Protein AF-A0A0C1H3L7-F1 (afdb_monomer)

Mean predicted aligned error: 12.08 Å

Structure (mmCIF, N/CA/C/O backbone):
data_AF-A0A0C1H3L7-F1
#
_entry.id   AF-A0A0C1H3L7-F1
#
loop_
_atom_site.group_PDB
_atom_site.id
_atom_site.type_symbol
_atom_site.label_atom_id
_atom_site.label_alt_id
_atom_site.label_comp_id
_atom_site.label_asym_id
_atom_site.label_entity_id
_atom_site.label_seq_id
_atom_site.pdbx_PDB_ins_code
_atom_site.Cartn_x
_atom_site.Cartn_y
_atom_site.Cartn_z
_atom_site.occupancy
_atom_site.B_iso_or_equiv
_atom_site.auth_seq_id
_atom_site.auth_comp_id
_atom_site.auth_asym_id
_atom_site.auth_atom_id
_atom_site.pdbx_PDB_model_num
ATOM 1 N N . MET A 1 1 ? 78.536 -3.876 10.928 1.00 37.94 1 MET A N 1
ATOM 2 C CA . MET A 1 1 ? 79.560 -4.325 9.956 1.00 37.94 1 MET A CA 1
ATOM 3 C C . MET A 1 1 ? 79.110 -3.821 8.592 1.00 37.94 1 MET A C 1
ATOM 5 O O . MET A 1 1 ? 78.149 -4.346 8.066 1.00 37.94 1 MET A O 1
ATOM 9 N N . LYS A 1 2 ? 79.472 -2.612 8.149 1.00 28.81 2 LYS A N 1
ATOM 10 C CA . LYS A 1 2 ? 80.746 -2.256 7.495 1.00 28.81 2 LYS A CA 1
ATOM 11 C C . LYS A 1 2 ? 81.278 -3.352 6.559 1.00 28.81 2 LYS A C 1
ATOM 13 O O . LYS A 1 2 ? 81.619 -4.426 7.033 1.00 28.81 2 LYS A O 1
ATOM 18 N N . LEU A 1 3 ? 81.458 -2.937 5.300 1.00 26.77 3 LEU A N 1
ATOM 19 C CA . LEU A 1 3 ? 82.298 -3.508 4.242 1.00 26.77 3 LEU A CA 1
ATOM 20 C C . LEU A 1 3 ? 81.685 -4.611 3.357 1.00 26.77 3 LEU A C 1
ATOM 22 O O . LEU A 1 3 ? 81.878 -5.793 3.592 1.00 26.77 3 LEU A O 1
ATOM 26 N N . LEU A 1 4 ? 81.081 -4.199 2.239 1.00 31.28 4 LEU A N 1
ATOM 27 C CA . LEU A 1 4 ? 81.692 -4.445 0.927 1.00 31.28 4 LEU A CA 1
ATOM 28 C C . LEU A 1 4 ? 81.091 -3.488 -0.108 1.00 31.28 4 LEU A C 1
ATOM 30 O O . LEU A 1 4 ? 79.894 -3.443 -0.363 1.00 31.28 4 LEU A O 1
ATOM 34 N N . HIS A 1 5 ? 81.972 -2.631 -0.601 1.00 31.89 5 HIS A N 1
ATOM 35 C CA . HIS A 1 5 ? 81.734 -1.442 -1.396 1.00 31.89 5 HIS A CA 1
ATOM 36 C C . HIS A 1 5 ? 82.653 -1.578 -2.619 1.00 31.89 5 HIS A C 1
ATOM 38 O O . HIS A 1 5 ? 83.834 -1.853 -2.439 1.00 31.89 5 HIS A O 1
ATOM 44 N N . LYS A 1 6 ? 82.115 -1.311 -3.815 1.00 28.81 6 LYS A N 1
ATOM 45 C CA . LYS A 1 6 ? 82.811 -0.782 -5.005 1.00 28.81 6 LYS A CA 1
ATOM 46 C C . LYS A 1 6 ? 83.929 -1.604 -5.668 1.00 28.81 6 LYS A C 1
ATOM 48 O O . LYS A 1 6 ? 85.078 -1.563 -5.248 1.00 28.81 6 LYS A O 1
ATOM 53 N N . THR A 1 7 ? 83.631 -2.100 -6.868 1.00 28.31 7 THR A N 1
ATOM 54 C CA . THR A 1 7 ? 84.345 -1.842 -8.148 1.00 28.31 7 THR A CA 1
ATOM 55 C C . THR A 1 7 ? 83.410 -2.380 -9.252 1.00 28.31 7 THR A C 1
ATOM 57 O O . THR A 1 7 ? 82.806 -3.418 -9.038 1.00 28.31 7 THR A O 1
ATOM 60 N N . LEU A 1 8 ? 83.105 -1.755 -10.392 1.00 23.78 8 LEU A N 1
ATOM 61 C CA . LEU A 1 8 ? 83.905 -0.971 -11.326 1.00 23.78 8 LEU A CA 1
ATOM 62 C C . LEU A 1 8 ? 82.928 -0.279 -12.313 1.00 23.78 8 LEU A C 1
ATOM 64 O O . LEU A 1 8 ? 81.962 -0.893 -12.761 1.00 23.78 8 LEU A O 1
ATOM 68 N N . ILE A 1 9 ? 83.174 0.990 -12.639 1.00 31.81 9 ILE A N 1
ATOM 69 C CA . ILE A 1 9 ? 82.528 1.730 -13.738 1.00 31.81 9 ILE A CA 1
ATOM 70 C C . ILE A 1 9 ? 83.383 1.526 -15.009 1.00 31.81 9 ILE A C 1
ATOM 72 O O . ILE A 1 9 ? 84.598 1.393 -14.886 1.00 31.81 9 ILE A O 1
ATOM 76 N N . PHE A 1 10 ? 82.744 1.616 -16.186 1.00 26.02 10 PHE A N 1
ATOM 77 C CA . PHE A 1 10 ? 83.287 1.891 -17.536 1.00 26.02 10 PHE A CA 1
ATOM 78 C C . PHE A 1 10 ? 83.655 0.695 -18.435 1.00 26.02 10 PHE A C 1
ATOM 80 O O . PHE A 1 10 ? 84.774 0.199 -18.387 1.00 26.02 10 PHE A O 1
ATOM 87 N N . LEU A 1 11 ? 82.763 0.357 -19.382 1.00 24.83 11 LEU A N 1
ATOM 88 C CA . LEU A 1 11 ? 83.039 0.492 -20.825 1.00 24.83 11 LEU A CA 1
ATOM 89 C C . LEU A 1 11 ? 81.768 0.309 -21.680 1.00 24.83 11 LEU A C 1
ATOM 91 O O . LEU A 1 11 ? 80.971 -0.598 -21.471 1.00 24.83 11 LEU A O 1
ATOM 95 N N . LEU A 1 12 ? 81.604 1.239 -22.623 1.00 30.28 12 LEU A N 1
ATOM 96 C CA . LEU A 1 12 ? 80.563 1.339 -23.645 1.00 30.28 12 LEU A CA 1
ATOM 97 C C . LEU A 1 12 ? 80.540 0.134 -24.601 1.00 30.28 12 LEU A C 1
ATOM 99 O O . LEU A 1 12 ? 81.591 -0.374 -24.980 1.00 30.28 12 LEU A O 1
ATOM 103 N N . GLY A 1 13 ? 79.347 -0.217 -25.090 1.00 24.61 13 GLY A N 1
ATOM 104 C CA . GLY A 1 13 ? 79.164 -1.160 -26.195 1.00 24.61 13 GLY A CA 1
ATOM 105 C C . GLY A 1 13 ? 77.699 -1.292 -26.606 1.00 24.61 13 GLY A C 1
ATOM 106 O O . GLY A 1 13 ? 76.961 -2.089 -26.046 1.00 24.61 13 GLY A O 1
ATOM 107 N N . ILE A 1 14 ? 77.295 -0.463 -27.563 1.00 38.94 14 ILE A N 1
ATOM 108 C CA . ILE A 1 14 ? 75.983 -0.376 -28.219 1.00 38.94 14 ILE A CA 1
ATOM 109 C C . ILE A 1 14 ? 75.491 -1.747 -28.710 1.00 38.94 14 ILE A C 1
ATOM 111 O O . ILE A 1 14 ? 76.142 -2.330 -29.570 1.00 38.94 14 ILE A O 1
ATOM 115 N N . VAL A 1 15 ? 74.302 -2.185 -28.273 1.00 27.78 15 VAL A N 1
ATOM 116 C CA . VAL A 1 15 ? 73.384 -3.008 -29.085 1.00 27.78 15 VAL A CA 1
ATOM 117 C C . VAL A 1 15 ? 71.940 -2.645 -28.722 1.00 27.78 15 VAL A C 1
ATOM 119 O O . VAL A 1 15 ? 71.480 -2.897 -27.611 1.00 27.78 15 VAL A O 1
ATOM 122 N N . SER A 1 16 ? 71.230 -2.040 -29.671 1.00 31.64 16 SER A N 1
ATOM 123 C CA . SER A 1 16 ? 69.786 -1.815 -29.608 1.00 31.64 16 SER A CA 1
ATOM 124 C C . SER A 1 16 ? 69.042 -3.143 -29.769 1.00 31.64 16 SER A C 1
ATOM 126 O O . SER A 1 16 ? 69.189 -3.803 -30.795 1.00 31.64 16 SER A O 1
ATOM 128 N N . PHE A 1 17 ? 68.202 -3.500 -28.798 1.00 28.58 17 PHE A N 1
ATOM 129 C CA . PHE A 1 17 ? 67.123 -4.478 -28.965 1.00 28.58 17 PHE A CA 1
ATOM 130 C C . PHE A 1 17 ? 65.785 -3.782 -28.677 1.00 28.58 17 PHE A C 1
ATOM 132 O O . PHE A 1 17 ? 65.736 -2.920 -27.795 1.00 28.58 17 PHE A O 1
ATOM 139 N N . PRO A 1 18 ? 64.706 -4.098 -29.415 1.00 30.05 18 PRO A N 1
ATOM 140 C CA . PRO A 1 18 ? 63.423 -3.445 -29.222 1.00 30.05 18 PRO A CA 1
ATOM 141 C C . PRO A 1 18 ? 62.846 -3.873 -27.870 1.00 30.05 18 PRO A C 1
ATOM 143 O O . PRO A 1 18 ? 62.758 -5.066 -27.574 1.00 30.05 18 PRO A O 1
ATOM 146 N N . LEU A 1 19 ? 62.434 -2.900 -27.054 1.00 26.81 19 LEU A N 1
ATOM 147 C CA . LEU A 1 19 ? 61.541 -3.167 -25.933 1.00 26.81 19 LEU A CA 1
ATOM 148 C C . LEU A 1 19 ? 60.210 -3.642 -26.525 1.00 26.81 19 LEU A C 1
ATOM 150 O O . LEU A 1 19 ? 59.405 -2.848 -27.008 1.00 26.81 19 LEU A O 1
ATOM 154 N N . VAL A 1 20 ? 59.987 -4.952 -26.502 1.00 28.12 20 VAL A N 1
ATOM 155 C CA . VAL A 1 20 ? 58.639 -5.507 -26.568 1.00 28.12 20 VAL A CA 1
ATOM 156 C C . VAL A 1 20 ? 57.950 -5.056 -25.283 1.00 28.12 20 VAL A C 1
ATOM 158 O O . VAL A 1 20 ? 58.264 -5.544 -24.198 1.00 28.12 20 VAL A O 1
ATOM 161 N N . VAL A 1 21 ? 57.043 -4.086 -25.396 1.00 29.69 21 VAL A N 1
ATOM 162 C CA . VAL A 1 21 ? 56.066 -3.797 -24.345 1.00 29.69 21 VAL A CA 1
ATOM 163 C C . VAL A 1 21 ? 55.142 -5.008 -24.294 1.00 29.69 21 VAL A C 1
ATOM 165 O O . VAL A 1 21 ? 54.188 -5.119 -25.058 1.00 29.69 21 VAL A O 1
ATOM 168 N N . ILE A 1 22 ? 55.478 -5.968 -23.435 1.00 30.94 22 ILE A N 1
ATOM 169 C CA . ILE A 1 22 ? 54.548 -7.019 -23.043 1.00 30.94 22 ILE A CA 1
ATOM 170 C C . ILE A 1 22 ? 53.466 -6.301 -22.241 1.00 30.94 22 ILE A C 1
ATOM 172 O O . ILE A 1 22 ? 53.729 -5.816 -21.140 1.00 30.94 22 ILE A O 1
ATOM 176 N N . ALA A 1 23 ? 52.271 -6.183 -22.818 1.00 31.98 23 ALA A N 1
ATOM 177 C CA . ALA A 1 23 ? 51.085 -5.808 -22.070 1.00 31.98 23 ALA A CA 1
ATOM 178 C C . ALA A 1 23 ? 50.952 -6.797 -20.905 1.00 31.98 23 ALA A C 1
ATOM 180 O O . ALA A 1 23 ? 50.707 -7.986 -21.113 1.00 31.98 23 ALA A O 1
ATOM 181 N N . LEU A 1 24 ? 51.187 -6.319 -19.682 1.00 29.30 24 LEU A N 1
ATOM 182 C CA . LEU A 1 24 ? 50.787 -7.047 -18.487 1.00 29.30 24 LEU A CA 1
ATOM 183 C C . LEU A 1 24 ? 49.273 -7.272 -18.607 1.00 29.30 24 LEU A C 1
ATOM 185 O O . LEU A 1 24 ? 48.551 -6.289 -18.796 1.00 29.30 24 LEU A O 1
ATOM 189 N N . PRO A 1 25 ? 48.776 -8.518 -18.522 1.00 35.12 25 PRO A N 1
ATOM 190 C CA . PRO A 1 25 ? 47.346 -8.728 -18.410 1.00 35.12 25 PRO A CA 1
ATOM 191 C C . PRO A 1 25 ? 46.892 -7.981 -17.156 1.00 35.12 25 PRO A C 1
ATOM 193 O O . PRO A 1 25 ? 47.490 -8.154 -16.089 1.00 35.12 25 PRO A O 1
ATOM 196 N N . GLN A 1 26 ? 45.871 -7.131 -17.275 1.00 36.31 26 GLN A N 1
ATOM 197 C CA . GLN A 1 26 ? 45.146 -6.672 -16.095 1.00 36.31 26 GLN A CA 1
ATOM 198 C C . GLN A 1 26 ? 44.729 -7.935 -15.336 1.00 36.31 26 GLN A C 1
ATOM 200 O O . GLN A 1 26 ? 44.004 -8.765 -15.879 1.00 36.31 26 GLN A O 1
ATOM 205 N N . LEU A 1 27 ? 45.252 -8.132 -14.122 1.00 40.75 27 LEU A N 1
ATOM 206 C CA . LEU A 1 27 ? 44.758 -9.187 -13.247 1.00 40.75 27 LEU A CA 1
ATOM 207 C C . LEU A 1 27 ? 43.274 -8.890 -13.015 1.00 40.75 27 LEU A C 1
ATOM 209 O O . LEU A 1 27 ? 42.952 -7.940 -12.300 1.00 40.75 27 LEU A O 1
ATOM 213 N N . GLU A 1 28 ? 42.384 -9.668 -13.634 1.00 55.62 28 GLU A N 1
ATOM 214 C CA . GLU A 1 28 ? 40.965 -9.626 -13.296 1.00 55.62 28 GLU A CA 1
ATOM 215 C C . GLU A 1 28 ? 40.848 -9.856 -11.786 1.00 55.62 28 GLU A C 1
ATOM 217 O O . GLU A 1 28 ? 41.337 -10.850 -11.234 1.00 55.62 28 GLU A O 1
ATOM 222 N N . LYS A 1 29 ? 40.274 -8.874 -11.090 1.00 67.56 29 LYS A N 1
ATOM 223 C CA . LYS A 1 29 ? 40.119 -8.913 -9.641 1.00 67.56 29 LYS A CA 1
ATOM 224 C C . LYS A 1 29 ? 39.158 -10.052 -9.304 1.00 67.56 29 LYS A C 1
ATOM 226 O O . LYS A 1 29 ? 37.977 -9.978 -9.621 1.00 67.56 29 LYS A O 1
ATOM 231 N N . LYS A 1 30 ? 39.672 -11.109 -8.673 1.00 82.94 30 LYS A N 1
ATOM 232 C CA . LYS A 1 30 ? 38.871 -12.275 -8.283 1.00 82.94 30 LYS A CA 1
ATOM 233 C C . LYS A 1 30 ? 37.773 -11.857 -7.298 1.00 82.94 30 LYS A C 1
ATOM 235 O O . LYS A 1 30 ? 38.073 -11.345 -6.220 1.00 82.94 30 LYS A O 1
ATOM 240 N N . MET A 1 31 ? 36.520 -12.117 -7.653 1.00 88.56 31 MET A N 1
ATOM 241 C CA . MET A 1 31 ? 35.345 -11.925 -6.809 1.00 88.56 31 MET A CA 1
ATOM 242 C C . MET A 1 31 ? 35.373 -12.920 -5.641 1.00 88.56 31 MET A C 1
ATOM 244 O O . MET A 1 31 ? 35.437 -14.136 -5.845 1.00 88.56 31 MET A O 1
ATOM 248 N N . THR A 1 32 ? 35.320 -12.404 -4.414 1.00 90.25 32 THR A N 1
ATOM 249 C CA . THR A 1 32 ? 35.177 -13.171 -3.164 1.00 90.25 32 THR A CA 1
ATOM 250 C C . THR A 1 32 ? 33.911 -12.735 -2.427 1.00 90.25 32 THR A C 1
ATOM 252 O O . THR A 1 32 ? 33.396 -11.649 -2.693 1.00 90.25 32 THR A O 1
ATOM 255 N N . LEU A 1 33 ? 33.417 -13.549 -1.483 1.00 88.19 33 LEU A N 1
ATOM 256 C CA . LEU A 1 33 ? 32.266 -13.160 -0.654 1.00 88.19 33 LEU A CA 1
ATOM 257 C C . LEU A 1 33 ? 32.545 -11.870 0.127 1.00 88.19 33 LEU A C 1
ATOM 259 O O . LEU A 1 33 ? 31.717 -10.971 0.092 1.00 88.19 33 LEU A O 1
ATOM 263 N N . ASP A 1 34 ? 33.729 -11.732 0.734 1.00 84.75 34 ASP A N 1
ATOM 264 C CA . ASP A 1 34 ? 34.111 -10.517 1.473 1.00 84.75 34 ASP A CA 1
ATOM 265 C C . ASP A 1 34 ? 34.141 -9.280 0.570 1.00 84.75 34 ASP A C 1
ATOM 267 O O . ASP A 1 34 ? 33.695 -8.201 0.961 1.00 84.75 34 ASP A O 1
ATOM 271 N N . TYR A 1 35 ? 34.644 -9.431 -0.661 1.00 89.19 35 TYR A N 1
ATOM 272 C CA . TYR A 1 35 ? 34.638 -8.337 -1.621 1.00 89.19 35 TYR A CA 1
ATOM 273 C C . TYR A 1 35 ? 33.205 -7.941 -1.979 1.00 89.19 35 TYR A C 1
ATOM 275 O O . TYR A 1 35 ? 32.866 -6.768 -1.853 1.00 89.19 35 TYR A O 1
ATOM 283 N N . LEU A 1 36 ? 32.352 -8.899 -2.352 1.00 89.69 36 LEU A N 1
ATOM 284 C CA . LEU A 1 36 ? 30.951 -8.637 -2.698 1.00 89.69 36 LEU A CA 1
ATOM 285 C C . LEU A 1 36 ? 30.184 -8.020 -1.522 1.00 89.69 36 LEU A C 1
ATOM 287 O O . LEU A 1 36 ? 29.511 -7.013 -1.713 1.00 89.69 36 LEU A O 1
ATOM 291 N N . ALA A 1 37 ? 30.361 -8.549 -0.308 1.00 86.06 37 ALA A N 1
ATOM 292 C CA . ALA A 1 37 ? 29.800 -7.989 0.920 1.00 86.06 37 ALA A CA 1
ATOM 293 C C . ALA A 1 37 ? 30.229 -6.527 1.117 1.00 86.06 37 ALA A C 1
ATOM 295 O O . ALA A 1 37 ? 29.385 -5.670 1.374 1.00 86.06 37 ALA A O 1
ATOM 296 N N . SER A 1 38 ? 31.517 -6.215 0.916 1.00 84.00 38 SER A N 1
ATOM 297 C CA . SER A 1 38 ? 32.009 -4.836 1.008 1.00 84.00 38 SER A CA 1
ATOM 298 C C . SER A 1 38 ? 31.335 -3.904 -0.003 1.00 84.00 38 SER A C 1
ATOM 300 O O . SER A 1 38 ? 30.995 -2.780 0.355 1.00 84.00 38 SER A O 1
ATOM 302 N N . GLN A 1 39 ? 31.092 -4.372 -1.237 1.00 85.88 39 GLN A N 1
ATOM 303 C CA . GLN A 1 39 ? 30.481 -3.554 -2.290 1.00 85.88 39 GLN A CA 1
ATOM 304 C C . GLN A 1 39 ? 29.016 -3.231 -1.993 1.00 85.88 39 GLN A C 1
ATOM 306 O O . GLN A 1 39 ? 28.571 -2.133 -2.290 1.00 85.88 39 GLN A O 1
ATOM 311 N N . ILE A 1 40 ? 28.276 -4.167 -1.396 1.00 89.06 40 ILE A N 1
ATOM 312 C CA . ILE A 1 40 ? 26.832 -4.002 -1.178 1.00 89.06 40 ILE A CA 1
ATOM 313 C C . ILE A 1 40 ? 26.476 -3.436 0.201 1.00 89.06 40 ILE A C 1
ATOM 315 O O . ILE A 1 40 ? 25.345 -3.014 0.404 1.00 89.06 40 ILE A O 1
ATOM 319 N N . SER A 1 41 ? 27.413 -3.419 1.154 1.00 82.62 41 SER A N 1
ATOM 320 C CA . SER A 1 41 ? 27.145 -3.001 2.543 1.00 82.62 41 SER A CA 1
ATOM 321 C C . SER A 1 41 ? 26.724 -1.537 2.715 1.00 82.62 41 SER A C 1
ATOM 323 O O . SER A 1 41 ? 26.098 -1.207 3.717 1.00 82.62 41 SER A O 1
ATOM 325 N N . GLN A 1 42 ? 27.074 -0.667 1.764 1.00 80.31 42 GLN A N 1
ATOM 326 C CA . GLN A 1 42 ? 26.731 0.763 1.785 1.00 80.31 42 GLN A CA 1
ATOM 327 C C . GLN A 1 42 ? 25.563 1.104 0.853 1.00 80.31 42 GLN A C 1
ATOM 329 O O . GLN A 1 42 ? 25.158 2.260 0.751 1.00 80.31 42 GLN A O 1
ATOM 334 N N . GLU A 1 43 ? 25.034 0.108 0.148 1.00 82.88 43 GLU A N 1
ATOM 335 C CA . GLU A 1 43 ? 23.982 0.303 -0.838 1.00 82.88 43 GLU A CA 1
ATOM 336 C C . GLU A 1 43 ? 22.615 0.290 -0.161 1.00 82.88 43 GLU A C 1
ATOM 338 O O . GLU A 1 43 ? 22.330 -0.560 0.684 1.00 82.88 43 GLU A O 1
ATOM 343 N N . GLN A 1 44 ? 21.730 1.197 -0.583 1.00 82.19 44 GLN A N 1
ATOM 344 C CA . GLN A 1 44 ? 20.352 1.243 -0.084 1.00 82.19 44 GLN A CA 1
ATOM 345 C C . GLN A 1 44 ? 19.612 -0.074 -0.348 1.00 82.19 44 GLN A C 1
ATOM 347 O O . GLN A 1 44 ? 18.767 -0.467 0.435 1.00 82.19 44 GLN A O 1
ATOM 352 N N . TYR A 1 45 ? 19.919 -0.775 -1.441 1.00 87.88 45 TYR A N 1
ATOM 353 C CA . TYR A 1 45 ? 19.303 -2.061 -1.763 1.00 87.88 45 TYR A CA 1
ATOM 354 C C . TYR A 1 45 ? 20.390 -3.092 -2.086 1.00 87.88 45 TYR A C 1
ATOM 356 O O . TYR A 1 45 ? 20.725 -3.277 -3.261 1.00 87.88 45 TYR A O 1
ATOM 364 N N . PRO A 1 46 ? 20.935 -3.798 -1.074 1.00 89.38 46 PRO A N 1
ATOM 365 C CA . PRO A 1 46 ? 22.063 -4.712 -1.259 1.00 89.38 46 PRO A CA 1
ATOM 366 C C . PRO A 1 46 ? 21.804 -5.798 -2.309 1.00 89.38 46 PRO A C 1
ATOM 368 O O . PRO A 1 46 ? 22.685 -6.110 -3.106 1.00 89.38 46 PRO A O 1
ATOM 371 N N . ALA A 1 47 ? 20.579 -6.334 -2.366 1.00 90.12 47 ALA A N 1
ATOM 372 C CA . ALA A 1 47 ? 20.188 -7.331 -3.364 1.00 90.12 47 ALA A CA 1
ATOM 373 C C . ALA A 1 47 ? 20.204 -6.775 -4.797 1.00 90.12 47 ALA A C 1
ATOM 375 O O . ALA A 1 47 ? 20.670 -7.454 -5.706 1.00 90.12 47 ALA A O 1
ATOM 376 N N . LEU A 1 48 ? 19.755 -5.532 -5.002 1.00 89.75 48 LEU A N 1
ATOM 377 C CA . LEU A 1 48 ? 19.778 -4.885 -6.315 1.00 89.75 48 LEU A CA 1
ATOM 378 C C . LEU A 1 48 ? 21.210 -4.538 -6.742 1.00 89.75 48 LEU A C 1
ATOM 380 O O . LEU A 1 48 ? 21.570 -4.735 -7.900 1.00 89.75 48 LEU A O 1
ATOM 384 N N . ALA A 1 49 ? 22.040 -4.051 -5.818 1.00 89.88 49 ALA A N 1
ATOM 385 C CA . ALA A 1 49 ? 23.453 -3.800 -6.090 1.00 89.88 49 ALA A CA 1
ATOM 386 C C . ALA A 1 49 ? 24.193 -5.093 -6.461 1.00 89.88 49 ALA A C 1
ATOM 388 O O . ALA A 1 49 ? 24.914 -5.136 -7.459 1.00 89.88 49 ALA A O 1
ATOM 389 N N . LEU A 1 50 ? 23.943 -6.175 -5.716 1.00 93.19 50 LEU A N 1
ATOM 390 C CA . LEU A 1 50 ? 24.469 -7.499 -6.031 1.00 93.19 50 LEU A CA 1
ATOM 391 C C . LEU A 1 50 ? 23.973 -7.992 -7.395 1.00 93.19 50 LEU A C 1
ATOM 393 O O . LEU A 1 50 ? 24.765 -8.518 -8.172 1.00 93.19 50 LEU A O 1
ATOM 397 N N . PHE A 1 51 ? 22.687 -7.793 -7.701 1.00 92.19 51 PHE A N 1
ATOM 398 C CA . PHE A 1 51 ? 22.104 -8.169 -8.986 1.00 92.19 51 PHE A CA 1
ATOM 399 C C . PHE A 1 51 ? 22.771 -7.435 -10.152 1.00 92.19 51 PHE A C 1
ATOM 401 O O . PHE A 1 51 ? 23.092 -8.068 -11.146 1.00 92.19 51 PHE A O 1
ATOM 408 N N . LYS A 1 52 ? 23.075 -6.137 -10.024 1.00 89.88 52 LYS A N 1
ATOM 409 C CA . LYS A 1 52 ? 23.811 -5.383 -11.057 1.00 89.88 52 LYS A CA 1
ATOM 410 C C . LYS A 1 52 ? 25.207 -5.957 -11.319 1.00 89.88 52 LYS A C 1
ATOM 412 O O . LYS A 1 52 ? 25.627 -6.047 -12.472 1.00 89.88 52 LYS A O 1
ATOM 417 N N . ILE A 1 53 ? 25.925 -6.366 -10.269 1.00 91.75 53 ILE A N 1
ATOM 418 C CA . ILE A 1 53 ? 27.231 -7.035 -10.411 1.00 91.75 53 ILE A CA 1
ATOM 419 C C . ILE A 1 53 ? 27.049 -8.386 -11.110 1.00 91.75 53 ILE A C 1
ATOM 421 O O . ILE A 1 53 ? 27.784 -8.703 -12.040 1.00 91.75 53 ILE A O 1
ATOM 425 N N . TRP A 1 54 ? 26.062 -9.166 -10.672 1.00 92.75 54 TRP A N 1
ATOM 426 C CA . TRP A 1 54 ? 25.756 -10.487 -11.211 1.00 92.75 54 TRP A CA 1
ATOM 427 C C . TRP A 1 54 ? 25.389 -10.431 -12.701 1.00 92.75 54 TRP A C 1
ATOM 429 O O . TRP A 1 54 ? 26.005 -11.113 -13.515 1.00 92.75 54 TRP A O 1
ATOM 439 N N . ASP A 1 55 ? 24.458 -9.548 -13.057 1.00 89.38 55 ASP A N 1
ATOM 440 C CA . ASP A 1 55 ? 23.930 -9.364 -14.408 1.00 89.38 55 ASP A CA 1
ATOM 441 C C . ASP A 1 55 ? 24.972 -8.848 -15.405 1.00 89.38 55 ASP A C 1
ATOM 443 O O . ASP A 1 55 ? 25.006 -9.275 -16.554 1.00 89.38 55 ASP A O 1
ATOM 447 N N . SER A 1 56 ? 25.860 -7.955 -14.962 1.00 89.19 56 SER A N 1
ATOM 448 C CA . SER A 1 56 ? 26.938 -7.431 -15.812 1.00 89.19 56 SER A CA 1
ATOM 449 C C . SER A 1 56 ? 28.100 -8.410 -15.999 1.00 89.19 56 SER A C 1
ATOM 451 O O . SER A 1 56 ? 28.911 -8.226 -16.906 1.00 89.19 56 SER A O 1
ATOM 453 N N . SER A 1 57 ? 28.196 -9.439 -15.151 1.00 89.62 57 SER A N 1
ATOM 454 C CA . SER A 1 57 ? 29.320 -10.383 -15.143 1.00 89.62 57 SER A CA 1
ATOM 455 C C . SER A 1 57 ? 29.028 -11.702 -15.859 1.00 89.62 57 SER A C 1
ATOM 457 O O . SER A 1 57 ? 29.971 -12.443 -16.142 1.00 89.62 57 SER A O 1
ATOM 459 N N . ILE A 1 58 ? 27.753 -12.029 -16.102 1.00 90.06 58 ILE A N 1
ATOM 460 C CA . ILE A 1 58 ? 27.327 -13.350 -16.576 1.00 90.06 58 ILE A CA 1
ATOM 461 C C . ILE A 1 58 ? 26.427 -13.214 -17.805 1.00 90.06 58 ILE A C 1
ATOM 463 O O . ILE A 1 58 ? 25.419 -12.514 -17.789 1.00 90.06 58 ILE A O 1
ATOM 467 N N . GLU A 1 59 ? 26.773 -13.942 -18.860 1.00 89.69 59 GLU A N 1
ATOM 468 C CA . GLU A 1 59 ? 25.974 -14.076 -20.073 1.00 89.69 59 GLU A CA 1
ATOM 469 C C . GLU A 1 59 ? 24.977 -15.239 -19.944 1.00 89.69 59 GLU A C 1
ATOM 471 O O . GLU A 1 59 ? 25.314 -16.324 -19.466 1.00 89.69 59 GLU A O 1
ATOM 476 N N . ILE A 1 60 ? 23.736 -15.032 -20.384 1.00 86.44 60 ILE A N 1
ATOM 477 C CA . ILE A 1 60 ? 22.720 -16.089 -20.425 1.00 86.44 60 ILE A CA 1
ATOM 478 C C . ILE A 1 60 ? 22.680 -16.681 -21.836 1.00 86.44 60 ILE A C 1
ATOM 480 O O . ILE A 1 60 ? 22.504 -15.945 -22.806 1.00 86.44 60 ILE A O 1
ATOM 484 N N . ALA A 1 61 ? 22.822 -18.004 -21.955 1.00 84.44 61 ALA A N 1
ATOM 485 C CA . ALA A 1 61 ? 22.762 -18.714 -23.232 1.00 84.44 61 ALA A CA 1
ATOM 486 C C . ALA A 1 61 ? 21.989 -20.040 -23.128 1.00 84.44 61 ALA A C 1
ATOM 488 O O . ALA A 1 61 ? 22.379 -20.951 -22.396 1.00 84.44 61 ALA A O 1
ATOM 489 N N . ASP A 1 62 ? 20.939 -20.182 -23.944 1.00 65.62 62 ASP A N 1
ATOM 490 C CA . ASP A 1 62 ? 19.955 -21.283 -23.904 1.00 65.62 62 ASP A CA 1
ATOM 491 C C . ASP A 1 62 ? 20.511 -22.691 -24.212 1.00 65.62 62 ASP A C 1
ATOM 493 O O . ASP A 1 62 ? 19.798 -23.683 -24.084 1.00 65.62 62 ASP A O 1
ATOM 497 N N . GLN A 1 63 ? 21.784 -22.819 -24.607 1.00 59.81 63 GLN A N 1
ATOM 498 C CA . GLN A 1 63 ? 22.428 -24.105 -24.928 1.00 59.81 63 GLN A CA 1
ATOM 499 C C . GLN A 1 63 ? 23.555 -24.504 -23.961 1.00 59.81 63 GLN A C 1
ATOM 501 O O . GLN A 1 63 ? 24.347 -25.404 -24.266 1.00 59.81 63 GLN A O 1
ATOM 506 N N . SER A 1 64 ? 23.678 -23.856 -22.799 1.00 55.97 64 SER A N 1
ATOM 507 C CA . SER A 1 64 ? 24.718 -24.224 -21.835 1.00 55.97 64 SER A CA 1
ATOM 508 C C . SER A 1 64 ? 24.456 -25.617 -21.245 1.00 55.97 64 SER A C 1
ATOM 510 O O . SER A 1 64 ? 23.376 -25.876 -20.715 1.00 55.97 64 SER A O 1
ATOM 512 N N . LYS A 1 65 ? 25.451 -26.513 -21.291 1.00 56.31 65 LYS A N 1
ATOM 513 C CA . LYS A 1 65 ? 25.410 -27.792 -20.560 1.00 56.31 65 LYS A CA 1
ATOM 514 C C . LYS A 1 65 ? 25.214 -27.534 -19.064 1.00 56.31 65 LYS A C 1
ATOM 516 O O . LYS A 1 65 ? 25.762 -26.573 -18.530 1.00 56.31 65 LYS A O 1
ATOM 521 N N . GLU A 1 66 ? 24.513 -28.430 -18.373 1.00 54.72 66 GLU A N 1
ATOM 522 C CA . GLU A 1 66 ? 24.491 -28.441 -16.910 1.00 54.72 66 GLU A CA 1
ATOM 523 C C . GLU A 1 66 ? 25.921 -28.578 -16.362 1.00 54.72 66 GLU A C 1
ATOM 525 O O . GLU A 1 66 ? 26.518 -29.656 -16.383 1.00 54.72 66 GLU A O 1
ATOM 530 N N . LEU A 1 67 ? 26.505 -27.474 -15.892 1.00 58.16 67 LEU A N 1
ATOM 531 C CA . LEU A 1 67 ? 27.728 -27.490 -15.104 1.00 58.16 67 LEU A CA 1
ATOM 532 C C . LEU A 1 67 ? 27.364 -27.348 -13.626 1.00 58.16 67 LEU A C 1
ATOM 534 O O . LEU A 1 67 ? 26.754 -26.364 -13.212 1.00 58.16 67 LEU A O 1
ATOM 538 N N . SER A 1 68 ? 27.811 -28.302 -12.809 1.00 67.38 68 SER A N 1
ATOM 539 C CA . SER A 1 68 ? 27.852 -28.142 -11.354 1.00 67.38 68 SER A CA 1
ATOM 540 C C . SER A 1 68 ? 28.881 -27.062 -11.001 1.00 67.38 68 SER A C 1
ATOM 542 O O . SER A 1 68 ? 30.058 -27.362 -10.808 1.00 67.38 68 SER A O 1
ATOM 544 N N . CYS A 1 69 ? 28.443 -25.809 -10.927 1.00 76.12 69 CYS A N 1
ATOM 545 C CA . CYS A 1 69 ? 29.265 -24.655 -10.568 1.00 76.12 69 CYS A CA 1
ATOM 546 C C . CYS A 1 69 ? 28.697 -23.940 -9.332 1.00 76.12 69 CYS A C 1
ATOM 548 O O . CYS A 1 69 ? 27.504 -24.030 -9.026 1.00 76.12 69 CYS A O 1
ATOM 550 N N . THR A 1 70 ? 29.564 -23.276 -8.567 1.00 86.81 70 THR A N 1
ATOM 551 C CA . THR A 1 70 ? 29.161 -22.392 -7.464 1.00 86.81 70 THR A CA 1
ATOM 552 C C . THR A 1 70 ? 28.921 -20.966 -7.975 1.00 86.81 70 THR A C 1
ATOM 554 O O . THR A 1 70 ? 29.389 -20.629 -9.066 1.00 86.81 70 THR A O 1
ATOM 557 N N . PRO A 1 71 ? 28.267 -20.078 -7.200 1.00 89.25 71 PRO A N 1
ATOM 558 C CA . PRO A 1 71 ? 28.055 -18.704 -7.650 1.00 89.25 71 PRO A CA 1
ATOM 559 C C . PRO A 1 71 ? 29.364 -17.947 -7.924 1.00 89.25 71 PRO A C 1
ATOM 561 O O . PRO A 1 71 ? 29.453 -17.165 -8.866 1.00 89.25 71 PRO A O 1
ATOM 564 N N . LEU A 1 72 ? 30.418 -18.219 -7.145 1.00 90.56 72 LEU A N 1
ATOM 565 C CA . LEU A 1 72 ? 31.734 -17.618 -7.370 1.00 90.56 72 LEU A CA 1
ATOM 566 C C . LEU A 1 72 ? 32.450 -18.188 -8.600 1.00 90.56 72 LEU A C 1
ATOM 568 O O . LEU A 1 72 ? 33.263 -17.476 -9.184 1.00 90.56 72 LEU A O 1
ATOM 572 N N . ASP A 1 73 ? 32.170 -19.431 -9.002 1.00 89.44 73 ASP A N 1
ATOM 573 C CA . ASP A 1 73 ? 32.700 -19.976 -10.259 1.00 89.44 73 ASP A CA 1
ATOM 574 C C . ASP A 1 73 ? 32.065 -19.261 -11.456 1.00 89.44 73 ASP A C 1
ATOM 576 O O . ASP A 1 73 ? 32.769 -18.895 -12.395 1.00 89.44 73 ASP A O 1
ATOM 580 N N . LEU A 1 74 ? 30.757 -18.977 -11.395 1.00 88.62 74 LEU A N 1
ATOM 581 C CA . LEU A 1 74 ? 30.073 -18.187 -12.424 1.00 88.62 74 LEU A CA 1
ATOM 582 C C . LEU A 1 74 ? 30.656 -16.779 -12.555 1.00 88.62 74 LEU A C 1
ATOM 584 O O . LEU A 1 74 ? 30.973 -16.370 -13.666 1.00 88.62 74 LEU A O 1
ATOM 588 N N . LEU A 1 75 ? 30.882 -16.080 -11.440 1.00 89.69 75 LEU A N 1
ATOM 589 C CA . LEU A 1 75 ? 31.437 -14.722 -11.460 1.00 89.69 75 LEU A CA 1
ATOM 590 C C . LEU A 1 75 ? 32.905 -14.653 -11.909 1.00 89.69 75 LEU A C 1
ATOM 592 O O . LEU A 1 75 ? 33.318 -13.664 -12.508 1.00 89.69 75 LEU A O 1
ATOM 596 N N . ASN A 1 76 ? 33.714 -15.668 -11.591 1.00 88.12 76 ASN A N 1
ATOM 597 C CA . ASN A 1 76 ? 35.162 -15.602 -11.808 1.00 88.12 76 ASN A CA 1
ATOM 598 C C . ASN A 1 76 ? 35.644 -16.300 -13.080 1.00 88.12 76 ASN A C 1
ATOM 600 O O . ASN A 1 76 ? 36.593 -15.821 -13.695 1.00 88.12 76 ASN A O 1
ATOM 604 N N . SER A 1 77 ? 35.080 -17.458 -13.432 1.00 83.06 77 SER A N 1
ATOM 605 C CA . SER A 1 77 ? 35.686 -18.352 -14.429 1.00 83.06 77 SER A CA 1
ATOM 606 C C . SER A 1 77 ? 34.731 -18.835 -15.515 1.00 83.06 77 SER A C 1
ATOM 608 O O . SER A 1 77 ? 35.167 -18.963 -16.655 1.00 83.06 77 SER A O 1
ATOM 610 N N . VAL A 1 78 ? 33.463 -19.107 -15.197 1.00 81.12 78 VAL A N 1
ATOM 611 C CA . VAL A 1 78 ? 32.506 -19.666 -16.166 1.00 81.12 78 VAL A CA 1
ATOM 612 C C . VAL A 1 78 ? 31.831 -18.563 -16.985 1.00 81.12 78 VAL A C 1
ATOM 614 O O . VAL A 1 78 ? 31.804 -18.671 -18.205 1.00 81.12 78 VAL A O 1
ATOM 617 N N . LYS A 1 79 ? 31.318 -17.506 -16.335 1.00 84.62 79 LYS A N 1
ATOM 618 C CA . LYS A 1 79 ? 30.681 -16.312 -16.936 1.00 84.62 79 LYS A CA 1
ATOM 619 C C . LYS A 1 79 ? 29.533 -16.556 -17.937 1.00 84.62 79 LYS A C 1
ATOM 621 O O . LYS A 1 79 ? 29.043 -15.594 -18.512 1.00 84.62 79 LYS A O 1
ATOM 626 N N . ILE A 1 80 ? 29.070 -17.792 -18.129 1.00 87.69 80 ILE A N 1
ATOM 627 C CA . ILE A 1 80 ? 27.940 -18.129 -19.006 1.00 87.69 80 ILE A CA 1
ATOM 628 C C . ILE A 1 80 ? 27.082 -19.246 -18.401 1.00 87.69 80 ILE A C 1
ATOM 630 O O . ILE A 1 80 ? 27.623 -20.235 -17.900 1.00 87.69 80 ILE A O 1
ATOM 634 N N . CYS A 1 81 ? 25.756 -19.115 -18.428 1.00 87.19 81 CYS A N 1
ATOM 635 C CA . CYS A 1 81 ? 24.842 -20.151 -17.933 1.00 87.19 81 CYS A CA 1
ATOM 636 C C . CYS A 1 81 ? 23.435 -20.060 -18.544 1.00 87.19 81 CYS A C 1
ATOM 638 O O . CYS A 1 81 ? 23.128 -19.148 -19.307 1.00 87.19 81 CYS A O 1
ATOM 640 N N . SER A 1 82 ? 22.575 -21.027 -18.223 1.00 85.31 82 SER A N 1
ATOM 641 C CA . SER A 1 82 ? 21.147 -20.979 -18.565 1.00 85.31 82 SER A CA 1
ATOM 642 C C . SER A 1 82 ? 20.387 -20.019 -17.645 1.00 85.31 82 SER A C 1
ATOM 644 O O . SER A 1 82 ? 20.840 -19.724 -16.537 1.00 85.31 82 SER A O 1
ATOM 646 N N . GLN A 1 83 ? 19.192 -19.581 -18.058 1.00 84.50 83 GLN A N 1
ATOM 647 C CA . GLN A 1 83 ? 18.333 -18.700 -17.253 1.00 84.50 83 GLN A CA 1
ATOM 648 C C . GLN A 1 83 ? 18.011 -19.285 -15.865 1.00 84.50 83 GLN A C 1
ATOM 650 O O . GLN A 1 83 ? 18.023 -18.576 -14.858 1.00 84.50 83 GLN A O 1
ATOM 655 N N . GLU A 1 84 ? 17.758 -20.592 -15.794 1.00 80.94 84 GLU A N 1
ATOM 656 C CA . GLU A 1 84 ? 17.485 -21.295 -14.537 1.00 80.94 84 GLU A CA 1
ATOM 657 C C . GLU A 1 84 ? 18.707 -21.294 -13.609 1.00 80.94 84 GLU A C 1
ATOM 659 O O . GLU A 1 84 ? 18.610 -20.943 -12.430 1.00 80.94 84 GLU A O 1
ATOM 664 N N . GLN A 1 85 ? 19.888 -21.615 -14.145 1.00 85.31 85 GLN A N 1
ATOM 665 C CA . GLN A 1 85 ? 21.132 -21.583 -13.375 1.00 85.31 85 GLN A CA 1
ATOM 666 C C . GLN A 1 85 ? 21.488 -20.170 -12.918 1.00 85.31 85 GLN A C 1
ATOM 668 O O . GLN A 1 85 ? 21.953 -20.001 -11.789 1.00 85.31 85 GLN A O 1
ATOM 673 N N . PHE A 1 86 ? 21.262 -19.167 -13.769 1.00 87.94 86 PHE A N 1
ATOM 674 C CA . PHE A 1 86 ? 21.462 -17.761 -13.441 1.00 87.94 86 PHE A CA 1
ATOM 675 C C . PHE A 1 86 ? 20.654 -17.377 -12.199 1.00 87.94 86 PHE A C 1
ATOM 677 O O . PHE A 1 86 ? 21.222 -16.865 -11.234 1.00 87.94 86 PHE A O 1
ATOM 684 N N . ALA A 1 87 ? 19.359 -17.702 -12.180 1.00 84.88 87 ALA A N 1
ATOM 685 C CA . ALA A 1 87 ? 18.494 -17.400 -11.048 1.00 84.88 87 ALA A CA 1
ATOM 686 C C . ALA A 1 87 ? 18.865 -18.213 -9.796 1.00 84.88 87 ALA A C 1
ATOM 688 O O . ALA A 1 87 ? 19.063 -17.641 -8.724 1.00 84.88 87 ALA A O 1
ATOM 689 N N . TYR A 1 88 ? 19.021 -19.536 -9.909 1.00 84.00 88 TYR A N 1
ATOM 690 C CA . TYR A 1 88 ? 19.294 -20.398 -8.753 1.00 84.00 88 TYR A CA 1
ATOM 691 C C . TYR A 1 88 ? 20.617 -20.051 -8.054 1.00 84.00 88 TYR A C 1
ATOM 693 O O . TYR A 1 88 ? 20.693 -19.985 -6.823 1.00 84.00 88 TYR A O 1
ATOM 701 N N . GLN A 1 89 ? 21.672 -19.795 -8.830 1.00 88.56 89 GLN A N 1
ATOM 702 C CA . GLN A 1 89 ? 22.981 -19.452 -8.274 1.00 88.56 89 GLN A CA 1
ATOM 703 C C . GLN A 1 89 ? 22.999 -18.032 -7.702 1.00 88.56 89 GLN A C 1
ATOM 705 O O . GLN A 1 89 ? 23.669 -17.807 -6.692 1.00 88.56 89 GLN A O 1
ATOM 710 N N . PHE A 1 90 ? 22.213 -17.108 -8.263 1.00 90.88 90 PHE A N 1
ATOM 711 C CA . PHE A 1 90 ? 22.011 -15.792 -7.664 1.00 90.88 90 PHE A CA 1
ATOM 712 C C . PHE A 1 90 ? 21.371 -15.895 -6.272 1.00 90.88 90 PHE A C 1
ATOM 714 O O . PHE A 1 90 ? 21.899 -15.338 -5.312 1.00 90.88 90 PHE A O 1
ATOM 721 N N . ILE A 1 91 ? 20.306 -16.691 -6.114 1.00 87.31 91 ILE A N 1
ATOM 722 C CA . ILE A 1 91 ? 19.669 -16.915 -4.802 1.00 87.31 91 ILE A CA 1
ATOM 723 C C . ILE A 1 91 ? 20.643 -17.547 -3.807 1.00 87.31 91 ILE A C 1
ATOM 725 O O . ILE A 1 91 ? 20.736 -17.117 -2.654 1.00 87.31 91 ILE A O 1
ATOM 729 N N . LYS A 1 92 ? 21.433 -18.526 -4.254 1.00 86.00 92 LYS A N 1
ATOM 730 C CA . LYS A 1 92 ? 22.471 -19.137 -3.420 1.00 86.00 92 LYS A CA 1
ATOM 731 C C . LYS A 1 92 ? 23.520 -18.116 -2.966 1.00 86.00 92 LYS A C 1
ATOM 733 O O . LYS A 1 92 ? 23.939 -18.163 -1.810 1.00 86.00 92 LYS A O 1
ATOM 738 N N . LEU A 1 93 ? 23.924 -17.190 -3.838 1.00 90.00 93 LEU A N 1
ATOM 739 C CA . LEU A 1 93 ? 24.839 -16.102 -3.487 1.00 90.00 93 LEU A CA 1
ATOM 740 C C . LEU A 1 93 ? 24.214 -15.140 -2.471 1.00 90.00 93 LEU A C 1
ATOM 742 O O . LEU A 1 93 ? 24.875 -14.777 -1.500 1.00 90.00 93 LEU A O 1
ATOM 746 N N . CYS A 1 94 ? 22.939 -14.779 -2.647 1.00 86.69 94 CYS A N 1
ATOM 747 C CA . CYS A 1 94 ? 22.194 -13.975 -1.678 1.00 86.69 94 CYS A CA 1
ATOM 748 C C . CYS A 1 94 ? 22.238 -14.607 -0.281 1.00 86.69 94 CYS A C 1
ATOM 750 O O . CYS A 1 94 ? 22.591 -13.929 0.681 1.00 86.69 94 CYS A O 1
ATOM 752 N N . HIS A 1 95 ? 21.971 -15.912 -0.167 1.00 82.19 95 HIS A N 1
ATOM 753 C CA . HIS A 1 95 ? 22.026 -16.620 1.119 1.00 82.19 95 HIS A CA 1
ATOM 754 C C . HIS A 1 95 ? 23.432 -16.648 1.717 1.00 82.19 95 HIS A C 1
ATOM 756 O O . HIS A 1 95 ? 23.586 -16.440 2.918 1.00 82.19 95 HIS A O 1
ATOM 762 N N . GLN A 1 96 ? 24.465 -16.854 0.892 1.00 84.50 96 GLN A N 1
ATOM 763 C CA . GLN A 1 96 ? 25.864 -16.805 1.337 1.00 84.50 96 GLN A CA 1
ATOM 764 C C . GLN A 1 96 ? 26.274 -15.427 1.877 1.00 84.50 96 GLN A C 1
ATOM 766 O O . GLN A 1 96 ? 27.182 -15.351 2.701 1.00 84.50 96 GLN A O 1
ATOM 771 N N . LEU A 1 97 ? 25.601 -14.361 1.436 1.00 82.75 97 LEU A N 1
ATOM 772 C CA . LEU A 1 97 ? 25.811 -12.978 1.871 1.00 82.75 97 LEU A CA 1
ATOM 773 C C . LEU A 1 97 ? 24.784 -12.507 2.920 1.00 82.75 97 LEU A C 1
ATOM 775 O O . LEU A 1 97 ? 24.754 -11.327 3.255 1.00 82.75 97 LEU A O 1
ATOM 779 N N . GLY A 1 98 ? 23.936 -13.401 3.441 1.00 78.38 98 GLY A N 1
ATOM 780 C CA . GLY A 1 98 ? 22.944 -13.075 4.474 1.00 78.38 98 GLY A CA 1
ATOM 781 C C . GLY A 1 98 ? 21.704 -12.318 3.978 1.00 78.38 98 GLY A C 1
ATOM 782 O O . GLY A 1 98 ? 20.888 -11.878 4.789 1.00 78.38 98 GLY A O 1
ATOM 783 N N . ILE A 1 99 ? 21.516 -12.186 2.663 1.00 82.81 99 ILE A N 1
ATOM 784 C CA . ILE A 1 99 ? 20.326 -11.568 2.071 1.00 82.81 99 ILE A CA 1
ATOM 785 C C . ILE A 1 99 ? 19.168 -12.566 2.144 1.00 82.81 99 ILE A C 1
ATOM 787 O O . ILE A 1 99 ? 19.227 -13.667 1.589 1.00 82.81 99 ILE A O 1
ATOM 791 N N . ARG A 1 100 ? 18.088 -12.170 2.823 1.00 81.50 100 ARG A N 1
ATOM 792 C CA . ARG A 1 100 ? 16.865 -12.977 2.921 1.00 81.50 100 ARG A CA 1
ATOM 793 C C . ARG A 1 100 ? 16.157 -13.010 1.572 1.00 81.50 100 ARG A C 1
ATOM 795 O O . ARG A 1 100 ? 16.059 -11.984 0.907 1.00 81.50 100 ARG A O 1
ATOM 802 N N . THR A 1 101 ? 15.586 -14.153 1.217 1.00 80.94 101 THR A N 1
ATOM 803 C CA . THR A 1 101 ? 14.753 -14.297 0.017 1.00 80.94 101 THR A CA 1
ATOM 804 C C . THR A 1 101 ? 13.457 -15.024 0.364 1.00 80.94 101 THR A C 1
ATOM 806 O O . THR A 1 101 ? 13.433 -15.846 1.283 1.00 80.94 101 THR A O 1
ATOM 809 N N . ARG A 1 102 ? 12.388 -14.759 -0.385 1.00 77.88 102 ARG A N 1
ATOM 810 C CA . ARG A 1 102 ? 11.171 -15.584 -0.410 1.00 77.88 102 ARG A CA 1
ATOM 811 C C . ARG A 1 102 ? 10.686 -15.731 -1.847 1.00 77.88 102 ARG A C 1
ATOM 813 O O . ARG A 1 102 ? 10.940 -14.859 -2.673 1.00 77.88 102 ARG A O 1
ATOM 820 N N . LEU A 1 103 ? 10.008 -16.834 -2.143 1.00 73.69 103 LEU A N 1
ATOM 821 C CA . LEU A 1 103 ? 9.368 -17.015 -3.441 1.00 73.69 103 LEU A CA 1
ATOM 822 C C . LEU A 1 103 ? 8.242 -15.983 -3.595 1.00 73.69 103 LEU A C 1
ATOM 824 O O . LEU A 1 103 ? 7.494 -15.749 -2.645 1.00 73.69 103 LEU A O 1
ATOM 828 N N . SER A 1 104 ? 8.138 -15.366 -4.769 1.00 74.81 104 SER A N 1
ATOM 829 C CA . SER A 1 104 ? 6.995 -14.517 -5.117 1.00 74.81 104 SER A CA 1
ATOM 830 C C . SER A 1 104 ? 5.843 -15.365 -5.663 1.00 74.81 104 SER A C 1
ATOM 832 O O . SER A 1 104 ? 6.052 -16.476 -6.143 1.00 74.81 104 SER A O 1
ATOM 834 N N . SER A 1 105 ? 4.622 -14.834 -5.661 1.00 70.88 105 SER A N 1
ATOM 835 C CA . SER A 1 105 ? 3.448 -15.548 -6.190 1.00 70.88 105 SER A CA 1
ATOM 836 C C . SER A 1 105 ? 3.358 -15.550 -7.731 1.00 70.88 105 SER A C 1
ATOM 838 O O . SER A 1 105 ? 2.276 -15.762 -8.275 1.00 70.88 105 SER A O 1
ATOM 840 N N . LYS A 1 106 ? 4.449 -15.289 -8.465 1.00 76.62 106 LYS A N 1
ATOM 841 C CA . LYS A 1 106 ? 4.461 -15.247 -9.939 1.00 76.62 106 LYS A CA 1
ATOM 842 C C . LYS A 1 106 ? 4.563 -16.664 -10.529 1.00 76.62 106 LYS A C 1
ATOM 844 O O . LYS A 1 106 ? 5.498 -17.398 -10.227 1.00 76.62 106 LYS A O 1
ATOM 849 N N . GLN A 1 107 ? 3.602 -17.044 -11.369 1.00 69.50 107 GLN A N 1
ATOM 850 C CA . GLN A 1 107 ? 3.545 -18.328 -12.070 1.00 69.50 107 GLN A CA 1
ATOM 851 C C . GLN A 1 107 ? 4.709 -18.477 -13.055 1.00 69.50 107 GLN A C 1
ATOM 853 O O . GLN A 1 107 ? 5.091 -17.510 -13.717 1.00 69.50 107 GLN A O 1
ATOM 858 N N . ASN A 1 108 ? 5.217 -19.706 -13.193 1.00 59.81 108 ASN A N 1
ATOM 859 C CA . ASN A 1 108 ? 6.201 -20.117 -14.204 1.00 59.81 108 ASN A CA 1
ATOM 860 C C . ASN A 1 108 ? 7.468 -19.244 -14.287 1.00 59.81 108 ASN A C 1
ATOM 862 O O . ASN A 1 108 ? 8.073 -19.138 -15.352 1.00 59.81 108 ASN A O 1
ATOM 866 N N . ALA A 1 109 ? 7.878 -18.616 -13.182 1.00 62.44 109 ALA A N 1
ATOM 867 C CA . ALA A 1 109 ? 9.041 -17.739 -13.148 1.00 62.44 109 ALA A CA 1
ATOM 868 C C . ALA A 1 109 ? 9.883 -17.954 -11.884 1.00 62.44 109 ALA A C 1
ATOM 870 O O . ALA A 1 109 ? 9.359 -18.121 -10.783 1.00 62.44 109 ALA A O 1
ATOM 871 N N . PHE A 1 110 ? 11.207 -17.859 -12.036 1.00 64.44 110 PHE A N 1
ATOM 872 C CA . PHE A 1 110 ? 12.159 -17.743 -10.928 1.00 64.44 110 PHE A CA 1
ATOM 873 C C . PHE A 1 110 ? 12.108 -16.332 -10.340 1.00 64.44 110 PHE A C 1
ATOM 875 O O . PHE A 1 110 ? 13.006 -15.512 -10.534 1.00 64.44 110 PHE A O 1
ATOM 882 N N . ALA A 1 111 ? 11.007 -16.031 -9.668 1.00 71.06 111 ALA A N 1
ATOM 883 C CA . ALA A 1 111 ? 10.683 -14.698 -9.208 1.00 71.06 111 ALA A CA 1
ATOM 884 C C . ALA A 1 111 ? 10.672 -14.674 -7.677 1.00 71.06 111 ALA A C 1
ATOM 886 O O . ALA A 1 111 ? 9.953 -15.440 -7.028 1.00 71.06 111 ALA A O 1
ATOM 887 N N . PHE A 1 112 ? 11.481 -13.790 -7.100 1.00 80.50 112 PHE A N 1
ATOM 888 C CA . PHE A 1 112 ? 11.748 -13.752 -5.668 1.00 80.50 112 PHE A CA 1
ATOM 889 C C . PHE A 1 112 ? 11.579 -12.337 -5.130 1.00 80.50 112 PHE A C 1
ATOM 891 O O . PHE A 1 112 ? 11.935 -11.360 -5.790 1.00 80.50 112 PHE A O 1
ATOM 898 N N . ASP A 1 113 ? 11.087 -12.248 -3.899 1.00 84.56 113 ASP A N 1
ATOM 899 C CA . ASP A 1 113 ? 11.284 -11.053 -3.092 1.00 84.56 113 ASP A CA 1
ATOM 900 C C . ASP A 1 113 ? 12.589 -11.187 -2.299 1.00 84.56 113 ASP A C 1
ATOM 902 O O . ASP A 1 113 ? 12.927 -12.259 -1.781 1.00 84.56 113 ASP A O 1
ATOM 906 N N . PHE A 1 114 ? 13.290 -10.069 -2.146 1.00 87.56 114 PHE A N 1
ATOM 907 C CA . PHE A 1 114 ? 14.545 -9.942 -1.418 1.00 87.56 114 PHE A CA 1
ATOM 908 C C . PHE A 1 114 ? 14.342 -9.036 -0.208 1.00 87.56 114 PHE A C 1
ATOM 910 O O . PHE A 1 114 ? 13.740 -7.969 -0.309 1.00 87.56 114 PHE A O 1
ATOM 917 N N . GLY A 1 115 ? 14.809 -9.475 0.955 1.00 79.81 115 GLY A N 1
ATOM 918 C CA . GLY A 1 115 ? 14.636 -8.740 2.199 1.00 79.81 115 GLY A CA 1
ATOM 919 C C . GLY A 1 115 ? 15.667 -7.625 2.330 1.00 79.81 115 GLY A C 1
ATOM 920 O O . GLY A 1 115 ? 16.866 -7.881 2.216 1.00 79.81 115 GLY A O 1
ATOM 921 N N . TYR A 1 116 ? 15.202 -6.426 2.662 1.00 78.56 116 TYR A N 1
ATOM 922 C CA . TYR A 1 116 ? 16.020 -5.265 3.008 1.00 78.56 116 TYR A CA 1
ATOM 923 C C . TYR A 1 116 ? 15.462 -4.635 4.287 1.00 78.56 116 TYR A C 1
ATOM 925 O O . TYR A 1 116 ? 14.279 -4.318 4.343 1.00 78.56 116 TYR A O 1
ATOM 933 N N . ASP A 1 117 ? 16.283 -4.514 5.333 1.00 75.38 117 ASP A N 1
ATOM 934 C CA . ASP A 1 117 ? 15.843 -4.145 6.685 1.00 75.38 117 ASP A CA 1
ATOM 935 C C . ASP A 1 117 ? 14.622 -4.954 7.152 1.00 75.38 117 ASP A C 1
ATOM 937 O O . ASP A 1 117 ? 14.705 -6.160 7.385 1.00 75.38 117 ASP A O 1
ATOM 941 N N . ASP A 1 118 ? 13.468 -4.310 7.272 1.00 70.12 118 ASP A N 1
ATOM 942 C CA . ASP A 1 118 ? 12.200 -4.926 7.642 1.00 70.12 118 ASP A CA 1
ATOM 943 C C . ASP A 1 118 ? 11.233 -5.062 6.455 1.00 70.12 118 ASP A C 1
ATOM 945 O O . ASP A 1 118 ? 10.115 -5.524 6.650 1.00 70.12 118 ASP A O 1
ATOM 949 N N . GLU A 1 119 ? 11.640 -4.674 5.252 1.00 81.06 119 GLU A N 1
ATOM 950 C CA . GLU A 1 119 ? 10.808 -4.621 4.052 1.00 81.06 119 GLU A CA 1
ATOM 951 C C . GLU A 1 119 ? 11.254 -5.673 3.019 1.00 81.06 119 GLU A C 1
ATOM 953 O O . GLU A 1 119 ? 12.297 -6.329 3.152 1.00 81.06 119 GLU A O 1
ATOM 958 N N . TRP A 1 120 ? 10.441 -5.847 1.981 1.00 85.56 120 TRP A N 1
ATOM 959 C CA . TRP A 1 120 ? 10.705 -6.743 0.858 1.00 85.56 120 TRP A CA 1
ATOM 960 C C . TRP A 1 120 ? 10.733 -5.947 -0.443 1.00 85.56 120 TRP A C 1
ATOM 962 O O . TRP A 1 120 ? 9.944 -5.025 -0.616 1.00 85.56 120 TRP A O 1
ATOM 972 N N . ILE A 1 121 ? 11.613 -6.322 -1.369 1.00 91.25 121 ILE A N 1
ATOM 973 C CA . ILE A 1 121 ? 11.658 -5.761 -2.723 1.00 91.25 121 ILE A CA 1
ATOM 974 C C . ILE A 1 121 ? 11.560 -6.880 -3.751 1.00 91.25 121 ILE A C 1
ATOM 976 O O . ILE A 1 121 ? 12.148 -7.945 -3.566 1.00 91.25 121 ILE A O 1
ATOM 980 N N . PHE A 1 122 ? 10.854 -6.632 -4.845 1.00 90.75 122 PHE A N 1
ATOM 981 C CA . PHE A 1 122 ? 10.738 -7.565 -5.955 1.00 90.75 122 PHE A CA 1
ATOM 982 C C . PHE A 1 122 ? 11.757 -7.235 -7.043 1.00 90.75 122 PHE A C 1
ATOM 984 O O . PHE A 1 122 ? 11.838 -6.093 -7.504 1.00 90.75 122 PHE A O 1
ATOM 991 N N . ILE A 1 123 ? 12.512 -8.245 -7.475 1.00 88.31 123 ILE A N 1
ATOM 992 C CA . ILE A 1 123 ? 13.391 -8.148 -8.643 1.00 88.31 123 ILE A CA 1
ATOM 993 C C . ILE A 1 123 ? 12.967 -9.235 -9.626 1.00 88.31 123 ILE A C 1
ATOM 995 O O . ILE A 1 123 ? 13.068 -10.428 -9.331 1.00 88.31 123 ILE A O 1
ATOM 999 N N . ASP A 1 124 ? 12.504 -8.824 -10.806 1.00 85.00 124 ASP A N 1
ATOM 1000 C CA . ASP A 1 124 ? 12.246 -9.743 -11.908 1.00 85.00 124 ASP A CA 1
ATOM 1001 C C . ASP A 1 124 ? 13.590 -10.124 -12.539 1.00 85.00 124 ASP A C 1
ATOM 1003 O O . ASP A 1 124 ? 14.137 -9.375 -13.346 1.00 85.00 124 ASP A O 1
ATOM 1007 N N . LEU A 1 125 ? 14.155 -11.265 -12.131 1.00 83.62 125 LEU A N 1
ATOM 1008 C CA . LEU A 1 125 ? 15.473 -11.721 -12.592 1.00 83.62 125 LEU A CA 1
ATOM 1009 C C . LEU A 1 125 ? 15.499 -12.054 -14.091 1.00 83.62 125 LEU A C 1
ATOM 1011 O O . LEU A 1 125 ? 16.568 -12.057 -14.694 1.00 83.62 125 LEU A O 1
ATOM 1015 N N . GLU A 1 126 ? 14.344 -12.344 -14.693 1.00 80.44 126 GLU A N 1
ATOM 1016 C CA . GLU A 1 126 ? 14.229 -12.639 -16.123 1.00 80.44 126 GLU A CA 1
ATOM 1017 C C . GLU A 1 126 ? 14.160 -11.350 -16.941 1.00 80.44 126 GLU A C 1
ATOM 1019 O O . GLU A 1 126 ? 14.886 -11.183 -17.919 1.00 80.44 126 GLU A O 1
ATOM 1024 N N . LYS A 1 127 ? 13.307 -10.410 -16.524 1.00 78.81 127 LYS A N 1
ATOM 1025 C CA . LYS A 1 127 ? 13.139 -9.122 -17.216 1.00 78.81 127 LYS A CA 1
ATOM 1026 C C . LYS A 1 127 ? 14.134 -8.056 -16.770 1.00 78.81 127 LYS A C 1
ATOM 1028 O O . LYS A 1 127 ? 14.146 -6.970 -17.340 1.00 78.81 127 LYS A O 1
ATOM 1033 N N . LYS A 1 128 ? 14.961 -8.357 -15.765 1.00 83.50 128 LYS A N 1
ATOM 1034 C CA . LYS A 1 128 ? 15.927 -7.439 -15.143 1.00 83.50 128 LYS A CA 1
ATOM 1035 C C . LYS A 1 128 ? 15.257 -6.147 -14.666 1.00 83.50 128 LYS A C 1
ATOM 1037 O O . LYS A 1 128 ? 15.812 -5.057 -14.789 1.00 83.50 128 LYS A O 1
ATOM 1042 N N . GLN A 1 129 ? 14.038 -6.275 -14.144 1.00 83.44 129 GLN A N 1
ATOM 1043 C CA . GLN A 1 129 ? 13.161 -5.150 -13.838 1.00 83.44 129 GLN A CA 1
ATOM 1044 C C . GLN A 1 129 ? 12.870 -5.054 -12.340 1.00 83.44 129 GLN A C 1
ATOM 1046 O O . GLN A 1 129 ? 12.694 -6.059 -11.650 1.00 83.44 129 GLN A O 1
ATOM 1051 N N . VAL A 1 130 ? 12.770 -3.818 -11.858 1.00 89.62 130 VAL A N 1
ATOM 1052 C CA . VAL A 1 130 ? 12.245 -3.474 -10.534 1.00 89.62 130 VAL A CA 1
ATOM 1053 C C . VAL A 1 130 ? 11.104 -2.478 -10.691 1.00 89.62 130 VAL A C 1
ATOM 1055 O O . VAL A 1 130 ? 10.993 -1.805 -11.716 1.00 89.62 130 VAL A O 1
ATOM 1058 N N . TYR A 1 131 ? 10.271 -2.365 -9.664 1.00 92.69 131 TYR A N 1
ATOM 1059 C CA . TYR A 1 131 ? 9.095 -1.502 -9.672 1.00 92.69 131 TYR A CA 1
ATOM 1060 C C . TYR A 1 131 ? 9.157 -0.536 -8.493 1.00 92.69 131 TYR A C 1
ATOM 1062 O O . TYR A 1 131 ? 9.650 -0.898 -7.428 1.00 92.69 131 TYR A O 1
ATOM 1070 N N . LEU A 1 132 ? 8.658 0.686 -8.677 1.00 93.88 132 LEU A N 1
ATOM 1071 C CA . LEU A 1 132 ? 8.564 1.687 -7.614 1.00 93.88 132 LEU A CA 1
ATOM 1072 C C . LEU A 1 132 ? 7.143 1.757 -7.066 1.00 93.88 132 LEU A C 1
ATOM 1074 O O . LEU A 1 132 ? 6.179 1.769 -7.840 1.00 93.88 132 LEU A O 1
ATOM 1078 N N . THR A 1 133 ? 7.018 1.909 -5.749 1.00 94.19 133 THR A N 1
ATOM 1079 C CA . THR A 1 133 ? 5.753 2.311 -5.125 1.00 94.19 133 THR A CA 1
ATOM 1080 C C . THR A 1 133 ? 5.372 3.738 -5.564 1.00 94.19 133 THR A C 1
ATOM 1082 O O . THR A 1 133 ? 6.129 4.431 -6.253 1.00 94.19 133 THR A O 1
ATOM 1085 N N . LEU A 1 134 ? 4.172 4.203 -5.201 1.00 94.44 134 LEU A N 1
ATOM 1086 C CA . LEU A 1 134 ? 3.674 5.533 -5.592 1.00 94.44 134 LEU A CA 1
ATOM 1087 C C . LEU A 1 134 ? 4.388 6.699 -4.890 1.00 94.44 134 LEU A C 1
ATOM 1089 O O . LEU A 1 134 ? 4.143 7.846 -5.244 1.00 94.44 134 LEU A O 1
ATOM 1093 N N . ASP A 1 135 ? 5.286 6.442 -3.935 1.00 92.38 135 ASP A N 1
ATOM 1094 C CA . ASP A 1 135 ? 6.185 7.488 -3.427 1.00 92.38 135 ASP A CA 1
ATOM 1095 C C . ASP A 1 135 ? 7.357 7.778 -4.389 1.00 92.38 135 ASP A C 1
ATOM 1097 O O . ASP A 1 135 ? 8.106 8.733 -4.177 1.00 92.38 135 ASP A O 1
ATOM 1101 N N . ASN A 1 136 ? 7.516 6.965 -5.445 1.00 94.06 136 ASN A N 1
ATOM 1102 C CA . ASN A 1 136 ? 8.585 7.019 -6.445 1.00 94.06 136 ASN A CA 1
ATOM 1103 C C . ASN A 1 136 ? 10.015 6.985 -5.868 1.00 94.06 136 ASN A C 1
ATOM 1105 O O . ASN A 1 136 ? 10.964 7.399 -6.533 1.00 94.06 136 ASN A O 1
ATOM 1109 N N . GLN A 1 137 ? 10.176 6.490 -4.643 1.00 88.62 137 GLN A N 1
ATOM 1110 C CA . GLN A 1 137 ? 11.444 6.399 -3.915 1.00 88.62 137 GLN A CA 1
ATOM 1111 C C . GLN A 1 137 ? 11.707 4.979 -3.410 1.00 88.62 137 GLN A C 1
ATOM 1113 O O . GLN A 1 137 ? 12.855 4.540 -3.383 1.00 88.62 137 GLN A O 1
ATOM 1118 N N . THR A 1 138 ? 10.653 4.256 -3.040 1.00 90.44 138 THR A N 1
ATOM 1119 C CA . THR A 1 138 ? 10.726 2.913 -2.474 1.00 90.44 138 THR A CA 1
ATOM 1120 C C . THR A 1 138 ? 10.469 1.866 -3.555 1.00 90.44 138 THR A C 1
ATOM 1122 O O . THR A 1 138 ? 9.533 1.989 -4.347 1.00 90.44 138 THR A O 1
ATOM 1125 N N . LEU A 1 139 ? 11.282 0.808 -3.586 1.00 92.00 139 LEU A N 1
ATOM 1126 C CA . LEU A 1 139 ? 11.033 -0.356 -4.440 1.00 92.00 139 LEU A CA 1
ATOM 1127 C C . LEU A 1 139 ? 9.854 -1.186 -3.908 1.00 92.00 139 LEU A C 1
ATOM 1129 O O . LEU A 1 139 ? 9.749 -1.416 -2.708 1.00 92.00 139 LEU A O 1
ATOM 1133 N N . ALA A 1 140 ? 8.985 -1.640 -4.807 1.00 92.50 140 ALA A N 1
ATOM 1134 C CA . ALA A 1 140 ? 7.809 -2.444 -4.493 1.00 92.50 140 ALA A CA 1
ATOM 1135 C C . ALA A 1 140 ? 8.169 -3.925 -4.289 1.00 92.50 140 ALA A C 1
ATOM 1137 O O . ALA A 1 140 ? 9.028 -4.467 -4.990 1.00 92.50 140 ALA A O 1
ATOM 1138 N N . SER A 1 141 ? 7.478 -4.591 -3.364 1.00 90.62 141 SER A N 1
ATOM 1139 C CA . SER A 1 141 ? 7.466 -6.053 -3.228 1.00 90.62 141 SER A CA 1
ATOM 1140 C C . SER A 1 141 ? 6.458 -6.696 -4.185 1.00 90.62 141 SER A C 1
ATOM 1142 O O . SER A 1 141 ? 5.577 -6.023 -4.720 1.00 90.62 141 SER A O 1
ATOM 1144 N N . SER A 1 142 ? 6.521 -8.018 -4.362 1.00 87.88 142 SER A N 1
ATOM 1145 C CA . SER A 1 142 ? 5.518 -8.738 -5.154 1.00 87.88 142 SER A CA 1
ATOM 1146 C C . SER A 1 142 ? 4.105 -8.599 -4.572 1.00 87.88 142 SER A C 1
ATOM 1148 O O . SER A 1 142 ? 3.134 -8.506 -5.320 1.00 87.88 142 SER A O 1
ATOM 1150 N N . GLU A 1 143 ? 3.988 -8.497 -3.247 1.00 86.06 143 GLU A N 1
ATOM 1151 C CA . GLU A 1 143 ? 2.723 -8.259 -2.549 1.00 86.06 143 GLU A CA 1
ATOM 1152 C C . GLU A 1 143 ? 2.167 -6.856 -2.815 1.00 86.06 143 GLU A C 1
ATOM 1154 O O . GLU A 1 143 ? 0.952 -6.704 -2.934 1.00 86.06 143 GLU A O 1
ATOM 1159 N N . ASP A 1 144 ? 3.026 -5.845 -2.967 1.00 90.56 144 ASP A N 1
ATOM 1160 C CA . ASP A 1 144 ? 2.591 -4.501 -3.361 1.00 90.56 144 ASP A CA 1
ATOM 1161 C C . ASP A 1 144 ? 2.067 -4.494 -4.799 1.00 90.56 144 ASP A C 1
ATOM 1163 O O . ASP A 1 144 ? 1.044 -3.871 -5.068 1.00 90.56 144 ASP A O 1
ATOM 1167 N N . LEU A 1 145 ? 2.716 -5.225 -5.715 1.00 92.19 145 LEU A N 1
ATOM 1168 C CA . LEU A 1 145 ? 2.261 -5.348 -7.106 1.00 92.19 145 LEU A CA 1
ATOM 1169 C C . LEU A 1 145 ? 0.914 -6.072 -7.217 1.00 92.19 145 LEU A C 1
ATOM 1171 O O . LEU A 1 145 ? 0.095 -5.729 -8.064 1.00 92.19 145 LEU A O 1
ATOM 1175 N N . MET A 1 146 ? 0.678 -7.076 -6.372 1.00 89.19 146 MET A N 1
ATOM 1176 C CA . MET A 1 146 ? -0.589 -7.811 -6.344 1.00 89.19 146 MET A CA 1
ATOM 1177 C C . MET A 1 146 ? -1.724 -7.006 -5.700 1.00 89.19 146 MET A C 1
ATOM 1179 O O . MET A 1 146 ? -2.878 -7.180 -6.084 1.00 89.19 146 MET A O 1
ATOM 1183 N N . ASP A 1 147 ? -1.416 -6.164 -4.711 1.00 88.75 147 ASP A N 1
ATOM 1184 C CA . ASP A 1 147 ? -2.393 -5.323 -4.001 1.00 88.75 147 ASP A CA 1
ATOM 1185 C C . ASP A 1 147 ? -2.736 -4.056 -4.796 1.00 88.75 147 ASP A C 1
ATOM 1187 O O . ASP A 1 147 ? -3.896 -3.657 -4.872 1.00 88.75 147 ASP A O 1
ATOM 1191 N N . ASP A 1 148 ? -1.734 -3.458 -5.444 1.00 94.31 148 ASP A N 1
ATOM 1192 C CA . ASP A 1 148 ? -1.864 -2.302 -6.322 1.00 94.31 148 ASP A CA 1
ATOM 1193 C C . ASP A 1 148 ? -1.190 -2.582 -7.686 1.00 94.31 148 ASP A C 1
ATOM 1195 O O . ASP A 1 148 ? -0.051 -2.172 -7.941 1.00 94.31 148 ASP A O 1
ATOM 1199 N N . PRO A 1 149 ? -1.906 -3.232 -8.624 1.00 95.75 149 PRO A N 1
ATOM 1200 C CA . PRO A 1 149 ? -1.358 -3.541 -9.941 1.00 95.75 149 PRO A CA 1
ATOM 1201 C C . PRO A 1 149 ? -0.893 -2.346 -10.768 1.00 95.75 149 PRO A 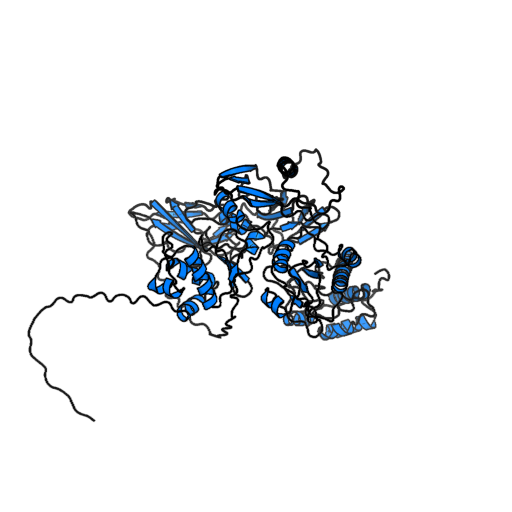C 1
ATOM 1203 O O . PRO A 1 149 ? -0.084 -2.504 -11.684 1.00 95.75 149 PRO A O 1
ATOM 1206 N N . PHE A 1 150 ? -1.370 -1.137 -10.458 1.00 96.62 150 PHE A N 1
ATOM 1207 C CA . PHE A 1 150 ? -0.978 0.058 -11.196 1.00 96.62 150 PHE A CA 1
ATOM 1208 C C . PHE A 1 150 ? 0.525 0.341 -11.072 1.00 96.62 150 PHE A C 1
ATOM 1210 O O . PHE A 1 150 ? 1.104 0.917 -11.989 1.00 96.62 150 PHE A O 1
ATOM 1217 N N . LEU A 1 151 ? 1.180 -0.133 -10.003 1.00 96.00 151 LEU A N 1
ATOM 1218 C CA . LEU A 1 151 ? 2.635 -0.073 -9.842 1.00 96.00 151 LEU A CA 1
ATOM 1219 C C . LEU A 1 151 ? 3.374 -0.751 -11.007 1.00 96.00 151 LEU A C 1
ATOM 1221 O O . LEU A 1 151 ? 4.320 -0.182 -11.555 1.00 96.00 151 LEU A O 1
ATOM 1225 N N . ALA A 1 152 ? 2.903 -1.927 -11.432 1.00 94.06 152 ALA A N 1
ATOM 1226 C CA . ALA A 1 152 ? 3.444 -2.636 -12.587 1.00 94.06 152 ALA A CA 1
ATOM 1227 C C . ALA A 1 152 ? 2.924 -2.043 -13.902 1.00 94.06 152 ALA A C 1
ATOM 1229 O O . ALA A 1 152 ? 3.699 -1.813 -14.827 1.00 94.06 152 ALA A O 1
ATOM 1230 N N . LEU A 1 153 ? 1.625 -1.735 -13.974 1.00 95.00 153 LEU A N 1
ATOM 1231 C CA . LEU A 1 153 ? 0.976 -1.273 -15.204 1.00 95.00 153 LEU A CA 1
ATOM 1232 C C . LEU A 1 153 ? 1.459 0.094 -15.684 1.00 95.00 153 LEU A C 1
ATOM 1234 O O . LEU A 1 153 ? 1.380 0.352 -16.876 1.00 95.00 153 LEU A O 1
ATOM 1238 N N . ARG A 1 154 ? 1.961 0.956 -14.794 1.00 94.94 154 ARG A N 1
ATOM 1239 C CA . ARG A 1 154 ? 2.561 2.250 -15.159 1.00 94.94 154 ARG A CA 1
ATOM 1240 C C . ARG A 1 154 ? 4.047 2.157 -15.511 1.00 94.94 154 ARG A C 1
ATOM 1242 O O . ARG A 1 154 ? 4.641 3.175 -15.858 1.00 94.94 154 ARG A O 1
ATOM 1249 N N . SER A 1 155 ? 4.660 0.983 -15.366 1.00 93.12 155 SER A N 1
ATOM 1250 C CA . SER A 1 155 ? 6.096 0.792 -15.556 1.00 93.12 155 SER A CA 1
ATOM 1251 C C . SER A 1 155 ? 6.403 0.348 -16.983 1.00 93.12 155 SER A C 1
ATOM 1253 O O . SER A 1 155 ? 5.793 -0.585 -17.503 1.00 93.12 155 SER A O 1
ATOM 1255 N N . LYS A 1 156 ? 7.360 1.021 -17.619 1.00 90.94 156 LYS A N 1
ATOM 1256 C CA . LYS A 1 156 ? 7.824 0.700 -18.975 1.00 90.94 156 LYS A CA 1
ATOM 1257 C C . LYS A 1 156 ? 8.520 -0.668 -19.009 1.00 90.94 156 LYS A C 1
ATOM 1259 O O . LYS A 1 156 ? 9.225 -1.010 -18.064 1.00 90.94 156 LYS A O 1
ATOM 1264 N N . ASP A 1 157 ? 8.340 -1.446 -20.077 1.00 84.88 157 ASP A N 1
ATOM 1265 C CA . ASP A 1 157 ? 8.975 -2.765 -20.237 1.00 84.88 157 ASP A CA 1
ATOM 1266 C C . ASP A 1 157 ? 10.423 -2.648 -20.724 1.00 84.88 157 ASP A C 1
ATOM 1268 O O . ASP A 1 157 ? 11.326 -3.253 -20.152 1.00 84.88 157 ASP A O 1
ATOM 1272 N N . SER A 1 158 ? 10.653 -1.832 -21.751 1.00 85.56 158 SER A N 1
ATOM 1273 C CA . SER A 1 158 ? 11.957 -1.687 -22.387 1.00 85.56 158 SER A CA 1
ATOM 1274 C C . SER A 1 158 ? 12.352 -0.229 -22.545 1.00 85.56 158 SER A C 1
ATOM 1276 O O . SER A 1 158 ? 11.526 0.614 -22.867 1.00 85.56 158 SER A O 1
ATOM 1278 N N . LEU A 1 159 ? 13.647 0.073 -22.460 1.00 86.38 159 LEU A N 1
ATOM 1279 C CA . LEU A 1 159 ? 14.178 1.393 -22.816 1.00 86.38 159 LEU A CA 1
ATOM 1280 C C . LEU A 1 159 ? 13.937 1.775 -24.293 1.00 86.38 159 LEU A C 1
ATOM 1282 O O . LEU A 1 159 ? 14.061 2.945 -24.639 1.00 86.38 159 LEU A O 1
ATOM 1286 N N . TYR A 1 160 ? 13.560 0.832 -25.163 1.00 87.19 160 TYR A N 1
ATOM 1287 C CA . TYR A 1 160 ? 13.197 1.112 -26.560 1.00 87.19 160 TYR A CA 1
ATOM 1288 C C . TYR A 1 160 ? 11.713 1.426 -26.777 1.00 87.19 160 TYR A C 1
ATOM 1290 O O . TYR A 1 160 ? 11.359 1.901 -27.857 1.00 87.19 160 TYR A O 1
ATOM 1298 N N . ASP A 1 161 ? 10.840 1.158 -25.801 1.00 86.31 161 ASP A N 1
ATOM 1299 C CA . ASP A 1 161 ? 9.436 1.544 -25.940 1.00 86.31 161 ASP A CA 1
ATOM 1300 C C . ASP A 1 161 ? 9.343 3.085 -25.946 1.00 86.31 161 ASP A C 1
ATOM 1302 O O . ASP A 1 161 ? 10.159 3.769 -25.327 1.00 86.31 161 ASP A O 1
ATOM 1306 N N . THR A 1 162 ? 8.389 3.677 -26.662 1.00 83.44 162 THR A N 1
ATOM 1307 C CA . THR A 1 162 ? 8.214 5.145 -26.643 1.00 83.44 162 THR A CA 1
ATOM 1308 C C . THR A 1 162 ? 7.403 5.625 -25.443 1.00 83.44 162 THR A C 1
ATOM 1310 O O . THR A 1 162 ? 7.535 6.771 -25.030 1.00 83.44 162 THR A O 1
ATOM 1313 N N . ASP A 1 163 ? 6.545 4.752 -24.918 1.00 89.25 163 ASP A N 1
ATOM 1314 C CA . ASP A 1 163 ? 5.706 4.951 -23.740 1.00 89.25 163 ASP A CA 1
ATOM 1315 C C . ASP A 1 163 ? 5.388 3.572 -23.133 1.00 89.25 163 ASP A C 1
ATOM 1317 O O . ASP A 1 163 ? 5.839 2.541 -23.637 1.00 89.25 163 ASP A O 1
ATOM 1321 N N . VAL A 1 164 ? 4.617 3.543 -22.054 1.00 91.25 164 VAL A N 1
ATOM 1322 C CA . VAL A 1 164 ? 4.096 2.323 -21.445 1.00 91.25 164 VAL A CA 1
ATOM 1323 C C . VAL A 1 164 ? 3.207 1.559 -22.428 1.00 91.25 164 VAL A C 1
ATOM 1325 O O . VAL A 1 164 ? 2.198 2.069 -22.913 1.00 91.25 164 VAL A O 1
ATOM 1328 N N . ASP A 1 165 ? 3.558 0.298 -22.662 1.00 92.00 165 ASP A N 1
ATOM 1329 C CA . ASP A 1 165 ? 2.736 -0.663 -23.389 1.00 92.00 165 ASP A CA 1
ATOM 1330 C C . ASP A 1 165 ? 1.845 -1.421 -22.395 1.00 92.00 165 ASP A C 1
ATOM 1332 O O . ASP A 1 165 ? 2.279 -2.358 -21.716 1.00 92.00 165 ASP A O 1
ATOM 1336 N N . PHE A 1 166 ? 0.586 -0.991 -22.281 1.00 90.56 166 PHE A N 1
ATOM 1337 C CA . PHE A 1 166 ? -0.356 -1.597 -21.342 1.00 90.56 166 PHE A CA 1
ATOM 1338 C C . PHE A 1 166 ? -0.659 -3.064 -21.660 1.00 90.56 166 PHE A C 1
ATOM 1340 O O . PHE A 1 166 ? -0.953 -3.812 -20.733 1.00 90.56 166 PHE A O 1
ATOM 1347 N N . GLU A 1 167 ? -0.560 -3.503 -22.917 1.00 89.88 167 GLU A N 1
ATOM 1348 C CA . GLU A 1 167 ? -0.797 -4.903 -23.281 1.00 89.88 167 GLU A CA 1
ATOM 1349 C C . GLU A 1 167 ? 0.302 -5.791 -22.692 1.00 89.88 167 GLU A C 1
ATOM 1351 O O . GLU A 1 167 ? 0.012 -6.748 -21.967 1.00 89.88 167 GLU A O 1
ATOM 1356 N N . LYS A 1 168 ? 1.571 -5.419 -22.911 1.00 89.44 168 LYS A N 1
ATOM 1357 C CA . LYS A 1 168 ? 2.722 -6.124 -22.324 1.00 89.44 168 LYS A CA 1
ATOM 1358 C C . LYS A 1 168 ? 2.681 -6.100 -20.799 1.00 89.44 168 LYS A C 1
ATOM 1360 O O . LYS A 1 168 ? 2.897 -7.133 -20.162 1.00 89.44 168 LYS A O 1
ATOM 1365 N N . SER A 1 169 ? 2.395 -4.943 -20.200 1.00 90.69 169 SER A N 1
ATOM 1366 C CA . SER A 1 169 ? 2.344 -4.812 -18.741 1.00 90.69 169 SER A CA 1
ATOM 1367 C C . SER A 1 169 ? 1.214 -5.641 -18.122 1.00 90.69 169 SER A C 1
ATOM 1369 O O . SER A 1 169 ? 1.412 -6.248 -17.069 1.00 90.69 169 SER A O 1
ATOM 1371 N N . ILE A 1 170 ? 0.061 -5.744 -18.791 1.00 90.12 170 ILE A N 1
ATOM 1372 C CA . ILE A 1 170 ? -1.050 -6.611 -18.374 1.00 90.12 170 ILE A CA 1
ATOM 1373 C C . ILE A 1 170 ? -0.666 -8.091 -18.464 1.00 90.12 170 ILE A C 1
ATOM 1375 O O . ILE A 1 170 ? -0.924 -8.829 -17.514 1.00 90.12 170 ILE A O 1
ATOM 1379 N N . ILE A 1 171 ? -0.020 -8.532 -19.551 1.00 89.06 171 ILE A N 1
ATOM 1380 C CA . ILE A 1 171 ? 0.440 -9.927 -19.692 1.00 89.06 171 ILE A CA 1
ATOM 1381 C C . ILE A 1 171 ? 1.366 -10.305 -18.531 1.00 89.06 171 ILE A C 1
ATOM 1383 O O . ILE A 1 171 ? 1.202 -11.369 -17.933 1.00 89.06 171 ILE A O 1
ATOM 1387 N N . LYS A 1 172 ? 2.312 -9.427 -18.175 1.00 87.31 172 LYS A N 1
ATOM 1388 C CA . LYS A 1 172 ? 3.224 -9.645 -17.043 1.00 87.31 172 LYS A CA 1
ATOM 1389 C C . LYS A 1 172 ? 2.485 -9.729 -15.714 1.00 87.31 172 LYS A C 1
ATOM 1391 O O . LYS A 1 172 ? 2.741 -10.633 -14.923 1.00 87.31 172 LYS A O 1
ATOM 1396 N N . LEU A 1 173 ? 1.575 -8.790 -15.462 1.00 90.06 173 LEU A N 1
ATOM 1397 C CA . LEU A 1 173 ? 0.786 -8.764 -14.235 1.00 90.06 173 LEU A CA 1
ATOM 1398 C C . LEU A 1 173 ? -0.080 -10.025 -14.096 1.00 90.06 173 LEU A C 1
ATOM 1400 O O . LEU A 1 173 ? -0.178 -10.581 -13.006 1.00 90.06 173 LEU A O 1
ATOM 1404 N N . ALA A 1 174 ? -0.674 -10.506 -15.189 1.00 89.12 174 ALA A N 1
ATOM 1405 C CA . ALA A 1 174 ? -1.534 -11.688 -15.185 1.00 89.12 174 ALA A CA 1
ATOM 1406 C C . ALA A 1 174 ? -0.803 -12.979 -14.770 1.00 89.12 174 ALA A C 1
ATOM 1408 O O . ALA A 1 174 ? -1.462 -13.959 -14.425 1.00 89.12 174 ALA A O 1
ATOM 1409 N N . GLN A 1 175 ? 0.536 -12.984 -14.790 1.00 87.06 175 GLN A N 1
ATOM 1410 C CA . GLN A 1 175 ? 1.358 -14.084 -14.281 1.00 87.06 175 GLN A CA 1
ATOM 1411 C C . GLN A 1 175 ? 1.443 -14.100 -12.749 1.00 87.06 175 GLN A C 1
ATOM 1413 O O . GLN A 1 175 ? 1.828 -15.116 -12.184 1.00 87.06 175 GLN A O 1
ATOM 1418 N N . PHE A 1 176 ? 1.111 -13.017 -12.044 1.00 86.44 176 PHE A N 1
ATOM 1419 C CA . PHE A 1 176 ? 1.014 -13.051 -10.585 1.00 86.44 176 PHE A CA 1
ATOM 1420 C C . PHE A 1 176 ? -0.254 -13.803 -10.182 1.00 86.44 176 PHE A C 1
ATOM 1422 O O . PHE A 1 176 ? -1.339 -13.459 -10.642 1.00 86.44 176 PHE A O 1
ATOM 1429 N N . SER A 1 177 ? -0.118 -14.796 -9.302 1.00 79.62 177 SER A N 1
ATOM 1430 C CA . SER A 1 177 ? -1.213 -15.620 -8.775 1.00 79.62 177 SER A CA 1
ATOM 1431 C C . SER A 1 177 ? -2.042 -14.817 -7.773 1.00 79.62 177 SER A C 1
ATOM 1433 O O . SER A 1 177 ? -1.905 -14.964 -6.559 1.00 79.62 177 SER A O 1
ATOM 1435 N N . ILE A 1 178 ? -2.872 -13.911 -8.285 1.00 79.69 178 ILE A N 1
ATOM 1436 C CA . ILE A 1 178 ? -3.711 -13.018 -7.481 1.00 79.69 178 ILE A CA 1
ATOM 1437 C C . ILE A 1 178 ? -4.971 -13.754 -7.006 1.00 79.69 178 ILE A C 1
ATOM 1439 O O . ILE A 1 178 ? -5.422 -13.527 -5.882 1.00 79.69 178 ILE A O 1
ATOM 1443 N N . THR A 1 179 ? -5.535 -14.634 -7.840 1.00 68.81 179 THR A N 1
ATOM 1444 C CA . THR A 1 179 ? -6.781 -15.366 -7.539 1.00 68.81 179 THR A CA 1
ATOM 1445 C C . THR A 1 179 ? -6.580 -16.665 -6.769 1.00 68.81 179 THR A C 1
ATOM 1447 O O . THR A 1 179 ? -7.512 -17.113 -6.105 1.00 68.81 179 THR A O 1
ATOM 1450 N N . GLU A 1 180 ? -5.396 -17.271 -6.849 1.00 61.78 180 GLU A N 1
ATOM 1451 C CA . GLU A 1 180 ? -5.121 -18.570 -6.233 1.00 61.78 180 GLU A CA 1
ATOM 1452 C C . GLU A 1 180 ? -4.538 -18.412 -4.816 1.00 61.78 180 GLU A C 1
ATOM 1454 O O . GLU A 1 180 ? -3.668 -17.560 -4.591 1.00 61.78 180 GLU A O 1
ATOM 1459 N N . PRO A 1 181 ? -4.973 -19.222 -3.830 1.00 48.25 181 PRO A N 1
ATOM 1460 C CA . PRO A 1 181 ? -4.273 -19.319 -2.557 1.00 48.25 181 PRO A CA 1
ATOM 1461 C C . PRO A 1 181 ? -2.852 -19.843 -2.796 1.00 48.25 181 PRO A C 1
ATOM 1463 O O . PRO A 1 181 ? -2.626 -20.691 -3.654 1.00 48.25 181 PRO A O 1
ATOM 1466 N N . PHE A 1 182 ? -1.887 -19.347 -2.022 1.00 41.56 182 PHE A N 1
ATOM 1467 C CA . PHE A 1 182 ? -0.485 -19.746 -2.144 1.00 41.56 182 PHE A CA 1
ATOM 1468 C C . PHE A 1 182 ? -0.339 -21.252 -1.870 1.00 41.56 182 PHE A C 1
ATOM 1470 O O . PHE A 1 182 ? -0.338 -21.689 -0.716 1.00 41.56 182 PHE A O 1
ATOM 1477 N N . LEU A 1 183 ? -0.246 -22.054 -2.931 1.00 36.91 183 LEU A N 1
ATOM 1478 C CA . LEU A 1 183 ? 0.145 -23.454 -2.849 1.00 36.91 183 LEU A CA 1
ATOM 1479 C C . LEU A 1 183 ? 1.661 -23.481 -2.663 1.00 36.91 183 LEU A C 1
ATOM 1481 O O . LEU A 1 183 ? 2.420 -23.385 -3.621 1.00 36.91 183 LEU A O 1
ATOM 1485 N N . VAL A 1 184 ? 2.114 -23.579 -1.413 1.00 38.25 184 VAL A N 1
ATOM 1486 C CA . VAL A 1 184 ? 3.502 -23.972 -1.161 1.00 38.25 184 VAL A CA 1
ATOM 1487 C C . VAL A 1 184 ? 3.614 -25.443 -1.518 1.00 38.25 184 VAL A C 1
ATOM 1489 O O . VAL A 1 184 ? 3.194 -26.301 -0.738 1.00 38.25 184 VAL A O 1
ATOM 1492 N N . GLU A 1 185 ? 4.234 -25.744 -2.654 1.00 31.23 185 GLU A N 1
ATOM 1493 C CA . GLU A 1 185 ? 5.033 -26.959 -2.706 1.00 31.23 185 GLU A CA 1
ATOM 1494 C C . GLU A 1 185 ? 6.104 -26.837 -1.621 1.00 31.23 185 GLU A C 1
ATOM 1496 O O . GLU A 1 185 ? 6.948 -25.936 -1.608 1.00 31.23 185 GLU A O 1
ATOM 1501 N N . GLN A 1 186 ? 5.988 -27.714 -0.626 1.00 34.38 186 GLN A N 1
ATOM 1502 C CA . GLN A 1 186 ? 7.048 -27.974 0.326 1.00 34.38 186 GLN A CA 1
ATOM 1503 C C . GLN A 1 186 ? 8.286 -28.382 -0.469 1.00 34.38 186 GLN A C 1
ATOM 1505 O O . GLN A 1 186 ? 8.355 -29.537 -0.843 1.00 34.38 186 GLN A O 1
ATOM 1510 N N . GLU A 1 187 ? 9.229 -27.474 -0.726 1.00 33.34 187 GLU A N 1
ATOM 1511 C CA . GLU A 1 187 ? 10.650 -27.791 -0.945 1.00 33.34 187 GLU A CA 1
ATOM 1512 C C . GLU A 1 187 ? 11.472 -26.536 -1.278 1.00 33.34 187 GLU A C 1
ATOM 1514 O O . GLU A 1 187 ? 11.751 -26.185 -2.414 1.00 33.34 187 GLU A O 1
ATOM 1519 N N . SER A 1 188 ? 11.966 -25.869 -0.242 1.00 29.19 188 SER A N 1
ATOM 1520 C CA . SER A 1 188 ? 13.362 -25.418 -0.250 1.00 29.19 188 SER A CA 1
ATOM 1521 C C . SER A 1 188 ? 13.820 -25.334 1.198 1.00 29.19 188 SER A C 1
ATOM 1523 O O . SER A 1 188 ? 13.725 -24.313 1.873 1.00 29.19 188 SER A O 1
ATOM 1525 N N . GLY A 1 189 ? 14.250 -26.478 1.731 1.00 31.59 189 GLY A N 1
ATOM 1526 C CA . GLY A 1 189 ? 14.770 -26.637 3.090 1.00 31.59 189 GLY A CA 1
ATOM 1527 C C . GLY A 1 189 ? 16.091 -25.901 3.350 1.00 31.59 189 GLY A C 1
ATOM 1528 O O . GLY A 1 189 ? 17.033 -26.505 3.847 1.00 31.59 189 GLY A O 1
ATOM 1529 N N . LEU A 1 190 ? 16.179 -24.609 3.032 1.00 30.27 190 LEU A N 1
ATOM 1530 C CA . LEU A 1 190 ? 17.374 -23.777 3.169 1.00 30.27 190 LEU A CA 1
ATOM 1531 C C . LEU A 1 190 ? 17.016 -22.414 3.783 1.00 30.27 190 LEU A C 1
ATOM 1533 O O . LEU A 1 190 ? 17.305 -21.361 3.235 1.00 30.27 190 LEU A O 1
ATOM 1537 N N . TYR A 1 191 ? 16.398 -22.430 4.967 1.00 31.03 191 TYR A N 1
ATOM 1538 C CA . TYR A 1 191 ? 16.415 -21.272 5.865 1.00 31.03 191 TYR A CA 1
ATOM 1539 C C . TYR A 1 191 ? 17.584 -21.430 6.838 1.00 31.03 191 TYR A C 1
ATOM 1541 O O . TYR A 1 191 ? 17.512 -22.228 7.775 1.00 31.03 191 TYR A O 1
ATOM 1549 N N . GLY A 1 192 ? 18.661 -20.674 6.624 1.00 28.36 192 GLY A N 1
ATOM 1550 C CA . GLY A 1 192 ? 19.878 -20.784 7.423 1.00 28.36 192 GLY A CA 1
ATOM 1551 C C . GLY A 1 192 ? 20.585 -19.451 7.643 1.00 28.36 192 GLY A C 1
ATOM 1552 O O . GLY A 1 192 ? 21.224 -18.947 6.738 1.00 28.36 192 GLY A O 1
ATOM 1553 N N . GLN A 1 193 ? 20.511 -18.986 8.893 1.00 25.52 193 GLN A N 1
ATOM 1554 C CA . GLN A 1 193 ? 21.393 -18.027 9.577 1.00 25.52 193 GLN A CA 1
ATOM 1555 C C . GLN A 1 193 ? 21.352 -16.554 9.133 1.00 25.52 193 GLN A C 1
ATOM 1557 O O . GLN A 1 193 ? 21.869 -16.146 8.103 1.00 25.52 193 GLN A O 1
ATOM 1562 N N . ILE A 1 194 ? 20.776 -15.742 10.026 1.00 27.16 194 ILE A N 1
ATOM 1563 C CA . ILE A 1 194 ? 21.005 -14.299 10.111 1.00 27.16 194 ILE A CA 1
ATOM 1564 C C . ILE A 1 194 ? 22.457 -14.119 10.567 1.00 27.16 194 ILE A C 1
ATOM 1566 O O . ILE A 1 194 ? 22.808 -14.583 11.654 1.00 27.16 194 ILE A O 1
ATOM 1570 N N . PHE A 1 195 ? 23.285 -13.468 9.755 1.00 24.77 195 PHE A N 1
ATOM 1571 C CA . PHE A 1 195 ? 24.528 -12.874 10.231 1.00 24.77 195 PHE A CA 1
ATOM 1572 C C . PHE A 1 195 ? 24.201 -11.450 10.680 1.00 24.77 195 PHE A C 1
ATOM 1574 O O . PHE A 1 195 ? 24.038 -10.558 9.853 1.00 24.77 195 PHE A O 1
ATOM 1581 N N . ASP A 1 196 ? 24.060 -11.253 11.993 1.00 25.11 196 ASP A N 1
ATOM 1582 C CA . ASP A 1 196 ? 24.103 -9.917 12.588 1.00 25.11 196 ASP A CA 1
ATOM 1583 C C . ASP A 1 196 ? 25.550 -9.423 12.474 1.00 25.11 196 ASP A C 1
ATOM 1585 O O . ASP A 1 196 ? 26.409 -9.786 13.278 1.00 25.11 196 ASP A O 1
ATOM 1589 N N . THR A 1 197 ? 25.847 -8.620 11.457 1.00 27.92 197 THR A N 1
ATOM 1590 C CA . THR A 1 197 ? 27.041 -7.773 11.470 1.00 27.92 197 THR A CA 1
ATOM 1591 C C . THR A 1 197 ? 26.645 -6.399 11.986 1.00 27.92 197 THR A C 1
ATOM 1593 O O . THR A 1 197 ? 26.415 -5.470 11.216 1.00 27.92 197 THR A O 1
ATOM 1596 N N . GLU A 1 198 ? 26.575 -6.267 13.312 1.00 25.88 198 GLU A N 1
ATOM 1597 C CA . GLU A 1 198 ? 26.814 -4.975 13.950 1.00 25.88 198 GLU A CA 1
ATOM 1598 C C . GLU A 1 198 ? 28.280 -4.608 13.679 1.00 25.88 198 GLU A C 1
ATOM 1600 O O . GLU A 1 198 ? 29.198 -5.159 14.287 1.00 25.88 198 GLU A O 1
ATOM 1605 N N . SER A 1 199 ? 28.521 -3.698 12.738 1.00 26.00 199 SER A N 1
ATOM 1606 C CA . SER A 1 199 ? 29.780 -2.959 12.702 1.00 26.00 199 SER A CA 1
ATOM 1607 C C . SER A 1 199 ? 29.462 -1.472 12.709 1.00 26.00 199 SER A C 1
ATOM 1609 O O . SER A 1 199 ? 29.044 -0.905 11.700 1.00 26.00 199 SER A O 1
ATOM 1611 N N . GLU A 1 200 ? 29.653 -0.850 13.870 1.00 27.41 200 GLU A N 1
ATOM 1612 C CA . GLU A 1 200 ? 29.821 0.592 13.981 1.00 27.41 200 GLU A CA 1
ATOM 1613 C C . GLU A 1 200 ? 31.037 0.988 13.134 1.00 27.41 200 GLU A C 1
ATOM 1615 O O . GLU A 1 200 ? 32.180 0.705 13.500 1.00 27.41 200 GLU A O 1
ATOM 1620 N N . PHE A 1 201 ? 30.803 1.637 11.995 1.00 23.06 201 PHE A N 1
ATOM 1621 C CA . PHE A 1 201 ? 31.852 2.360 11.291 1.00 23.06 201 PHE A CA 1
ATOM 1622 C C . PHE A 1 201 ? 31.383 3.778 10.976 1.00 23.06 201 PHE A C 1
ATOM 1624 O O . PHE A 1 201 ? 30.357 4.009 10.343 1.00 23.06 201 PHE A O 1
ATOM 1631 N N . ASN A 1 202 ? 32.143 4.721 11.521 1.00 24.91 202 ASN A N 1
ATOM 1632 C CA . ASN A 1 202 ? 31.969 6.165 11.432 1.00 24.91 202 ASN A CA 1
ATOM 1633 C C . ASN A 1 202 ? 32.436 6.644 10.035 1.00 24.91 202 ASN A C 1
ATOM 1635 O O . ASN A 1 202 ? 33.369 6.052 9.484 1.00 24.91 202 ASN A O 1
ATOM 1639 N N . PRO A 1 203 ? 31.823 7.689 9.453 1.00 26.56 203 PRO A N 1
ATOM 1640 C CA . PRO A 1 203 ? 31.867 7.974 8.027 1.00 26.56 203 PRO A CA 1
ATOM 1641 C C . PRO A 1 203 ? 33.154 8.713 7.651 1.00 26.56 203 PRO A C 1
ATOM 1643 O O . PRO A 1 203 ? 33.620 9.579 8.392 1.00 26.56 203 PRO A O 1
ATOM 1646 N N . PHE A 1 204 ? 33.697 8.418 6.472 1.00 22.14 204 PHE A N 1
ATOM 1647 C CA . PHE A 1 204 ? 34.708 9.262 5.843 1.00 22.14 204 PHE A CA 1
ATOM 1648 C C . PHE A 1 204 ? 34.191 9.845 4.535 1.00 22.14 204 PHE A C 1
ATOM 1650 O O . PHE A 1 204 ? 33.618 9.134 3.717 1.00 22.14 204 PHE A O 1
ATOM 1657 N N . ASN A 1 205 ? 34.447 11.150 4.417 1.00 26.09 205 ASN A N 1
ATOM 1658 C CA . ASN A 1 205 ? 34.743 11.930 3.222 1.00 26.09 205 ASN A CA 1
ATOM 1659 C C . ASN A 1 205 ? 34.060 11.505 1.924 1.00 26.09 205 ASN A C 1
ATOM 1661 O O . ASN A 1 205 ? 34.493 10.592 1.227 1.00 26.09 205 ASN A O 1
ATOM 1665 N N . ILE A 1 206 ? 33.074 12.312 1.548 1.00 26.94 206 ILE A N 1
ATOM 1666 C CA . ILE A 1 206 ? 32.807 12.594 0.145 1.00 26.94 206 ILE A CA 1
ATOM 1667 C C . ILE A 1 206 ? 33.992 13.442 -0.332 1.00 26.94 206 ILE A C 1
ATOM 1669 O O . ILE A 1 206 ? 34.123 14.594 0.079 1.00 26.94 206 ILE A O 1
ATOM 1673 N N . ASP A 1 207 ? 34.880 12.862 -1.136 1.00 28.61 207 ASP A N 1
ATOM 1674 C CA . ASP A 1 207 ? 35.784 13.659 -1.961 1.00 28.61 207 ASP A CA 1
ATOM 1675 C C . ASP A 1 207 ? 34.924 14.344 -3.036 1.00 28.61 207 ASP A C 1
ATOM 1677 O O . ASP A 1 207 ? 34.345 13.692 -3.904 1.00 28.61 207 ASP A O 1
ATOM 1681 N N . GLU A 1 208 ? 34.817 15.672 -2.964 1.00 34.88 208 GLU A N 1
ATOM 1682 C CA . GLU A 1 208 ? 34.133 16.538 -3.941 1.00 34.88 208 GLU A CA 1
ATOM 1683 C C . GLU A 1 208 ? 34.871 16.638 -5.300 1.00 34.88 208 GLU A C 1
ATOM 1685 O O . GLU A 1 208 ? 34.503 17.449 -6.147 1.00 34.88 208 GLU A O 1
ATOM 1690 N N . ASP A 1 209 ? 35.885 15.805 -5.558 1.00 31.84 209 ASP A N 1
ATOM 1691 C CA . ASP A 1 209 ? 36.831 15.990 -6.670 1.00 31.84 209 ASP A CA 1
ATOM 1692 C C . ASP A 1 209 ? 36.553 15.164 -7.949 1.00 31.84 209 ASP A C 1
ATOM 1694 O O . ASP A 1 209 ? 37.325 15.251 -8.908 1.00 31.84 209 ASP A O 1
ATOM 1698 N N . ASP A 1 210 ? 35.429 14.440 -8.038 1.00 33.59 210 ASP A N 1
ATOM 1699 C CA . ASP A 1 210 ? 35.018 13.736 -9.276 1.00 33.59 210 ASP A CA 1
ATOM 1700 C C . ASP A 1 210 ? 34.013 14.511 -10.157 1.00 33.59 210 ASP A C 1
ATOM 1702 O O . ASP A 1 210 ? 33.597 14.036 -11.216 1.00 33.59 210 ASP A O 1
ATOM 1706 N N . LEU A 1 211 ? 33.692 15.762 -9.813 1.00 39.72 211 LEU A N 1
ATOM 1707 C CA . LEU A 1 211 ? 32.994 16.701 -10.705 1.00 39.72 211 LEU A CA 1
ATOM 1708 C C . LEU A 1 211 ? 33.988 17.436 -11.621 1.00 39.72 211 LEU A C 1
ATOM 1710 O O . LEU A 1 211 ? 34.025 18.665 -11.679 1.00 39.72 211 LEU A O 1
ATOM 1714 N N . LYS A 1 212 ? 34.808 16.701 -12.380 1.00 37.91 212 LYS A N 1
ATOM 1715 C CA . LYS A 1 212 ? 35.419 17.297 -13.576 1.00 37.91 212 LYS A CA 1
ATOM 1716 C C . LYS A 1 212 ? 34.330 17.419 -14.628 1.00 37.91 212 LYS A C 1
ATOM 1718 O O . LYS A 1 212 ? 33.792 16.402 -15.056 1.00 37.91 212 LYS A O 1
ATOM 1723 N N . ASP A 1 213 ? 34.024 18.656 -15.025 1.00 41.09 213 ASP A N 1
ATOM 1724 C CA . ASP A 1 213 ? 33.112 18.961 -16.129 1.00 41.09 213 ASP A CA 1
ATOM 1725 C C . ASP A 1 213 ? 33.384 17.993 -17.296 1.00 41.09 213 ASP A C 1
ATOM 1727 O O . ASP A 1 213 ? 34.478 18.044 -17.876 1.00 41.09 213 ASP A O 1
ATOM 1731 N N . PRO A 1 214 ? 32.446 17.091 -17.647 1.00 45.91 214 PRO A N 1
ATOM 1732 C CA . PRO A 1 214 ? 32.613 16.279 -18.835 1.00 45.91 214 PRO A CA 1
ATOM 1733 C C . PRO A 1 214 ? 32.750 17.228 -20.024 1.00 45.91 214 PRO A C 1
ATOM 1735 O O . PRO A 1 214 ? 32.058 18.250 -20.104 1.00 45.91 214 PRO A O 1
ATOM 1738 N N . VAL A 1 215 ? 33.653 16.898 -20.950 1.00 48.47 215 VAL A N 1
ATOM 1739 C CA . VAL A 1 215 ? 33.653 17.523 -22.276 1.00 48.47 215 VAL A CA 1
ATOM 1740 C C . VAL A 1 215 ? 32.218 17.387 -22.793 1.00 48.47 215 VAL A C 1
ATOM 1742 O O . VAL A 1 215 ? 31.735 16.253 -22.858 1.00 48.47 215 VAL A O 1
ATOM 1745 N N . PRO A 1 216 ? 31.494 18.497 -23.033 1.00 57.06 216 PRO A N 1
ATOM 1746 C CA . PRO A 1 216 ? 30.074 18.424 -23.334 1.00 57.06 216 PRO A CA 1
ATOM 1747 C C . PRO A 1 216 ? 29.880 17.540 -24.563 1.00 57.06 216 PRO A C 1
ATOM 1749 O O . PRO A 1 216 ? 30.542 17.752 -25.577 1.00 57.06 216 PRO A O 1
ATOM 1752 N N . GLY A 1 217 ? 29.013 16.532 -24.441 1.00 64.19 217 GLY A N 1
ATOM 1753 C CA . GLY A 1 217 ? 28.605 15.724 -25.582 1.00 64.19 217 GLY A CA 1
ATOM 1754 C C . GLY A 1 217 ? 27.999 16.579 -26.694 1.00 64.19 217 GLY A C 1
ATOM 1755 O O . GLY A 1 217 ? 27.553 17.704 -26.460 1.00 64.19 217 GLY A O 1
ATOM 1756 N N . ASP A 1 218 ? 27.959 16.012 -27.898 1.00 82.56 218 ASP A N 1
ATOM 1757 C CA . ASP A 1 218 ? 27.485 16.689 -29.112 1.00 82.56 218 ASP A CA 1
ATOM 1758 C C . ASP A 1 218 ? 26.018 17.146 -29.011 1.00 82.56 218 ASP A C 1
ATOM 1760 O O . ASP A 1 218 ? 25.603 18.045 -29.732 1.00 82.56 218 ASP A O 1
ATOM 1764 N N . ILE A 1 219 ? 25.242 16.591 -28.071 1.00 90.88 219 ILE A N 1
ATOM 1765 C CA . ILE A 1 219 ? 23.873 17.023 -27.765 1.00 90.88 219 ILE A CA 1
ATOM 1766 C C . ILE A 1 219 ? 23.840 17.852 -26.476 1.00 90.88 219 ILE A C 1
ATOM 1768 O O . ILE A 1 219 ? 24.317 17.416 -25.423 1.00 90.88 219 ILE A O 1
ATOM 1772 N N . GLN A 1 220 ? 23.204 19.023 -26.534 1.00 90.44 220 GLN A N 1
ATOM 1773 C CA . GLN A 1 220 ? 22.986 19.915 -25.392 1.00 90.44 220 GLN A CA 1
ATOM 1774 C C . GLN A 1 220 ? 21.501 20.129 -25.086 1.00 90.44 220 GLN A C 1
ATOM 1776 O O . GLN A 1 220 ? 20.648 20.039 -25.966 1.00 90.44 220 GLN A O 1
ATOM 1781 N N . VAL A 1 221 ? 21.207 20.459 -23.824 1.00 92.38 221 VAL A N 1
ATOM 1782 C CA . VAL A 1 221 ? 19.867 20.842 -23.360 1.00 92.38 221 VAL A CA 1
ATOM 1783 C C . VAL A 1 221 ? 19.708 22.357 -23.499 1.00 92.38 221 VAL A C 1
ATOM 1785 O O . VAL A 1 221 ? 20.446 23.120 -22.879 1.00 92.38 221 VAL A O 1
ATOM 1788 N N . GLY A 1 222 ? 18.755 22.791 -24.321 1.00 91.19 222 GLY A N 1
ATOM 1789 C CA . GLY A 1 222 ? 18.470 24.191 -24.642 1.00 91.19 222 GLY A CA 1
ATOM 1790 C C . GLY A 1 222 ? 17.471 24.885 -23.708 1.00 91.19 222 GLY A C 1
ATOM 1791 O O . GLY A 1 222 ? 17.142 26.050 -23.930 1.00 91.19 222 GLY A O 1
ATOM 1792 N N . ASN A 1 223 ? 16.955 24.198 -22.683 1.00 93.62 223 ASN A N 1
ATOM 1793 C CA . ASN A 1 223 ? 16.025 24.778 -21.711 1.00 93.62 223 ASN A CA 1
ATOM 1794 C C . ASN A 1 223 ? 16.650 25.966 -20.963 1.00 93.62 223 ASN A C 1
ATOM 1796 O O . ASN A 1 223 ? 17.746 25.865 -20.417 1.00 93.62 223 ASN A O 1
ATOM 1800 N N . GLN A 1 224 ? 15.915 27.079 -20.883 1.00 87.12 224 GLN A N 1
ATOM 1801 C CA . GLN A 1 224 ? 16.330 28.262 -20.115 1.00 87.12 224 GLN A CA 1
ATOM 1802 C C . GLN A 1 224 ? 15.826 28.246 -18.666 1.00 87.12 224 GLN A C 1
ATOM 1804 O O . GLN A 1 224 ? 16.488 28.781 -17.781 1.00 87.12 224 GLN A O 1
ATO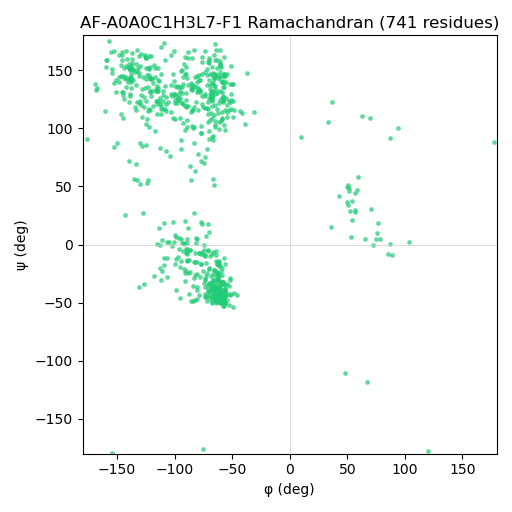M 1809 N N . SER A 1 225 ? 14.657 27.643 -18.425 1.00 88.44 225 SER A N 1
ATOM 1810 C CA . SER A 1 225 ? 14.085 27.476 -17.085 1.00 88.44 225 SER A CA 1
ATOM 1811 C C . SER A 1 225 ? 14.406 26.092 -16.541 1.00 88.44 225 SER A C 1
ATOM 1813 O O . SER A 1 225 ? 14.239 25.107 -17.254 1.00 88.44 225 SER A O 1
ATOM 1815 N N . GLN A 1 226 ? 14.802 26.032 -15.270 1.00 92.31 226 GLN A N 1
ATOM 1816 C CA . GLN A 1 226 ? 14.959 24.793 -14.498 1.00 92.31 226 GLN A CA 1
ATOM 1817 C C . GLN A 1 226 ? 13.671 24.401 -13.758 1.00 92.31 226 GLN A C 1
ATOM 1819 O O . GLN A 1 226 ? 13.624 23.360 -13.117 1.00 92.31 226 GLN A O 1
ATOM 1824 N N . VAL A 1 227 ? 12.624 25.224 -13.831 1.00 94.06 227 VAL A N 1
ATOM 1825 C CA . VAL A 1 227 ? 11.344 24.976 -13.164 1.00 94.06 227 VAL A CA 1
ATOM 1826 C C . VAL A 1 227 ? 10.263 24.802 -14.220 1.00 94.06 227 VAL A C 1
ATOM 1828 O O . VAL A 1 227 ? 10.058 25.691 -15.054 1.00 94.06 227 VAL A O 1
ATOM 1831 N N . PHE A 1 228 ? 9.572 23.666 -14.168 1.00 92.00 228 PHE A N 1
ATOM 1832 C CA . PHE A 1 228 ? 8.336 23.425 -14.905 1.00 92.00 228 PHE A CA 1
ATOM 1833 C C . PHE A 1 228 ? 7.154 23.756 -13.986 1.00 92.00 228 PHE A C 1
ATOM 1835 O O . PHE A 1 228 ? 6.698 22.919 -13.207 1.00 92.00 228 PHE A O 1
ATOM 1842 N N . ASP A 1 229 ? 6.714 25.016 -14.035 1.00 90.25 229 ASP A N 1
ATOM 1843 C CA . ASP A 1 229 ? 5.630 25.565 -13.210 1.00 90.25 229 ASP A CA 1
ATOM 1844 C C . ASP A 1 229 ? 4.267 25.111 -13.750 1.00 90.25 229 ASP A C 1
ATOM 1846 O O . ASP A 1 229 ? 3.825 25.591 -14.796 1.00 90.25 229 ASP A O 1
ATOM 1850 N N . PHE A 1 230 ? 3.653 24.115 -13.102 1.00 85.50 230 PHE A N 1
ATOM 1851 C CA . PHE A 1 230 ? 2.410 23.461 -13.528 1.00 85.50 230 PHE A CA 1
ATOM 1852 C C . PHE A 1 230 ? 2.351 23.162 -15.040 1.00 85.50 230 PHE A C 1
ATOM 1854 O O . PHE A 1 230 ? 1.313 23.315 -15.684 1.00 85.50 230 PHE A O 1
ATOM 1861 N N . THR A 1 231 ? 3.463 22.692 -15.610 1.00 88.94 231 THR A N 1
ATOM 1862 C CA . THR A 1 231 ? 3.586 22.312 -17.025 1.00 88.94 231 THR A CA 1
ATOM 1863 C C . THR A 1 231 ? 4.302 20.973 -17.169 1.00 88.94 231 THR A C 1
ATOM 1865 O O . THR A 1 231 ? 5.164 20.630 -16.361 1.00 88.94 231 THR A O 1
ATOM 1868 N N . SER A 1 232 ? 3.940 20.209 -18.201 1.00 88.06 232 SER A N 1
ATOM 1869 C CA . SER A 1 232 ? 4.601 18.940 -18.510 1.00 88.06 232 SER A CA 1
ATOM 1870 C C . SER A 1 232 ? 6.062 19.194 -18.893 1.00 88.06 232 SER A C 1
ATOM 1872 O O . SER A 1 232 ? 6.315 20.082 -19.717 1.00 88.06 232 SER A O 1
ATOM 1874 N N . PRO A 1 233 ? 7.031 18.435 -18.346 1.00 91.75 233 PRO A N 1
ATOM 1875 C CA . PRO A 1 233 ? 8.427 18.590 -18.726 1.00 91.75 233 PRO A CA 1
ATOM 1876 C C . PRO A 1 233 ? 8.638 18.351 -20.223 1.00 91.75 233 PRO A C 1
ATOM 1878 O O . PRO A 1 233 ? 8.272 17.307 -20.764 1.00 91.75 233 PRO A O 1
ATOM 1881 N N . CYS A 1 234 ? 9.264 19.326 -20.876 1.00 94.06 234 CYS A N 1
ATOM 1882 C CA . CYS A 1 234 ? 9.709 19.248 -22.262 1.00 94.06 234 CYS A CA 1
ATOM 1883 C C . CYS A 1 234 ? 11.167 19.706 -22.329 1.00 94.06 234 CYS A C 1
ATOM 1885 O O . CYS A 1 234 ? 11.483 20.827 -21.912 1.00 94.06 234 CYS A O 1
ATOM 1887 N N . PHE A 1 235 ? 12.058 18.843 -22.818 1.00 96.19 235 PHE A N 1
ATOM 1888 C CA . PHE A 1 235 ? 13.488 19.138 -22.920 1.00 96.19 235 PHE A CA 1
ATOM 1889 C C . PHE A 1 235 ? 13.853 19.478 -24.357 1.00 96.19 235 PHE A C 1
ATOM 1891 O O . PHE A 1 235 ? 13.795 18.609 -25.220 1.00 96.19 235 PHE A O 1
ATOM 1898 N N . TYR A 1 236 ? 14.255 20.721 -24.608 1.00 96.31 236 TYR A N 1
ATOM 1899 C CA . TYR A 1 236 ? 14.712 21.163 -25.921 1.00 96.31 236 TYR A CA 1
ATOM 1900 C C . TYR A 1 236 ? 16.148 20.712 -26.143 1.00 96.31 236 TYR A C 1
ATOM 1902 O O . TYR A 1 236 ? 17.001 20.896 -25.275 1.00 96.31 236 TYR A O 1
ATOM 1910 N N . LEU A 1 237 ? 16.423 20.139 -27.308 1.00 95.81 237 LEU A N 1
ATOM 1911 C CA . LEU A 1 237 ? 17.706 19.543 -27.647 1.00 95.81 237 LEU A CA 1
ATOM 1912 C C . LEU A 1 237 ? 18.374 20.314 -28.783 1.00 95.81 237 LEU A C 1
ATOM 1914 O O . LEU A 1 237 ? 17.737 20.665 -29.776 1.00 95.81 237 LEU A O 1
ATOM 1918 N N . ILE A 1 238 ? 19.675 20.551 -28.636 1.00 93.75 238 ILE A N 1
ATOM 1919 C CA . ILE A 1 238 ? 20.522 21.185 -29.645 1.00 93.75 238 ILE A CA 1
ATOM 1920 C C . ILE A 1 238 ? 21.605 20.183 -30.031 1.00 93.75 238 ILE A C 1
ATOM 1922 O O . ILE A 1 238 ? 22.395 19.780 -29.178 1.00 93.75 238 ILE A O 1
ATOM 1926 N N . ASP A 1 239 ? 21.633 19.795 -31.303 1.00 92.25 239 ASP A N 1
ATOM 1927 C CA . ASP A 1 239 ? 22.711 18.990 -31.875 1.00 92.25 239 ASP A CA 1
ATOM 1928 C C . ASP A 1 239 ? 23.819 19.915 -32.393 1.00 92.25 239 ASP A C 1
ATOM 1930 O O . ASP A 1 239 ? 23.586 20.780 -33.240 1.00 92.25 239 ASP A O 1
ATOM 1934 N N . LEU A 1 240 ? 25.008 19.766 -31.822 1.00 87.94 240 LEU A N 1
ATOM 1935 C CA . LEU A 1 240 ? 26.226 20.496 -32.159 1.00 87.94 240 LEU A CA 1
ATOM 1936 C C . LEU A 1 240 ? 27.263 19.588 -32.835 1.00 87.94 240 LEU A C 1
ATOM 1938 O O . LEU A 1 240 ? 28.383 20.038 -33.086 1.00 87.94 240 LEU A O 1
ATOM 1942 N N . GLY A 1 241 ? 26.917 18.326 -33.105 1.00 83.56 241 GLY A N 1
ATOM 1943 C CA . GLY A 1 241 ? 27.795 17.373 -33.764 1.00 83.56 241 GLY A CA 1
ATOM 1944 C C . GLY A 1 241 ? 28.068 17.751 -35.219 1.00 83.56 241 GLY A C 1
ATOM 1945 O O . GLY A 1 241 ? 27.201 18.253 -35.933 1.00 83.56 241 GLY A O 1
ATOM 1946 N N . GLU A 1 242 ? 29.283 17.463 -35.693 1.00 83.50 242 GLU A N 1
ATOM 1947 C CA . GLU A 1 242 ? 29.619 17.599 -37.121 1.00 83.50 242 GLU A CA 1
ATOM 1948 C C . GLU A 1 242 ? 28.787 16.644 -37.994 1.00 83.50 242 GLU A C 1
ATOM 1950 O O . GLU A 1 242 ? 28.476 16.951 -39.146 1.00 83.50 242 GLU A O 1
ATOM 1955 N N . VAL A 1 243 ? 28.418 15.489 -37.427 1.00 85.62 243 VAL A N 1
ATOM 1956 C CA . VAL A 1 243 ? 27.509 14.506 -38.019 1.00 85.62 243 VAL A CA 1
ATOM 1957 C C . VAL A 1 243 ? 26.226 14.475 -37.185 1.00 85.62 243 VAL A C 1
ATOM 1959 O O . VAL A 1 243 ? 26.311 14.140 -35.998 1.00 85.62 243 VAL A O 1
ATOM 1962 N N . PRO A 1 244 ? 25.055 14.764 -37.787 1.00 89.44 244 PRO A N 1
ATOM 1963 C CA . PRO A 1 244 ? 23.784 14.763 -37.074 1.00 89.44 244 PRO A CA 1
ATOM 1964 C C . PRO A 1 244 ? 23.502 13.432 -36.378 1.00 89.44 244 PRO A C 1
ATOM 1966 O O . PRO A 1 244 ? 23.744 12.364 -36.949 1.00 89.44 244 PRO A O 1
ATOM 1969 N N . ALA A 1 245 ? 22.959 13.495 -35.167 1.00 91.75 245 ALA A N 1
ATOM 1970 C CA . ALA A 1 245 ? 22.566 12.313 -34.418 1.00 91.75 245 ALA A CA 1
ATOM 1971 C C . ALA A 1 245 ? 21.377 11.596 -35.072 1.00 91.75 245 ALA A C 1
ATOM 1973 O O . ALA A 1 245 ? 20.351 12.189 -35.398 1.00 91.75 245 ALA A O 1
ATOM 1974 N N . GLU A 1 246 ? 21.496 10.279 -35.217 1.00 94.25 246 GLU A N 1
ATOM 1975 C CA . GLU A 1 246 ? 20.421 9.408 -35.701 1.00 94.25 246 GLU A CA 1
ATOM 1976 C C . GLU A 1 246 ? 19.473 9.020 -34.561 1.00 94.25 246 GLU A C 1
ATOM 1978 O O . GLU A 1 246 ? 18.260 8.883 -34.744 1.00 94.25 246 GLU A O 1
ATOM 1983 N N . LYS A 1 247 ? 20.037 8.825 -33.363 1.00 95.81 247 LYS A N 1
ATOM 1984 C CA . LYS A 1 247 ? 19.325 8.430 -32.145 1.00 95.81 247 LYS A CA 1
ATOM 1985 C C . LYS A 1 247 ? 19.818 9.225 -30.952 1.00 95.81 247 LYS A C 1
ATOM 1987 O O . LYS A 1 247 ? 20.943 9.720 -30.933 1.00 95.81 247 LYS A O 1
ATOM 1992 N N . ILE A 1 248 ? 18.985 9.265 -29.928 1.00 95.88 248 ILE A N 1
ATOM 1993 C CA . ILE A 1 248 ? 19.312 9.787 -28.611 1.00 95.88 248 ILE A CA 1
ATOM 1994 C C . ILE A 1 248 ? 19.102 8.712 -27.557 1.00 95.88 248 ILE A C 1
ATOM 1996 O O . ILE A 1 248 ? 18.258 7.831 -27.707 1.00 95.88 248 ILE A O 1
ATOM 2000 N N . TRP A 1 249 ? 19.876 8.810 -26.485 1.00 96.25 249 TRP A N 1
ATOM 2001 C CA . TRP A 1 249 ? 19.640 8.100 -25.238 1.00 96.25 249 TRP A CA 1
ATOM 2002 C C . TRP A 1 249 ? 19.546 9.138 -24.135 1.00 96.25 249 TRP A C 1
ATOM 2004 O O . TRP A 1 249 ? 20.534 9.825 -23.866 1.00 96.25 249 TRP A O 1
ATOM 2014 N N . TRP A 1 250 ? 18.374 9.272 -23.523 1.00 96.12 250 TRP A N 1
ATOM 2015 C CA . TRP A 1 250 ? 18.154 10.177 -22.401 1.00 96.12 250 TRP A CA 1
ATOM 2016 C C . TRP A 1 250 ? 17.823 9.420 -21.120 1.00 96.12 250 TRP A C 1
ATOM 2018 O O . TRP A 1 250 ? 17.297 8.304 -21.144 1.00 96.12 250 TRP A O 1
ATOM 2028 N N . GLN A 1 251 ? 18.178 10.039 -19.996 1.00 96.88 251 GLN A N 1
ATOM 2029 C CA . GLN A 1 251 ? 17.953 9.517 -18.657 1.00 96.88 251 GLN A CA 1
ATOM 2030 C C . GLN A 1 251 ? 17.498 10.637 -17.717 1.00 96.88 251 GLN A C 1
ATOM 2032 O O . GLN A 1 251 ? 18.032 11.749 -17.770 1.00 96.88 251 GLN A O 1
ATOM 2037 N N . ILE A 1 252 ? 16.560 10.320 -16.825 1.00 96.69 252 ILE A N 1
ATOM 2038 C CA . ILE A 1 252 ? 16.135 11.160 -15.701 1.00 96.69 252 ILE A CA 1
ATOM 2039 C C . ILE A 1 252 ? 16.415 10.415 -14.394 1.00 96.69 252 ILE A C 1
ATOM 2041 O O . ILE A 1 252 ? 16.199 9.213 -14.279 1.00 96.69 252 ILE A O 1
ATOM 2045 N N . SER A 1 253 ? 16.903 11.120 -13.381 1.00 94.00 253 SER A N 1
ATOM 2046 C CA . SER A 1 253 ? 17.198 10.527 -12.078 1.00 94.00 253 SER A CA 1
ATOM 2047 C C . SER A 1 253 ? 16.837 11.490 -10.948 1.00 94.00 253 SER A C 1
ATOM 2049 O O . SER A 1 253 ? 17.041 12.694 -11.102 1.00 94.00 253 SER A O 1
ATOM 2051 N N . PRO A 1 254 ? 16.341 11.002 -9.796 1.00 90.19 254 PRO A N 1
ATOM 2052 C CA . PRO A 1 254 ? 16.237 11.809 -8.578 1.00 90.19 254 PRO A CA 1
ATOM 2053 C C . PRO A 1 254 ? 17.607 12.046 -7.908 1.00 90.19 254 PRO A C 1
ATOM 2055 O O . PRO A 1 254 ? 17.711 12.821 -6.964 1.00 90.19 254 PRO A O 1
ATOM 2058 N N . ASN A 1 255 ? 18.669 11.375 -8.374 1.00 88.06 255 ASN A N 1
ATOM 2059 C CA . ASN A 1 255 ? 20.032 11.477 -7.849 1.00 88.06 255 ASN A CA 1
ATOM 2060 C C . ASN A 1 255 ? 21.013 11.943 -8.949 1.00 88.06 255 ASN A C 1
ATOM 2062 O O . ASN A 1 255 ? 21.030 11.330 -10.024 1.00 88.06 255 ASN A O 1
ATOM 2066 N N . PRO A 1 256 ? 21.870 12.955 -8.697 1.00 88.38 256 PRO A N 1
ATOM 2067 C CA . PRO A 1 256 ? 22.801 13.480 -9.699 1.00 88.38 256 PRO A CA 1
ATOM 2068 C C . PRO A 1 256 ? 23.852 12.469 -10.188 1.00 88.38 256 PRO A C 1
ATOM 2070 O O . PRO A 1 256 ? 24.446 12.685 -11.240 1.00 88.38 256 PRO A O 1
ATOM 2073 N N . THR A 1 257 ? 24.082 11.359 -9.478 1.00 86.69 257 THR A N 1
ATOM 2074 C CA . THR A 1 257 ? 25.027 10.310 -9.902 1.00 86.69 257 THR A CA 1
ATOM 2075 C C . THR A 1 257 ? 24.433 9.316 -10.902 1.00 86.69 257 THR A C 1
ATOM 2077 O O . THR A 1 257 ? 25.180 8.587 -11.551 1.00 86.69 257 THR A O 1
ATOM 2080 N N . PHE A 1 258 ? 23.101 9.288 -11.065 1.00 87.69 258 PHE A N 1
ATOM 2081 C CA . PHE A 1 258 ? 22.380 8.318 -11.906 1.00 87.69 258 PHE A CA 1
ATOM 2082 C C . PHE A 1 258 ? 22.640 6.844 -11.529 1.00 87.69 258 PHE A C 1
ATOM 2084 O O . PHE A 1 258 ? 22.568 5.955 -12.377 1.00 87.69 258 PHE A O 1
ATOM 2091 N N . ASN A 1 259 ? 22.915 6.561 -10.250 1.00 79.50 259 ASN A N 1
ATOM 2092 C CA . ASN A 1 259 ? 23.141 5.190 -9.761 1.00 79.50 259 ASN A CA 1
ATOM 2093 C C . ASN A 1 259 ? 21.890 4.296 -9.860 1.00 79.50 259 ASN A C 1
ATOM 2095 O O . ASN A 1 259 ? 21.994 3.065 -9.885 1.00 79.50 259 ASN A O 1
ATOM 2099 N N . PHE A 1 260 ? 20.703 4.899 -9.914 1.00 82.62 260 PHE A N 1
ATOM 2100 C CA . PHE A 1 260 ? 19.426 4.232 -10.131 1.00 82.62 260 PHE A CA 1
ATOM 2101 C C . PHE A 1 260 ? 18.579 5.061 -11.093 1.00 82.62 260 PHE A C 1
ATOM 2103 O O . PHE A 1 260 ? 18.496 6.280 -10.950 1.00 82.62 260 PHE A O 1
ATOM 2110 N N . ILE A 1 261 ? 17.962 4.388 -12.062 1.00 88.69 261 ILE A N 1
ATOM 2111 C CA . ILE A 1 261 ? 17.147 5.013 -13.098 1.00 88.69 261 ILE A CA 1
ATOM 2112 C C . ILE A 1 261 ? 15.857 4.195 -13.209 1.00 88.69 261 ILE A C 1
ATOM 2114 O O . ILE A 1 261 ? 15.924 3.010 -13.541 1.00 88.69 261 ILE A O 1
ATOM 2118 N N . PRO A 1 262 ? 14.690 4.778 -12.885 1.00 89.75 262 PRO A N 1
ATOM 2119 C CA . PRO A 1 262 ? 13.405 4.133 -13.135 1.00 89.75 262 PRO A CA 1
ATOM 2120 C C . PRO A 1 262 ? 13.234 3.823 -14.626 1.00 89.75 262 PRO A C 1
ATOM 2122 O O . PRO A 1 262 ? 13.615 4.637 -15.461 1.00 89.75 262 PRO A O 1
ATOM 2125 N N . SER A 1 263 ? 12.590 2.708 -14.982 1.00 88.75 263 SER A N 1
ATOM 2126 C CA . SER A 1 263 ? 12.422 2.306 -16.392 1.00 88.75 263 SER A CA 1
ATOM 2127 C C . SER A 1 263 ? 11.721 3.367 -17.254 1.00 88.75 263 SER A C 1
ATOM 2129 O O . SER A 1 263 ? 12.051 3.532 -18.423 1.00 88.75 263 SER A O 1
ATOM 2131 N N . ASN A 1 264 ? 10.781 4.128 -16.684 1.00 93.44 264 ASN A N 1
ATOM 2132 C CA . ASN A 1 264 ? 10.089 5.225 -17.376 1.00 93.44 264 ASN A CA 1
ATOM 2133 C C . ASN A 1 264 ? 10.969 6.463 -17.596 1.00 93.44 264 ASN A C 1
ATOM 2135 O O . ASN A 1 264 ? 10.631 7.334 -18.389 1.00 93.44 264 ASN A O 1
ATOM 2139 N N . PHE A 1 265 ? 12.086 6.551 -16.882 1.00 94.19 265 PHE A N 1
ATOM 2140 C CA . PHE A 1 265 ? 13.047 7.641 -16.950 1.00 94.19 265 PHE A CA 1
ATOM 2141 C C . PHE A 1 265 ? 14.280 7.275 -17.777 1.00 94.19 265 PHE A C 1
ATOM 2143 O O . PHE A 1 265 ? 15.311 7.934 -17.668 1.00 94.19 265 PHE A O 1
ATOM 2150 N N . GLU A 1 266 ? 14.176 6.256 -18.627 1.00 93.38 266 GLU A N 1
ATOM 2151 C CA . GLU A 1 266 ? 15.228 5.858 -19.549 1.00 93.38 266 GLU A CA 1
ATOM 2152 C C . GLU A 1 266 ? 14.660 5.496 -20.922 1.00 93.38 266 GLU A C 1
ATOM 2154 O O . GLU A 1 266 ? 13.726 4.695 -21.054 1.00 93.38 266 GLU A O 1
ATOM 2159 N N . GLN A 1 267 ? 15.243 6.078 -21.971 1.00 95.00 267 GLN A N 1
ATOM 2160 C CA . GLN A 1 267 ? 14.802 5.803 -23.332 1.00 95.00 267 GLN A CA 1
ATOM 2161 C C . GLN A 1 267 ? 15.914 5.945 -24.358 1.00 95.00 267 GLN A C 1
ATOM 2163 O O . GLN A 1 267 ? 16.713 6.882 -24.305 1.00 95.00 267 GLN A O 1
ATOM 2168 N N . ILE A 1 268 ? 15.898 5.036 -25.331 1.00 95.44 268 ILE A N 1
ATOM 2169 C CA . ILE A 1 268 ? 16.585 5.181 -26.608 1.00 95.44 268 ILE A CA 1
ATOM 2170 C C . ILE A 1 268 ? 15.531 5.374 -27.691 1.00 95.44 268 ILE A C 1
ATOM 2172 O O . ILE A 1 268 ? 14.664 4.525 -27.884 1.00 95.44 268 ILE A O 1
ATOM 2176 N N . GLU A 1 269 ? 15.633 6.468 -28.435 1.00 95.25 269 GLU A N 1
ATOM 2177 C CA . GLU A 1 269 ? 14.697 6.797 -29.509 1.00 95.25 269 GLU A CA 1
ATOM 2178 C C . GLU A 1 269 ? 15.403 7.522 -30.668 1.00 95.25 269 GLU A C 1
ATOM 2180 O O . GLU A 1 269 ? 16.545 7.960 -30.508 1.00 95.25 269 GLU A O 1
ATOM 2185 N N . PRO A 1 270 ? 14.777 7.637 -31.856 1.00 95.81 270 PRO A N 1
ATOM 2186 C CA . PRO A 1 270 ? 15.296 8.487 -32.925 1.00 95.81 270 PRO A CA 1
ATOM 2187 C C . PRO A 1 270 ? 15.510 9.926 -32.448 1.00 95.81 270 PRO A C 1
ATOM 2189 O O . PRO A 1 270 ? 14.748 10.415 -31.613 1.00 95.81 270 PRO A O 1
ATOM 2192 N N . PHE A 1 271 ? 16.522 10.608 -32.988 1.00 94.44 271 PHE A N 1
ATOM 2193 C CA . PHE A 1 271 ? 16.783 11.999 -32.623 1.00 94.44 271 PHE A CA 1
ATOM 2194 C C . PHE A 1 271 ? 15.564 12.890 -32.907 1.00 94.44 271 PHE A C 1
ATOM 2196 O O . PHE A 1 271 ? 14.940 12.817 -33.969 1.00 94.44 271 PHE A O 1
ATOM 2203 N N . LYS A 1 272 ? 15.250 13.753 -31.940 1.00 94.25 272 LYS A N 1
ATOM 2204 C CA . LYS A 1 272 ? 14.218 14.790 -32.000 1.00 94.25 272 LYS A CA 1
ATOM 2205 C C . LYS A 1 272 ? 14.792 16.062 -31.385 1.00 94.25 272 LYS A C 1
ATOM 2207 O O . LYS A 1 272 ? 15.681 15.999 -30.543 1.00 94.25 272 LYS A O 1
ATOM 2212 N N . THR A 1 273 ? 14.252 17.216 -31.760 1.00 94.44 273 THR A N 1
ATOM 2213 C CA . THR A 1 273 ? 14.623 18.506 -31.150 1.00 94.44 273 THR A CA 1
ATOM 2214 C C . THR A 1 273 ? 14.002 18.712 -29.772 1.00 94.44 273 THR A C 1
ATOM 2216 O O . THR A 1 273 ? 14.301 19.700 -29.106 1.00 94.44 273 THR A O 1
ATOM 2219 N N . GLU A 1 274 ? 13.122 17.808 -29.347 1.00 95.69 274 GLU A N 1
ATOM 2220 C CA . GLU A 1 274 ? 12.472 17.849 -28.048 1.00 95.69 274 GLU A CA 1
ATOM 2221 C C . GLU A 1 274 ? 12.216 16.442 -27.502 1.00 95.69 274 GLU A C 1
ATOM 2223 O O . GLU A 1 274 ? 11.911 15.514 -28.256 1.00 95.69 274 GLU A O 1
ATOM 2228 N N . VAL A 1 275 ? 12.320 16.303 -26.181 1.00 95.31 275 VAL A N 1
ATOM 2229 C CA . VAL A 1 275 ? 11.853 15.132 -25.429 1.00 95.31 275 VAL A CA 1
ATOM 2230 C C . VAL A 1 275 ? 10.606 15.542 -24.662 1.00 95.31 275 VAL A C 1
ATOM 2232 O O . VAL A 1 275 ? 10.683 16.385 -23.767 1.00 95.31 275 VAL A O 1
ATOM 2235 N N . ILE A 1 276 ? 9.472 14.936 -25.015 1.00 92.94 276 ILE A N 1
ATOM 2236 C CA . ILE A 1 276 ? 8.174 15.130 -24.362 1.00 92.94 276 ILE A CA 1
ATOM 2237 C C . ILE A 1 276 ? 7.830 13.853 -23.605 1.00 92.94 276 ILE A C 1
ATOM 2239 O O . ILE A 1 276 ? 7.927 12.755 -24.154 1.00 92.94 276 ILE A O 1
ATOM 2243 N N . LEU A 1 277 ? 7.416 14.002 -22.350 1.00 92.44 277 LEU A N 1
ATOM 2244 C CA . LEU A 1 277 ? 7.034 12.879 -21.502 1.00 92.44 277 LEU A CA 1
ATOM 2245 C C . LEU A 1 277 ? 5.536 12.583 -21.623 1.00 92.44 277 LEU A C 1
ATOM 2247 O O . LEU A 1 277 ? 4.720 13.482 -21.815 1.00 92.44 277 LEU A O 1
ATOM 2251 N N . SER A 1 278 ? 5.174 11.305 -21.516 1.00 91.88 278 SER A N 1
ATOM 2252 C CA . SER A 1 278 ? 3.774 10.885 -21.503 1.00 91.88 278 SER A CA 1
ATOM 2253 C C . SER A 1 278 ? 3.105 11.167 -20.152 1.00 91.88 278 SER A C 1
ATOM 2255 O O . SER A 1 278 ? 3.787 11.158 -19.119 1.00 91.88 278 SER A O 1
ATOM 2257 N N . PRO A 1 279 ? 1.763 11.293 -20.103 1.00 92.19 279 PRO A N 1
ATOM 2258 C CA . PRO A 1 279 ? 1.034 11.413 -18.838 1.00 92.19 279 PRO A CA 1
ATOM 2259 C C . PRO A 1 279 ? 1.326 10.267 -17.857 1.00 92.19 279 PRO A C 1
ATOM 2261 O O . PRO A 1 279 ? 1.386 10.481 -16.648 1.00 92.19 279 PRO A O 1
ATOM 2264 N N . THR A 1 280 ? 1.551 9.048 -18.362 1.00 94.25 280 THR A N 1
ATOM 2265 C CA . THR A 1 280 ? 1.906 7.888 -17.530 1.00 94.25 280 THR A CA 1
ATOM 2266 C C . THR A 1 280 ? 3.318 8.021 -16.953 1.00 94.25 280 THR A C 1
ATOM 2268 O O . THR A 1 280 ? 3.532 7.729 -15.776 1.00 94.25 280 THR A O 1
ATOM 2271 N N . THR A 1 281 ? 4.282 8.517 -17.734 1.00 94.25 281 THR A N 1
ATOM 2272 C CA . THR A 1 281 ? 5.656 8.779 -17.267 1.00 94.25 281 THR A CA 1
ATOM 2273 C C . THR A 1 281 ? 5.695 9.895 -16.225 1.00 94.25 281 THR A C 1
ATOM 2275 O O . THR A 1 281 ? 6.422 9.795 -15.237 1.00 94.25 281 THR A O 1
ATOM 2278 N N . GLU A 1 282 ? 4.847 10.916 -16.362 1.00 94.44 282 GLU A N 1
ATOM 2279 C CA . GLU A 1 282 ? 4.737 12.003 -15.384 1.00 94.44 282 GLU A CA 1
ATOM 2280 C C . GLU A 1 282 ? 4.307 11.537 -13.981 1.00 94.44 282 GLU A C 1
ATOM 2282 O O . GLU A 1 282 ? 4.566 12.231 -12.989 1.00 94.44 282 GLU A O 1
ATOM 2287 N N . THR A 1 283 ? 3.722 10.337 -13.855 1.00 95.62 283 THR A N 1
ATOM 2288 C CA . THR A 1 283 ? 3.399 9.726 -12.552 1.00 95.62 283 THR A CA 1
ATOM 2289 C C . THR A 1 283 ? 4.633 9.412 -11.700 1.00 95.62 283 THR A C 1
ATOM 2291 O O . THR A 1 283 ? 4.486 9.184 -10.501 1.00 95.62 283 THR A O 1
ATOM 2294 N N . PHE A 1 284 ? 5.840 9.431 -12.279 1.00 95.75 284 PHE A N 1
ATOM 2295 C CA . PHE A 1 284 ? 7.106 9.200 -11.573 1.00 95.75 284 PHE A CA 1
ATOM 2296 C C . PHE A 1 284 ? 7.742 10.471 -10.990 1.00 95.75 284 PHE A C 1
ATOM 2298 O O . PHE A 1 284 ? 8.723 10.384 -10.248 1.00 95.75 284 PHE A O 1
ATOM 2305 N N . PHE A 1 285 ? 7.186 11.652 -11.281 1.00 95.75 285 PHE A N 1
ATOM 2306 C CA . PHE A 1 285 ? 7.606 12.887 -10.621 1.00 95.75 285 PHE A CA 1
ATOM 2307 C C . PHE A 1 285 ? 6.862 13.087 -9.306 1.00 95.75 285 PHE A C 1
ATOM 2309 O O . PHE A 1 285 ? 5.636 13.000 -9.260 1.00 95.75 285 PHE A O 1
ATOM 2316 N N . ASN A 1 286 ? 7.592 13.441 -8.258 1.00 94.38 286 ASN A N 1
ATOM 2317 C CA . ASN A 1 286 ? 7.044 13.947 -7.009 1.00 94.38 286 ASN A CA 1
ATOM 2318 C C . ASN A 1 286 ? 7.002 15.477 -7.057 1.00 94.38 286 ASN A C 1
ATOM 2320 O O . ASN A 1 286 ? 7.887 16.113 -7.635 1.00 94.38 286 ASN A O 1
ATOM 2324 N N . ALA A 1 287 ? 5.968 16.067 -6.459 1.00 92.06 287 ALA A N 1
ATOM 2325 C CA . ALA A 1 287 ? 5.789 17.514 -6.438 1.00 92.06 287 ALA A CA 1
ATOM 2326 C C . ALA A 1 287 ? 6.990 18.213 -5.779 1.00 92.06 287 ALA A C 1
ATOM 2328 O O . ALA A 1 287 ? 7.467 17.790 -4.725 1.00 92.06 287 ALA A O 1
ATOM 2329 N N . GLY A 1 288 ? 7.514 19.252 -6.437 1.00 89.44 288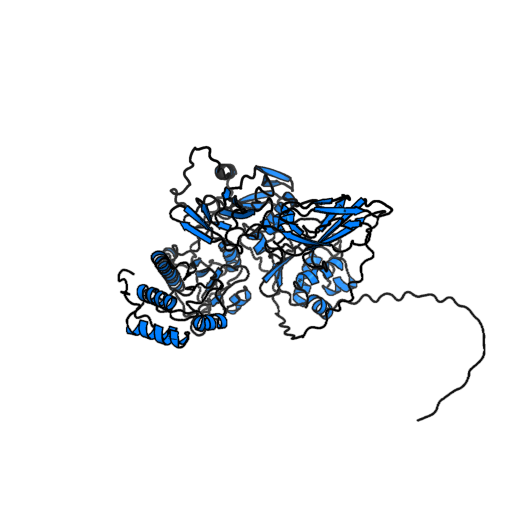 GLY A N 1
ATOM 2330 C CA . GLY A 1 288 ? 8.597 20.090 -5.909 1.00 89.44 288 GLY A CA 1
ATOM 2331 C C . GLY A 1 288 ? 9.947 19.385 -5.724 1.00 89.44 288 GLY A C 1
ATOM 2332 O O . GLY A 1 288 ? 10.883 19.994 -5.210 1.00 89.44 288 GLY A O 1
ATOM 2333 N N . SER A 1 289 ? 10.075 18.119 -6.132 1.00 93.44 289 SER A N 1
ATOM 2334 C CA . SER A 1 289 ? 11.329 17.370 -6.032 1.00 93.44 289 SER A CA 1
ATOM 2335 C C . SER A 1 289 ? 12.292 17.760 -7.156 1.00 93.44 289 SER A C 1
ATOM 2337 O O . SER A 1 289 ? 11.867 18.067 -8.272 1.00 93.44 289 SER A O 1
ATOM 2339 N N . ILE A 1 290 ? 13.593 17.749 -6.853 1.00 94.75 290 ILE A N 1
ATOM 2340 C CA . ILE A 1 290 ? 14.654 18.011 -7.831 1.00 94.75 290 ILE A CA 1
ATOM 2341 C C . ILE A 1 290 ? 14.978 16.713 -8.570 1.00 94.75 290 ILE A C 1
ATOM 2343 O O . ILE A 1 290 ? 15.189 15.670 -7.955 1.00 94.75 290 ILE A O 1
ATOM 2347 N N . TYR A 1 291 ? 15.053 16.809 -9.891 1.00 96.12 291 TYR A N 1
ATOM 2348 C CA . TYR A 1 291 ? 15.449 15.745 -10.800 1.00 96.12 291 TYR A CA 1
ATOM 2349 C C . TYR A 1 291 ? 16.600 16.208 -11.688 1.00 96.12 291 TYR A C 1
ATOM 2351 O O . TYR A 1 291 ? 16.857 17.400 -11.853 1.00 96.12 291 TYR A O 1
ATOM 2359 N N . TYR A 1 292 ? 17.295 15.244 -12.275 1.00 96.38 292 TYR A N 1
ATOM 2360 C CA . TYR A 1 292 ? 18.474 15.454 -13.099 1.00 96.38 292 TYR A CA 1
ATOM 2361 C C . TYR A 1 292 ? 18.271 14.763 -14.440 1.00 96.38 292 TYR A C 1
ATOM 2363 O O . TYR A 1 292 ? 17.971 13.573 -14.477 1.00 96.38 292 TYR A O 1
ATOM 2371 N N . PHE A 1 293 ? 18.445 15.500 -15.532 1.00 97.06 293 PHE A N 1
ATOM 2372 C CA . PHE A 1 293 ? 18.352 15.012 -16.903 1.00 97.06 293 PHE A CA 1
ATOM 2373 C C . PHE A 1 293 ? 19.743 14.967 -17.543 1.00 97.06 293 PHE A C 1
ATOM 2375 O O . PHE A 1 293 ? 20.529 15.909 -17.404 1.00 97.06 293 PHE A O 1
ATOM 2382 N N . ARG A 1 294 ? 20.048 13.888 -18.268 1.00 95.31 294 ARG A N 1
ATOM 2383 C CA . ARG A 1 294 ? 21.225 13.802 -19.146 1.00 95.31 294 ARG A CA 1
ATOM 2384 C C . ARG A 1 294 ? 20.882 13.083 -20.442 1.00 95.31 294 ARG A C 1
ATOM 2386 O O . ARG A 1 294 ? 20.005 12.222 -20.463 1.00 95.31 294 ARG A O 1
ATOM 2393 N N . ILE A 1 295 ? 21.602 13.410 -21.508 1.00 95.62 295 ILE A N 1
ATOM 2394 C CA . ILE A 1 295 ? 21.362 12.856 -22.843 1.00 95.62 295 ILE A CA 1
ATOM 2395 C C . ILE A 1 295 ? 22.666 12.640 -23.609 1.00 95.62 295 ILE A C 1
ATOM 2397 O O . ILE A 1 295 ? 23.640 13.344 -23.374 1.00 95.62 295 ILE A O 1
ATOM 2401 N N . LYS A 1 296 ? 22.705 11.676 -24.527 1.00 94.38 296 LYS A N 1
ATOM 2402 C CA . LYS A 1 296 ? 23.784 11.530 -25.515 1.00 94.38 296 LYS A CA 1
ATOM 2403 C C . LYS A 1 296 ? 23.232 11.155 -26.886 1.00 94.38 296 LYS A C 1
ATOM 2405 O O . LYS A 1 296 ? 22.192 10.503 -26.976 1.00 94.38 296 LYS A O 1
ATOM 2410 N N . GLY A 1 297 ? 23.943 11.555 -27.936 1.00 94.00 297 GLY A N 1
ATOM 2411 C CA . GLY A 1 297 ? 23.620 11.226 -29.325 1.00 94.00 297 GLY A CA 1
ATOM 2412 C C . GLY A 1 297 ? 24.322 9.959 -29.814 1.00 94.00 297 GLY A C 1
ATOM 2413 O O . GLY A 1 297 ? 25.377 9.580 -29.299 1.00 94.00 297 GLY A O 1
ATOM 2414 N N . PHE A 1 298 ? 23.733 9.309 -30.813 1.00 93.31 298 PHE A N 1
ATOM 2415 C CA . PHE A 1 298 ? 24.357 8.259 -31.612 1.00 93.31 298 PHE A CA 1
ATOM 2416 C C . PHE A 1 298 ? 24.558 8.768 -33.037 1.00 93.31 298 PHE A C 1
ATOM 2418 O O . PHE A 1 298 ? 23.575 9.061 -33.720 1.00 93.31 298 PHE A O 1
ATOM 2425 N N . SER A 1 299 ? 25.811 8.820 -33.478 1.00 92.44 299 SER A N 1
ATOM 2426 C CA . SER A 1 299 ? 26.204 9.250 -34.823 1.00 92.44 299 SER A CA 1
ATOM 2427 C C . SER A 1 299 ? 27.321 8.339 -35.324 1.00 92.44 299 SER A C 1
ATOM 2429 O O . SER A 1 299 ? 28.185 7.941 -34.541 1.00 92.44 299 SER A O 1
ATOM 2431 N N . ASP A 1 300 ? 27.325 8.009 -36.618 1.00 88.88 300 ASP A N 1
ATOM 2432 C CA . ASP A 1 300 ? 28.398 7.225 -37.259 1.00 88.88 300 ASP A CA 1
ATOM 2433 C C . ASP A 1 300 ? 28.723 5.906 -36.520 1.00 88.88 300 ASP A C 1
ATOM 2435 O O . ASP A 1 300 ? 29.869 5.574 -36.212 1.00 88.88 300 ASP A O 1
ATOM 2439 N N . GLY A 1 301 ? 27.678 5.162 -36.145 1.00 88.38 301 GLY A N 1
ATOM 2440 C CA . GLY A 1 301 ? 27.821 3.841 -35.529 1.00 88.38 301 GLY A CA 1
ATOM 2441 C C . GLY A 1 301 ? 28.267 3.829 -34.058 1.00 88.38 301 GLY A C 1
ATOM 2442 O O . GLY A 1 301 ? 28.479 2.745 -33.511 1.00 88.38 301 GLY A O 1
ATOM 2443 N N . LYS A 1 302 ? 28.399 4.986 -33.394 1.00 91.75 302 LYS A N 1
ATOM 2444 C CA . LYS A 1 302 ? 28.874 5.087 -32.003 1.00 91.75 302 LYS A CA 1
ATOM 2445 C C . LYS A 1 302 ? 28.052 6.061 -31.158 1.00 91.75 302 LYS A C 1
ATOM 2447 O O . LYS A 1 302 ? 27.528 7.058 -31.644 1.00 91.75 302 LYS A O 1
ATOM 2452 N N . TRP A 1 303 ? 27.983 5.782 -29.857 1.00 92.44 303 TRP A N 1
ATOM 2453 C CA . TRP A 1 303 ? 27.438 6.711 -28.865 1.00 92.44 303 TRP A CA 1
ATOM 2454 C C . TRP A 1 303 ? 28.475 7.779 -28.504 1.00 92.44 303 TRP A C 1
ATOM 2456 O O . TRP A 1 303 ? 29.618 7.444 -28.191 1.00 92.44 303 TRP A O 1
ATOM 2466 N N . GLY A 1 304 ? 28.061 9.045 -28.513 1.00 89.19 304 GLY A N 1
ATOM 2467 C CA . GLY A 1 304 ? 28.850 10.173 -28.024 1.00 89.19 304 GLY A CA 1
ATOM 2468 C C . GLY A 1 304 ? 28.909 10.252 -26.494 1.00 89.19 304 GLY A C 1
ATOM 2469 O O . GLY A 1 304 ? 28.391 9.391 -25.773 1.00 89.19 304 GLY A O 1
ATOM 2470 N N . ALA A 1 305 ? 29.544 11.310 -25.987 1.00 90.44 305 ALA A N 1
ATOM 2471 C CA . ALA A 1 305 ? 29.571 11.601 -24.555 1.00 90.44 305 ALA A CA 1
ATOM 2472 C C . ALA A 1 305 ? 28.192 12.056 -24.042 1.00 90.44 305 ALA A C 1
ATOM 2474 O O . ALA A 1 305 ? 27.367 12.570 -24.799 1.00 90.44 305 ALA A O 1
ATOM 2475 N N . TRP A 1 306 ? 27.954 11.880 -22.740 1.00 93.50 306 TRP A N 1
ATOM 2476 C CA . TRP A 1 306 ? 26.796 12.470 -22.071 1.00 93.50 306 TRP A CA 1
ATOM 2477 C C . TRP A 1 306 ? 26.878 14.002 -22.080 1.00 93.50 306 TRP A C 1
ATOM 2479 O O . TRP A 1 306 ? 27.956 14.590 -21.970 1.00 93.50 306 TRP A O 1
ATOM 2489 N N . SER A 1 307 ? 25.722 14.649 -22.186 1.00 93.12 307 SER A N 1
ATOM 2490 C CA . SER A 1 307 ? 25.547 16.082 -21.996 1.00 93.12 307 SER A CA 1
ATOM 2491 C C . SER A 1 307 ? 25.945 16.491 -20.578 1.00 93.12 307 SER A C 1
ATOM 2493 O O . SER A 1 307 ? 26.037 15.667 -19.662 1.00 93.12 307 SER A O 1
ATOM 2495 N N . ARG A 1 308 ? 26.075 17.803 -20.357 1.00 90.06 308 ARG A N 1
ATOM 2496 C CA . ARG A 1 308 ? 26.015 18.340 -18.992 1.00 90.06 308 ARG A CA 1
ATOM 2497 C C . ARG A 1 308 ? 24.696 17.928 -18.335 1.00 90.06 308 ARG A C 1
ATOM 2499 O O . ARG A 1 308 ? 23.667 17.842 -19.012 1.00 90.06 308 ARG A O 1
ATOM 2506 N N . ILE A 1 309 ? 24.748 17.673 -17.031 1.00 94.06 309 ILE A N 1
ATOM 2507 C CA . ILE A 1 309 ? 23.565 17.335 -16.242 1.00 94.06 309 ILE A CA 1
ATOM 2508 C C . ILE A 1 309 ? 22.699 18.588 -16.114 1.00 94.06 309 ILE A C 1
ATOM 2510 O O . ILE A 1 309 ? 23.165 19.633 -15.660 1.00 94.06 309 ILE A O 1
ATOM 2514 N N . PHE A 1 310 ? 21.435 18.471 -16.501 1.00 95.44 310 PHE A N 1
ATOM 2515 C CA . PHE A 1 310 ? 20.436 19.517 -16.354 1.00 95.44 310 PHE A CA 1
ATOM 2516 C C . PHE A 1 310 ? 19.551 19.210 -15.143 1.00 95.44 310 PHE A C 1
ATOM 2518 O O . PHE A 1 310 ? 18.771 18.260 -15.166 1.00 95.44 310 PHE A O 1
ATOM 2525 N N . ALA A 1 311 ? 19.699 19.983 -14.067 1.00 96.25 311 ALA A N 1
ATOM 2526 C CA . ALA A 1 311 ? 18.847 19.869 -12.886 1.00 96.25 311 ALA A CA 1
ATOM 2527 C C . ALA A 1 311 ? 17.542 20.651 -13.089 1.00 96.25 311 ALA A C 1
ATOM 2529 O O . ALA A 1 311 ? 17.576 21.780 -13.582 1.00 96.25 311 ALA A O 1
ATOM 2530 N N . PHE A 1 312 ? 16.411 20.067 -12.699 1.00 96.75 312 PHE A N 1
ATOM 2531 C CA . PHE A 1 312 ? 15.095 20.683 -12.839 1.00 96.75 312 PHE A CA 1
ATOM 2532 C C . PHE A 1 312 ? 14.122 20.274 -11.729 1.00 96.75 312 PHE A C 1
ATOM 2534 O O . PHE A 1 312 ? 14.327 19.274 -11.045 1.00 96.75 312 PHE A O 1
ATOM 2541 N N . THR A 1 313 ? 13.039 21.031 -11.571 1.00 96.12 313 THR A N 1
ATOM 2542 C CA . THR A 1 313 ? 11.910 20.714 -10.687 1.00 96.12 313 THR A CA 1
ATOM 2543 C C . THR A 1 313 ? 10.596 20.727 -11.458 1.00 96.12 313 THR A C 1
ATOM 2545 O O . THR A 1 313 ? 10.441 21.447 -12.448 1.00 96.12 313 THR A O 1
ATOM 2548 N N . VAL A 1 314 ? 9.634 19.930 -10.989 1.00 92.81 314 VAL A N 1
ATOM 2549 C CA . VAL A 1 314 ? 8.265 19.907 -11.519 1.00 92.81 314 VAL A CA 1
ATOM 2550 C C . VAL A 1 314 ? 7.315 20.380 -10.427 1.00 92.81 314 VAL A C 1
ATOM 2552 O O . VAL A 1 314 ? 7.134 19.702 -9.409 1.00 92.81 314 VAL A O 1
ATOM 2555 N N . GLU A 1 315 ? 6.711 21.550 -10.621 1.00 92.25 315 GLU A N 1
ATOM 2556 C CA . GLU A 1 315 ? 5.641 22.017 -9.746 1.00 92.25 315 GLU A CA 1
ATOM 2557 C C . GLU A 1 315 ? 4.325 21.407 -10.212 1.00 92.25 315 GLU A C 1
ATOM 2559 O O . GLU A 1 315 ? 3.851 21.646 -11.320 1.00 92.25 315 GLU A O 1
ATOM 2564 N N . LYS A 1 316 ? 3.735 20.581 -9.355 1.00 92.88 316 LYS A N 1
ATOM 2565 C CA . LYS A 1 316 ? 2.449 19.935 -9.597 1.00 92.88 316 LYS A CA 1
ATOM 2566 C C . LYS A 1 316 ? 1.768 19.634 -8.263 1.00 92.88 316 LYS A C 1
ATOM 2568 O O . LYS A 1 316 ? 2.409 19.741 -7.219 1.00 92.88 316 LYS A O 1
ATOM 2573 N N . PRO A 1 317 ? 0.473 19.286 -8.250 1.00 92.25 317 PRO A N 1
ATOM 2574 C CA . PRO A 1 317 ? -0.218 18.936 -7.015 1.00 92.25 317 PRO A CA 1
ATOM 2575 C C . PRO A 1 317 ? 0.444 17.767 -6.267 1.00 92.25 317 PRO A C 1
ATOM 2577 O O . PRO A 1 317 ? 0.728 16.737 -6.875 1.00 92.25 317 PRO A O 1
ATOM 2580 N N . ASP A 1 318 ? 0.595 17.875 -4.943 1.00 91.12 318 ASP A N 1
ATOM 2581 C CA . ASP A 1 318 ? 0.843 16.697 -4.096 1.00 91.12 318 ASP A CA 1
ATOM 2582 C C . ASP A 1 318 ? -0.255 15.629 -4.248 1.00 91.12 318 ASP A C 1
ATOM 2584 O O . ASP A 1 318 ? -1.427 15.990 -4.438 1.00 91.12 318 ASP A O 1
ATOM 2588 N N . PRO A 1 319 ? 0.089 14.330 -4.136 1.00 91.81 319 PRO A N 1
ATOM 2589 C CA . PRO A 1 319 ? -0.899 13.258 -4.063 1.00 91.81 319 PRO A CA 1
ATOM 2590 C C . PRO A 1 319 ? -1.813 13.431 -2.845 1.00 91.81 319 PRO A C 1
ATOM 2592 O O . PRO A 1 319 ? -1.438 14.031 -1.835 1.00 91.81 319 PRO A O 1
ATOM 2595 N N . VAL A 1 320 ? -3.025 12.875 -2.922 1.00 90.75 320 VAL A N 1
ATOM 2596 C CA . VAL A 1 320 ? -3.896 12.800 -1.741 1.00 90.75 320 VAL A CA 1
ATOM 2597 C C . VAL A 1 320 ? -3.328 11.803 -0.730 1.00 90.75 320 VAL A C 1
ATOM 2599 O O . VAL A 1 320 ? -2.742 10.787 -1.108 1.00 90.75 320 VAL A O 1
ATOM 2602 N N . ALA A 1 321 ? -3.530 12.070 0.557 1.00 83.38 321 ALA A N 1
ATOM 2603 C CA . ALA A 1 321 ? -3.056 11.219 1.639 1.00 83.38 321 ALA A CA 1
ATOM 2604 C C . ALA A 1 321 ? -4.206 10.826 2.572 1.00 83.38 321 ALA A C 1
ATOM 2606 O O . ALA A 1 321 ? -5.257 11.459 2.587 1.00 83.38 321 ALA A O 1
ATOM 2607 N N . LEU A 1 322 ? -3.982 9.783 3.380 1.00 79.06 322 LEU A N 1
ATOM 2608 C CA . LEU A 1 322 ? -4.876 9.387 4.478 1.00 79.06 322 LEU A CA 1
ATOM 2609 C C . LEU A 1 322 ? -6.343 9.252 4.044 1.00 79.06 322 LEU A C 1
ATOM 2611 O O . LEU A 1 322 ? -7.233 9.830 4.659 1.00 79.06 322 LEU A O 1
ATOM 2615 N N . VAL A 1 323 ? -6.584 8.488 2.976 1.00 86.75 323 VAL A N 1
ATOM 2616 C CA . VAL A 1 323 ? -7.953 8.206 2.547 1.00 86.75 323 VAL A CA 1
ATOM 2617 C C . VAL A 1 323 ? -8.656 7.383 3.629 1.00 86.75 323 VAL A C 1
ATOM 2619 O O . VAL A 1 323 ? -8.214 6.283 3.967 1.00 86.75 323 VAL A O 1
ATOM 2622 N N . GLU A 1 324 ? -9.743 7.915 4.174 1.00 84.56 324 GLU A N 1
ATOM 2623 C CA . GLU A 1 324 ? -10.621 7.245 5.122 1.00 84.56 324 GLU A CA 1
ATOM 2624 C C . GLU A 1 324 ? -11.885 6.748 4.410 1.00 84.56 324 GLU A C 1
ATOM 2626 O O . GLU A 1 324 ? -12.379 7.351 3.456 1.00 84.56 324 GLU A O 1
ATOM 2631 N N . PHE A 1 325 ? -12.405 5.618 4.890 1.00 86.00 325 PHE A N 1
ATOM 2632 C CA . PHE A 1 325 ? -13.633 5.001 4.402 1.00 86.00 325 PHE A CA 1
ATOM 2633 C C . PHE A 1 325 ? -14.590 4.756 5.572 1.00 86.00 325 PHE A C 1
ATOM 2635 O O . PHE A 1 325 ? -14.298 3.992 6.511 1.00 86.00 325 PHE A O 1
ATOM 2642 N N . GLU A 1 326 ? -15.753 5.403 5.512 1.00 83.12 326 GLU A N 1
ATOM 2643 C CA . GLU A 1 326 ? -16.770 5.336 6.555 1.00 83.12 326 GLU A CA 1
ATOM 2644 C C . GLU A 1 326 ? -18.166 5.103 5.973 1.00 83.12 326 GLU A C 1
ATOM 2646 O O . GLU A 1 326 ? -18.582 5.736 5.009 1.00 83.12 326 GLU A O 1
ATOM 2651 N N . LYS A 1 327 ? -18.937 4.219 6.606 1.00 83.12 327 LYS A N 1
ATOM 2652 C CA . LYS A 1 327 ? -20.347 4.020 6.278 1.00 83.12 327 LYS A CA 1
ATOM 2653 C C . LYS A 1 327 ? -21.192 5.165 6.843 1.00 83.12 327 LYS A C 1
ATOM 2655 O O . LYS A 1 327 ? -21.130 5.452 8.039 1.00 83.12 327 LYS A O 1
ATOM 2660 N N . LYS A 1 328 ? -22.016 5.792 6.002 1.00 81.25 328 LYS A N 1
ATOM 2661 C CA . LYS A 1 328 ? -22.937 6.890 6.339 1.00 81.25 328 LYS A CA 1
ATOM 2662 C C . LYS A 1 328 ? -24.363 6.515 5.928 1.00 81.25 328 LYS A C 1
ATOM 2664 O O . LYS A 1 328 ? -24.844 6.860 4.850 1.00 81.25 328 LYS A O 1
ATOM 2669 N N . GLY A 1 329 ? -25.061 5.803 6.812 1.00 79.75 329 GLY A N 1
ATOM 2670 C CA . GLY A 1 329 ? -26.397 5.286 6.513 1.00 79.75 329 GLY A CA 1
ATOM 2671 C C . GLY A 1 329 ? -26.333 4.208 5.430 1.00 79.75 329 GLY A C 1
ATOM 2672 O O . GLY A 1 329 ? -25.697 3.181 5.642 1.00 79.75 329 GLY A O 1
ATOM 2673 N N . GLN A 1 330 ? -26.991 4.447 4.293 1.00 78.56 330 GLN A N 1
ATOM 2674 C CA . GLN A 1 330 ? -26.974 3.548 3.127 1.00 78.56 330 GLN A CA 1
ATOM 2675 C C . GLN A 1 330 ? -25.835 3.843 2.138 1.00 78.56 330 GLN A C 1
ATOM 2677 O O . GLN A 1 330 ? -25.639 3.082 1.199 1.00 78.56 330 GLN A O 1
ATOM 2682 N N . LEU A 1 331 ? -25.110 4.949 2.327 1.00 83.88 331 LEU A N 1
ATOM 2683 C CA . LEU A 1 331 ? -23.989 5.355 1.482 1.00 83.88 331 LEU A CA 1
ATOM 2684 C C . LEU A 1 331 ? -22.669 5.193 2.234 1.00 83.88 331 LEU A C 1
ATOM 2686 O O . LEU A 1 331 ? -22.638 4.940 3.441 1.00 83.88 331 LEU A O 1
ATOM 2690 N N . PHE A 1 332 ? -21.572 5.400 1.519 1.00 87.12 332 PHE A N 1
ATOM 2691 C CA . PHE A 1 332 ? -20.221 5.366 2.053 1.00 87.12 332 PHE A CA 1
ATOM 2692 C C . PHE A 1 332 ? -19.502 6.668 1.716 1.00 87.12 332 PHE A C 1
ATOM 2694 O O . PHE A 1 332 ? -19.587 7.153 0.595 1.00 87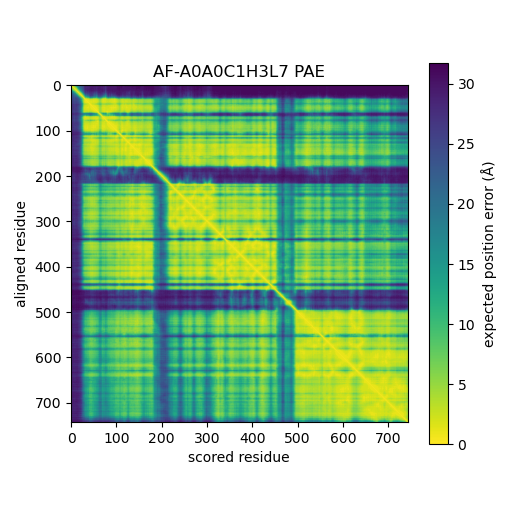.12 332 PHE A O 1
ATOM 2701 N N . GLU A 1 333 ? -18.812 7.253 2.686 1.00 90.25 333 GLU A N 1
ATOM 2702 C CA . GLU A 1 333 ? -17.989 8.443 2.501 1.00 90.25 333 GLU A CA 1
ATOM 2703 C C . GLU A 1 333 ? -16.535 8.009 2.311 1.00 90.25 333 GLU A C 1
ATOM 2705 O O . GLU A 1 333 ? -15.974 7.296 3.148 1.00 90.25 333 GLU A O 1
ATOM 2710 N N . LEU A 1 334 ? -15.946 8.442 1.199 1.00 91.50 334 LEU A N 1
ATOM 2711 C CA . LEU A 1 334 ? -14.504 8.500 1.014 1.00 91.50 334 LEU A CA 1
ATOM 2712 C C . LEU A 1 334 ? -14.069 9.918 1.354 1.00 91.50 334 LEU A C 1
ATOM 2714 O O . LEU A 1 334 ? -14.588 10.863 0.764 1.00 91.50 334 LEU A O 1
ATOM 2718 N N . SER A 1 335 ? -13.132 10.077 2.278 1.00 90.31 335 SER A N 1
ATOM 2719 C CA . SER A 1 335 ? -12.543 11.371 2.636 1.00 90.31 335 SER A CA 1
ATOM 2720 C C . SER A 1 335 ? -11.025 11.274 2.627 1.00 90.31 335 SER A C 1
ATOM 2722 O O . SER A 1 335 ? -10.479 10.188 2.774 1.00 90.31 335 SER A O 1
ATOM 2724 N N . TRP A 1 336 ? -10.325 12.380 2.402 1.00 90.31 336 TRP A N 1
ATOM 2725 C CA . TRP A 1 336 ? -8.862 12.390 2.353 1.00 90.31 336 TRP A CA 1
ATOM 2726 C C . TRP A 1 336 ? -8.279 13.679 2.915 1.00 90.31 336 TRP A C 1
ATOM 2728 O O . TRP A 1 336 ? -8.940 14.716 2.990 1.00 90.31 336 TRP A O 1
ATOM 2738 N N . GLU A 1 337 ? -7.013 13.602 3.307 1.00 83.94 337 GLU A N 1
ATOM 2739 C CA . GLU A 1 337 ? -6.228 14.744 3.750 1.00 83.94 337 GLU A CA 1
ATOM 2740 C C . GLU A 1 337 ? -5.256 15.205 2.663 1.00 83.94 337 GLU A C 1
ATOM 2742 O O . GLU A 1 337 ? -4.922 14.489 1.709 1.00 83.94 337 GLU A O 1
ATOM 2747 N N . ARG A 1 338 ? -4.765 16.429 2.856 1.00 72.44 338 ARG A N 1
ATOM 2748 C CA . ARG A 1 338 ? -3.660 16.983 2.094 1.00 72.44 338 ARG A CA 1
ATOM 2749 C C . ARG A 1 338 ? -2.791 17.874 2.966 1.00 72.44 338 ARG A C 1
ATOM 2751 O O . ARG A 1 338 ? -3.305 18.584 3.826 1.00 72.44 338 ARG A O 1
ATOM 2758 N N . GLU A 1 339 ? -1.486 17.863 2.704 1.00 62.84 339 GLU A N 1
ATOM 2759 C CA . GLU A 1 339 ? -0.525 18.704 3.423 1.00 62.84 339 GLU A CA 1
ATOM 2760 C C . GLU A 1 339 ? -0.721 20.210 3.149 1.00 62.84 339 GLU A C 1
ATOM 2762 O O . GLU A 1 339 ? -0.519 21.022 4.049 1.00 62.84 339 GLU A O 1
ATOM 2767 N N . SER A 1 340 ? -1.203 20.601 1.961 1.00 57.34 340 SER A N 1
ATOM 2768 C CA . SER A 1 340 ? -1.586 21.984 1.632 1.00 57.34 340 SER A CA 1
ATOM 2769 C C . SER A 1 340 ? -3.110 22.187 1.735 1.00 57.34 340 SER A C 1
ATOM 2771 O O . SER A 1 340 ? -3.858 21.688 0.888 1.00 57.34 340 SER A O 1
ATOM 2773 N N . ILE A 1 341 ? -3.580 22.909 2.758 1.00 57.12 341 ILE A N 1
ATOM 2774 C CA . ILE A 1 341 ? -5.009 23.190 3.000 1.00 57.12 341 ILE A CA 1
ATOM 2775 C C . ILE A 1 341 ? -5.506 24.363 2.126 1.00 57.12 341 ILE A C 1
ATOM 2777 O O . ILE A 1 341 ? -4.845 25.396 2.044 1.00 57.12 341 ILE A O 1
ATOM 2781 N N . ASP A 1 342 ? -6.690 24.180 1.525 1.00 61.78 342 ASP A N 1
ATOM 2782 C CA . ASP A 1 342 ? -7.563 25.170 0.862 1.00 61.78 342 ASP A CA 1
ATOM 2783 C C . ASP A 1 342 ? -6.991 25.966 -0.328 1.00 61.78 342 ASP A C 1
ATOM 2785 O O . ASP A 1 342 ? -7.032 27.196 -0.356 1.00 61.78 342 ASP A O 1
ATOM 2789 N N . ASP A 1 343 ? -6.544 25.269 -1.378 1.00 77.19 343 ASP A N 1
ATOM 2790 C CA . ASP A 1 343 ? -6.375 25.887 -2.701 1.00 77.19 343 ASP A CA 1
ATOM 2791 C C . ASP A 1 343 ? -7.628 25.647 -3.578 1.00 77.19 343 ASP A C 1
ATOM 2793 O O . ASP A 1 343 ? -7.851 24.522 -4.039 1.00 77.19 343 ASP A O 1
ATOM 2797 N N . PRO A 1 344 ? -8.450 26.682 -3.854 1.00 80.56 344 PRO A N 1
ATOM 2798 C CA . PRO A 1 344 ? -9.691 26.546 -4.622 1.00 80.56 344 PRO A CA 1
ATOM 2799 C C . PRO A 1 344 ? -9.479 26.239 -6.117 1.00 80.56 344 PRO A C 1
ATOM 2801 O O . PRO A 1 344 ? -10.455 25.955 -6.829 1.00 80.56 344 PRO A O 1
ATOM 2804 N N . ALA A 1 345 ? -8.236 26.321 -6.611 1.00 88.12 345 ALA A N 1
ATOM 2805 C CA . ALA A 1 345 ? -7.873 25.965 -7.982 1.00 88.12 345 ALA A CA 1
ATOM 2806 C C . ALA A 1 345 ? -7.739 24.449 -8.191 1.00 88.12 345 ALA A C 1
ATOM 2808 O O . ALA A 1 345 ? -7.541 24.005 -9.322 1.00 88.12 345 ALA A O 1
ATOM 2809 N N . ILE A 1 346 ? -7.819 23.663 -7.117 1.00 91.69 346 ILE A N 1
ATOM 2810 C CA . ILE A 1 346 ? -7.566 22.228 -7.159 1.00 91.69 346 ILE A CA 1
ATOM 2811 C C . ILE A 1 346 ? -8.870 21.465 -7.323 1.00 91.69 346 ILE A C 1
ATOM 2813 O O . ILE A 1 346 ? -9.872 21.739 -6.664 1.00 91.69 346 ILE A O 1
ATOM 2817 N N . GLU A 1 347 ? -8.823 20.484 -8.213 1.00 94.56 347 GLU A N 1
ATOM 2818 C CA . GLU A 1 347 ? -9.906 19.549 -8.474 1.00 94.56 347 GLU A CA 1
ATOM 2819 C C . GLU A 1 347 ? -9.406 18.122 -8.257 1.00 94.56 347 GLU A C 1
ATOM 2821 O O . GLU A 1 347 ? -8.251 17.804 -8.533 1.00 94.56 347 GLU A O 1
ATOM 2826 N N . TYR A 1 348 ? -10.279 17.249 -7.777 1.00 95.44 348 TYR A N 1
ATOM 2827 C CA . TYR A 1 348 ? -10.009 15.840 -7.551 1.00 95.44 348 TYR A CA 1
ATOM 2828 C C . TYR A 1 348 ? -10.752 15.027 -8.596 1.00 95.44 348 TYR A C 1
ATOM 2830 O O . TYR A 1 348 ? -11.982 15.035 -8.643 1.00 95.44 348 TYR A O 1
ATOM 2838 N N . LEU A 1 349 ? -9.994 14.326 -9.430 1.00 97.62 349 LEU A N 1
ATOM 2839 C CA . LEU A 1 349 ? -10.522 13.336 -10.351 1.00 97.62 349 LEU A CA 1
ATOM 2840 C C . LEU A 1 349 ? -10.618 12.019 -9.587 1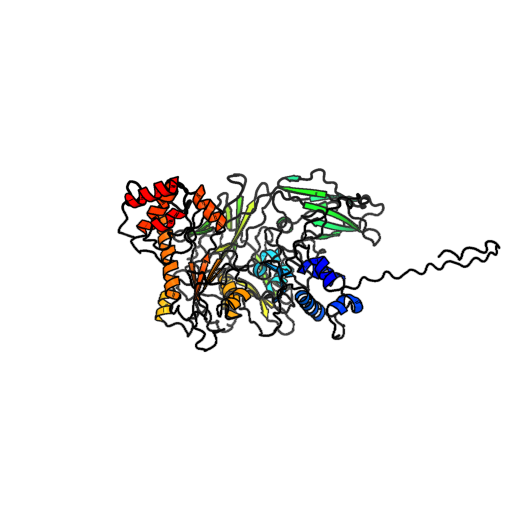.00 97.62 349 LEU A C 1
ATOM 2842 O O . LEU A 1 349 ? -9.602 11.457 -9.172 1.00 97.62 349 LEU A O 1
ATOM 2846 N N . VAL A 1 350 ? -11.845 11.554 -9.381 1.00 96.44 350 VAL A N 1
ATOM 2847 C CA . VAL A 1 350 ? -12.145 10.294 -8.705 1.00 96.44 350 VAL A CA 1
ATOM 2848 C C . VAL A 1 350 ? -12.428 9.253 -9.774 1.00 96.44 350 VAL A C 1
ATOM 2850 O O . VAL A 1 350 ? -13.339 9.427 -10.580 1.00 96.44 350 VAL A O 1
ATOM 2853 N N . PHE A 1 351 ? -11.664 8.168 -9.776 1.00 96.81 351 PHE A N 1
ATOM 2854 C CA . PHE A 1 351 ? -11.855 7.026 -10.662 1.00 96.81 351 PHE A CA 1
ATOM 2855 C C . PHE A 1 351 ? -12.311 5.819 -9.854 1.00 96.81 351 PHE A C 1
ATOM 2857 O O . PHE A 1 351 ? -11.873 5.663 -8.715 1.00 96.81 351 PHE A O 1
ATOM 2864 N N . GLY A 1 352 ? -13.149 4.960 -10.428 1.00 94.81 352 GLY A N 1
ATOM 2865 C CA . GLY A 1 352 ? -13.672 3.785 -9.740 1.00 94.81 352 GLY A CA 1
ATOM 2866 C C . GLY A 1 352 ? -13.942 2.613 -10.675 1.00 94.81 352 GLY A C 1
ATOM 2867 O O . GLY A 1 352 ? -14.368 2.800 -11.811 1.00 94.81 352 GLY A O 1
ATOM 2868 N N . SER A 1 353 ? -13.701 1.397 -10.191 1.00 93.81 353 SER A N 1
ATOM 2869 C CA . SER A 1 353 ? -13.904 0.161 -10.949 1.00 93.81 353 SER A CA 1
ATOM 2870 C C . SER A 1 353 ? -14.146 -1.038 -10.031 1.00 93.81 353 SER A C 1
ATOM 2872 O O . SER A 1 353 ? -13.893 -1.004 -8.827 1.00 93.81 353 SER A O 1
ATOM 2874 N N . ASN A 1 354 ? -14.622 -2.122 -10.634 1.00 88.75 354 ASN A N 1
ATOM 2875 C CA . ASN A 1 354 ? -14.710 -3.453 -10.038 1.00 88.75 354 ASN A CA 1
ATOM 2876 C C . ASN A 1 354 ? -13.518 -4.357 -10.413 1.00 88.75 354 ASN A C 1
ATOM 2878 O O . ASN A 1 354 ? -13.396 -5.474 -9.909 1.00 88.75 354 ASN A O 1
ATOM 2882 N N . SER A 1 355 ? -12.620 -3.869 -11.267 1.00 91.44 355 SER A N 1
ATOM 2883 C CA . SER A 1 355 ? -11.389 -4.547 -11.677 1.00 91.44 355 SER A CA 1
ATOM 2884 C C . SER A 1 355 ? -10.217 -4.066 -10.813 1.00 91.44 355 SER A C 1
ATOM 2886 O O . SER A 1 355 ? -9.989 -2.864 -10.726 1.00 91.44 355 SER A O 1
ATOM 2888 N N . LEU A 1 356 ? -9.475 -4.968 -10.166 1.00 92.44 356 LEU A N 1
ATOM 2889 C CA . LEU A 1 356 ? -8.343 -4.633 -9.279 1.00 92.44 356 LEU A CA 1
ATOM 2890 C C . LEU A 1 356 ? -7.208 -3.902 -10.024 1.00 92.44 356 LEU A C 1
ATOM 2892 O O . LEU A 1 356 ? -6.577 -2.982 -9.513 1.00 92.44 356 LEU A O 1
ATOM 2896 N N . ASP A 1 357 ? -6.990 -4.314 -11.262 1.00 94.50 357 ASP A N 1
ATOM 2897 C CA . ASP A 1 357 ? -5.998 -3.863 -12.237 1.00 94.50 357 ASP A CA 1
ATOM 2898 C C . ASP A 1 357 ? -6.514 -2.733 -13.141 1.00 94.50 357 ASP A C 1
ATOM 2900 O O . ASP A 1 357 ? -5.990 -2.519 -14.234 1.00 94.50 357 ASP A O 1
ATOM 2904 N N . PHE A 1 358 ? -7.560 -2.006 -12.728 1.00 94.31 358 PHE A N 1
ATOM 2905 C CA . PHE A 1 358 ? -8.063 -0.901 -13.536 1.00 94.31 358 PHE A CA 1
ATOM 2906 C C . PHE A 1 358 ? -7.035 0.234 -13.644 1.00 94.31 358 PHE A C 1
ATOM 2908 O O . PHE A 1 358 ? -6.359 0.605 -12.680 1.00 94.31 358 PHE A O 1
ATOM 2915 N N . ILE A 1 359 ? -6.988 0.845 -14.825 1.00 95.56 359 ILE A N 1
ATOM 2916 C CA . ILE A 1 359 ? -6.138 1.995 -15.124 1.00 95.56 359 ILE A CA 1
ATOM 2917 C C . ILE A 1 359 ? -7.049 3.215 -15.289 1.00 95.56 359 ILE A C 1
ATOM 2919 O O . ILE A 1 359 ? -8.023 3.126 -16.043 1.00 95.56 359 ILE A O 1
ATOM 2923 N N . PRO A 1 360 ? -6.803 4.348 -14.604 1.00 96.75 360 PRO A N 1
ATOM 2924 C CA . PRO A 1 360 ? -7.585 5.565 -14.801 1.00 96.75 360 PRO A CA 1
ATOM 2925 C C . PRO A 1 360 ? -7.718 5.941 -16.280 1.00 96.75 360 PRO A C 1
ATOM 2927 O O . PRO A 1 360 ? -6.738 5.901 -17.025 1.00 96.75 360 PRO A O 1
ATOM 2930 N N . THR A 1 361 ? -8.916 6.362 -16.689 1.00 95.00 361 THR A N 1
ATOM 2931 C CA . THR A 1 361 ? -9.215 6.827 -18.061 1.00 95.00 361 THR A CA 1
ATOM 2932 C C . THR A 1 361 ? -8.332 7.977 -18.538 1.00 95.00 361 THR A C 1
ATOM 2934 O O . THR A 1 361 ? -8.226 8.216 -19.736 1.00 95.00 361 THR A O 1
ATOM 2937 N N . LEU A 1 362 ? -7.652 8.648 -17.604 1.00 94.62 362 LEU A N 1
ATOM 2938 C CA . LEU A 1 362 ? -6.596 9.618 -17.875 1.00 94.62 362 LEU A CA 1
ATOM 2939 C C . LEU A 1 362 ? -5.428 9.039 -18.697 1.00 94.62 362 LEU A C 1
ATOM 2941 O O . LEU A 1 362 ? -4.817 9.776 -19.462 1.00 94.62 362 LEU A O 1
ATOM 2945 N N . TYR A 1 363 ? -5.114 7.749 -18.535 1.00 95.31 363 TYR A N 1
ATOM 2946 C CA . TYR A 1 363 ? -3.948 7.110 -19.160 1.00 95.31 363 TYR A CA 1
ATOM 2947 C C . TYR A 1 363 ? -4.314 6.172 -20.312 1.00 95.31 363 TYR A C 1
ATOM 2949 O O . TYR A 1 363 ? -3.515 5.974 -21.220 1.00 95.31 363 TYR A O 1
ATOM 2957 N N . THR A 1 364 ? -5.514 5.587 -20.294 1.00 93.31 364 THR A N 1
ATOM 2958 C CA . THR A 1 364 ? -6.003 4.729 -21.381 1.00 93.31 364 THR A CA 1
ATOM 2959 C C . THR A 1 364 ? -7.524 4.735 -21.459 1.00 93.31 364 THR A C 1
ATOM 2961 O O . THR A 1 364 ? -8.220 4.652 -20.446 1.00 93.31 364 THR A O 1
ATOM 2964 N N . ASN A 1 365 ? -8.053 4.783 -22.679 1.00 90.50 365 ASN A N 1
ATOM 2965 C CA . ASN A 1 365 ? -9.484 4.712 -22.968 1.00 90.50 365 ASN A CA 1
ATOM 2966 C C . ASN A 1 365 ? -9.994 3.273 -23.171 1.00 90.50 365 ASN A C 1
ATOM 2968 O O . ASN A 1 365 ? -11.167 3.095 -23.500 1.00 90.50 365 ASN A O 1
ATOM 2972 N N . LEU A 1 366 ? -9.149 2.255 -22.982 1.00 90.44 366 LEU A N 1
ATOM 2973 C CA . LEU A 1 366 ? -9.497 0.845 -23.173 1.00 90.44 366 LEU A CA 1
ATOM 2974 C C . LEU A 1 366 ? -9.292 0.035 -21.891 1.00 90.44 366 LEU A C 1
ATOM 2976 O O . LEU A 1 366 ? -8.322 0.234 -21.162 1.00 90.44 366 LEU A O 1
ATOM 2980 N N . GLN A 1 367 ? -10.196 -0.912 -21.645 1.00 89.75 367 GLN A N 1
ATOM 2981 C CA . GLN A 1 367 ? -10.021 -1.980 -20.666 1.00 89.75 367 GLN A CA 1
ATOM 2982 C C . GLN A 1 367 ? -9.937 -3.313 -21.406 1.00 89.75 367 GLN A C 1
ATOM 2984 O O . GLN A 1 367 ? -10.851 -3.685 -22.141 1.00 89.75 367 GLN A O 1
ATOM 2989 N N . ILE A 1 368 ? -8.844 -4.041 -21.189 1.00 90.44 368 ILE A N 1
ATOM 2990 C CA . ILE A 1 368 ? -8.669 -5.392 -21.723 1.00 90.44 368 ILE A CA 1
ATOM 2991 C C . ILE A 1 368 ? -9.447 -6.374 -20.842 1.00 90.44 368 ILE A C 1
ATOM 2993 O O . ILE A 1 368 ? -9.380 -6.310 -19.609 1.00 90.44 368 ILE A O 1
ATOM 2997 N N . ASN A 1 369 ? -10.185 -7.284 -21.476 1.00 88.94 369 ASN A N 1
ATOM 2998 C CA . ASN A 1 369 ? -11.012 -8.292 -20.812 1.00 88.94 369 ASN A CA 1
ATOM 2999 C C . ASN A 1 369 ? -10.574 -9.731 -21.122 1.00 88.94 369 ASN A C 1
ATOM 3001 O O . ASN A 1 369 ? -10.775 -10.621 -20.289 1.00 88.94 369 ASN A O 1
ATOM 3005 N N . ALA A 1 370 ? -9.950 -9.965 -22.280 1.00 88.81 370 ALA A N 1
ATOM 3006 C CA . ALA A 1 370 ? -9.357 -11.254 -22.614 1.00 88.81 370 ALA A CA 1
ATOM 3007 C C . ALA A 1 370 ? -8.219 -11.136 -23.635 1.00 88.81 370 ALA A C 1
ATOM 3009 O O . ALA A 1 370 ? -8.219 -10.249 -24.494 1.00 88.81 370 ALA A O 1
ATOM 3010 N N . MET A 1 371 ? -7.274 -12.074 -23.551 1.00 89.75 371 MET A N 1
ATOM 3011 C CA . MET A 1 371 ? -6.187 -12.259 -24.509 1.00 89.75 371 MET A CA 1
ATOM 3012 C C . MET A 1 371 ? -5.976 -13.753 -24.795 1.00 89.75 371 MET A C 1
ATOM 3014 O O . MET A 1 371 ? -6.158 -14.593 -23.912 1.00 89.75 371 MET A O 1
ATOM 3018 N N . GLU A 1 372 ? -5.576 -14.081 -26.022 1.00 89.75 372 GLU A N 1
ATOM 3019 C CA . GLU A 1 372 ? -5.136 -15.417 -26.440 1.00 89.75 372 GLU A CA 1
ATOM 3020 C C . GLU A 1 372 ? -3.804 -15.280 -27.183 1.00 89.75 372 GLU A C 1
ATOM 3022 O O . GLU A 1 372 ? -3.715 -14.530 -28.157 1.00 89.75 372 GLU A O 1
ATOM 3027 N N . ASP A 1 373 ? -2.773 -15.982 -26.708 1.00 85.75 373 ASP A N 1
ATOM 3028 C CA . ASP A 1 373 ? -1.434 -16.012 -27.317 1.00 85.75 373 ASP A CA 1
ATOM 3029 C C . ASP A 1 373 ? -0.859 -14.601 -27.566 1.00 85.75 373 ASP A C 1
ATOM 3031 O O . ASP A 1 373 ? -0.464 -14.221 -28.670 1.00 85.75 373 ASP A O 1
ATOM 3035 N N . GLY A 1 374 ? -0.928 -13.762 -26.526 1.00 84.56 374 GLY A N 1
ATOM 3036 C CA . GLY A 1 374 ? -0.460 -12.374 -26.553 1.00 84.56 374 GLY A CA 1
ATOM 3037 C C . GLY A 1 374 ? -1.328 -11.403 -27.360 1.00 84.56 374 GLY A C 1
ATOM 3038 O O . GLY A 1 374 ? -1.019 -10.217 -27.394 1.00 84.56 374 GLY A O 1
ATOM 3039 N N . LYS A 1 375 ? -2.421 -11.856 -27.988 1.00 90.12 375 LYS A N 1
ATOM 3040 C CA . LYS A 1 375 ? -3.332 -10.997 -28.757 1.00 90.12 375 LYS A CA 1
ATOM 3041 C C . LYS A 1 375 ? -4.604 -10.713 -27.988 1.00 90.12 375 LYS A C 1
ATOM 3043 O O . LYS A 1 375 ? -5.214 -11.619 -27.426 1.00 90.12 375 LYS A O 1
ATOM 3048 N N . ILE A 1 376 ? -5.051 -9.465 -28.028 1.00 91.25 376 ILE A N 1
ATOM 3049 C CA . ILE A 1 376 ? -6.318 -9.073 -27.421 1.00 91.25 376 ILE A CA 1
ATOM 3050 C C . ILE A 1 376 ? -7.493 -9.699 -28.181 1.00 91.25 376 ILE A C 1
ATOM 3052 O O . ILE A 1 376 ? -7.617 -9.540 -29.396 1.00 91.25 376 ILE A O 1
ATOM 3056 N N . THR A 1 377 ? -8.371 -10.386 -27.453 1.00 90.56 377 THR A N 1
ATOM 3057 C CA . THR A 1 377 ? -9.585 -11.015 -27.996 1.00 90.56 377 THR A CA 1
ATOM 3058 C C . THR A 1 377 ? -10.870 -10.366 -27.487 1.00 90.56 377 THR A C 1
ATOM 3060 O O . THR A 1 377 ? -11.900 -10.479 -28.150 1.00 90.56 377 THR A O 1
ATOM 3063 N N . ASP A 1 378 ? -10.819 -9.649 -26.359 1.00 88.75 378 ASP A N 1
ATOM 3064 C CA . ASP A 1 378 ? -11.948 -8.884 -25.821 1.00 88.75 378 ASP A CA 1
ATOM 3065 C C . ASP A 1 378 ? -11.478 -7.596 -25.128 1.00 88.75 378 ASP A C 1
ATOM 3067 O O . ASP A 1 378 ? -10.581 -7.628 -24.278 1.00 88.75 378 ASP A O 1
ATOM 3071 N N . ILE A 1 379 ? -12.114 -6.476 -25.478 1.00 90.81 379 ILE A N 1
ATOM 3072 C CA . ILE A 1 379 ? -11.881 -5.129 -24.937 1.00 90.81 379 ILE A CA 1
ATOM 3073 C C . ILE A 1 379 ? -13.194 -4.375 -24.786 1.00 90.81 379 ILE A C 1
ATOM 3075 O O . ILE A 1 379 ? -14.140 -4.559 -25.552 1.00 90.81 379 ILE A O 1
ATOM 3079 N N . GLU A 1 380 ? -13.212 -3.436 -23.850 1.00 88.19 380 GLU A N 1
ATOM 3080 C CA . GLU A 1 380 ? -14.272 -2.445 -23.735 1.00 88.19 380 GLU A CA 1
ATOM 3081 C C . GLU A 1 380 ? -13.720 -1.026 -23.596 1.00 88.19 380 GLU A C 1
ATOM 3083 O O . GLU A 1 380 ? -12.546 -0.816 -23.288 1.00 88.19 380 GLU A O 1
ATOM 3088 N N . ILE A 1 381 ? -14.583 -0.038 -23.845 1.00 87.94 381 ILE A N 1
ATOM 3089 C CA . ILE A 1 381 ? -14.261 1.364 -23.579 1.00 87.94 381 ILE A CA 1
ATOM 3090 C C . ILE A 1 381 ? -14.153 1.529 -22.066 1.00 87.94 381 ILE A C 1
ATOM 3092 O O . ILE A 1 381 ? -15.097 1.237 -21.332 1.00 87.94 381 ILE A O 1
ATOM 3096 N N . ASN A 1 382 ? -13.010 2.026 -21.615 1.00 87.94 382 ASN A N 1
ATOM 3097 C CA . ASN A 1 382 ? -12.793 2.389 -20.230 1.00 87.94 382 ASN A CA 1
ATOM 3098 C C . ASN A 1 382 ? -13.524 3.707 -19.945 1.00 87.94 382 ASN A C 1
ATOM 3100 O O . ASN A 1 382 ? -13.207 4.724 -20.552 1.00 87.94 382 ASN A O 1
ATOM 3104 N N . ASN A 1 383 ? -14.495 3.685 -19.031 1.00 87.81 383 ASN A N 1
ATOM 3105 C CA . ASN A 1 383 ? -15.258 4.856 -18.583 1.00 87.81 383 ASN A CA 1
ATOM 3106 C C . ASN A 1 383 ? -15.324 4.883 -17.051 1.00 87.81 383 ASN A C 1
ATOM 3108 O O . ASN A 1 383 ? -16.394 4.887 -16.451 1.00 87.81 383 ASN A O 1
ATOM 3112 N N . ASN A 1 384 ? -14.156 4.851 -16.413 1.00 93.94 384 ASN A N 1
ATOM 3113 C CA . ASN A 1 384 ? -14.042 4.740 -14.960 1.00 93.94 384 ASN A CA 1
ATOM 3114 C C . ASN A 1 384 ? -13.912 6.080 -14.218 1.00 93.94 384 ASN A C 1
ATOM 3116 O O . ASN A 1 384 ? -13.701 6.066 -13.008 1.00 93.94 384 ASN A O 1
ATOM 3120 N N . LEU A 1 385 ? -14.007 7.228 -14.901 1.00 93.94 385 LEU A N 1
ATOM 3121 C CA . LEU A 1 385 ? -14.075 8.532 -14.235 1.00 93.94 385 LEU A CA 1
ATOM 3122 C C . LEU A 1 385 ? -15.443 8.676 -13.559 1.00 93.94 385 LEU A C 1
ATOM 3124 O O . LEU A 1 385 ? -16.467 8.774 -14.227 1.00 93.94 385 LEU A O 1
ATOM 3128 N N . VAL A 1 386 ? -15.437 8.691 -12.230 1.00 93.06 386 VAL A N 1
ATOM 3129 C CA . VAL A 1 386 ? -16.633 8.743 -11.382 1.00 93.06 386 VAL A CA 1
ATOM 3130 C C . VAL A 1 386 ? -17.095 10.186 -11.209 1.00 93.06 386 VAL A C 1
ATOM 3132 O O . VAL A 1 386 ? -18.278 10.485 -11.341 1.00 93.06 386 VAL A O 1
ATOM 3135 N N . ALA A 1 387 ? -16.162 11.080 -10.874 1.00 92.56 387 ALA A N 1
ATOM 3136 C CA . ALA A 1 387 ? -16.467 12.475 -10.583 1.00 92.56 387 ALA A CA 1
ATOM 3137 C C . ALA A 1 387 ? -15.231 13.374 -10.710 1.00 92.56 387 ALA A C 1
ATOM 3139 O O . ALA A 1 387 ? -14.093 12.919 -10.579 1.00 92.56 387 ALA A O 1
ATOM 3140 N N . ILE A 1 388 ? -15.479 14.671 -10.903 1.00 95.12 388 ILE A N 1
ATOM 3141 C CA . ILE A 1 388 ? -14.501 15.747 -10.717 1.00 95.12 388 ILE A CA 1
ATOM 3142 C C . ILE A 1 388 ? -15.083 16.690 -9.666 1.00 95.12 388 ILE A C 1
ATOM 3144 O O . ILE A 1 388 ? -16.140 17.276 -9.898 1.00 95.12 388 ILE A O 1
ATOM 3148 N N . ILE A 1 389 ? -14.429 16.808 -8.512 1.00 93.81 389 ILE A N 1
ATOM 3149 C CA . ILE A 1 389 ? -14.945 17.563 -7.357 1.00 93.81 389 ILE A CA 1
ATOM 3150 C C . ILE A 1 389 ? -13.876 18.483 -6.764 1.00 93.81 389 ILE A C 1
ATOM 3152 O O . ILE A 1 389 ? -12.701 18.340 -7.085 1.00 93.81 389 ILE A O 1
ATOM 3156 N N . LYS A 1 390 ? -14.254 19.418 -5.889 1.00 91.31 390 LYS A N 1
ATOM 3157 C CA . LYS A 1 390 ? -13.294 20.304 -5.192 1.00 91.31 390 LYS A CA 1
ATOM 3158 C C . LYS A 1 390 ? -13.168 19.990 -3.707 1.00 91.31 390 LYS A C 1
ATOM 3160 O O . LYS A 1 390 ? -12.211 20.389 -3.052 1.00 91.31 390 LYS A O 1
ATOM 3165 N N . GLU A 1 391 ? -14.142 19.273 -3.178 1.00 89.44 391 GLU A N 1
ATOM 3166 C CA . GLU A 1 391 ? -14.202 18.814 -1.809 1.00 89.44 391 GLU A CA 1
ATOM 3167 C C . GLU A 1 391 ? -13.220 17.660 -1.587 1.00 89.44 391 GLU A C 1
ATOM 3169 O O . GLU A 1 391 ? -12.996 16.829 -2.464 1.00 89.44 391 GLU A O 1
ATOM 3174 N N . THR A 1 392 ? -12.677 17.554 -0.376 1.00 91.00 392 THR A N 1
ATOM 3175 C CA . THR A 1 392 ? -11.805 16.439 0.030 1.00 91.00 392 THR A CA 1
ATOM 3176 C C . THR A 1 392 ? -12.588 15.202 0.473 1.00 91.00 392 THR A C 1
ATOM 3178 O O . THR A 1 392 ? -12.143 14.431 1.327 1.00 91.00 392 THR A O 1
ATOM 3181 N N . LYS A 1 393 ? -13.807 15.048 -0.053 1.00 91.75 393 LYS A N 1
ATOM 3182 C CA . LYS A 1 393 ? -14.694 13.936 0.261 1.00 91.75 393 LYS A CA 1
ATOM 3183 C C . LYS A 1 393 ? -15.773 13.729 -0.791 1.00 91.75 393 LYS A C 1
ATOM 3185 O O . LYS A 1 393 ? -16.231 14.682 -1.415 1.00 91.75 393 LYS A O 1
ATOM 3190 N N . ILE A 1 394 ? -16.235 12.491 -0.911 1.00 92.25 394 ILE A N 1
ATOM 3191 C CA . ILE A 1 394 ? -17.325 12.087 -1.799 1.00 92.25 394 ILE A CA 1
ATOM 3192 C C . ILE A 1 394 ? -18.166 10.991 -1.148 1.00 92.25 394 ILE A C 1
ATOM 3194 O O . ILE A 1 394 ? -17.640 10.111 -0.466 1.00 92.25 394 ILE A O 1
ATOM 3198 N N . LEU A 1 395 ? -19.480 11.041 -1.374 1.00 88.56 395 LEU A N 1
ATOM 3199 C CA . LEU A 1 395 ? -20.379 9.937 -1.055 1.00 88.56 395 LEU A CA 1
ATOM 3200 C C . LEU A 1 395 ? -20.496 9.008 -2.263 1.00 88.56 395 LEU A C 1
ATOM 3202 O O . LEU A 1 395 ? -20.770 9.461 -3.372 1.00 88.56 395 LEU A O 1
ATOM 3206 N N . VAL A 1 396 ? -20.324 7.713 -2.027 1.00 85.75 396 VAL A N 1
ATOM 3207 C CA . VAL A 1 396 ? -20.482 6.642 -3.011 1.00 85.75 396 VAL A CA 1
ATOM 3208 C C . VAL A 1 396 ? -21.518 5.636 -2.518 1.00 85.75 396 VAL A C 1
ATOM 3210 O O . VAL A 1 396 ? -21.719 5.457 -1.317 1.00 85.75 396 VAL A O 1
ATOM 3213 N N . ASP A 1 397 ? -22.190 4.971 -3.448 1.00 80.38 397 ASP A N 1
ATOM 3214 C CA . ASP A 1 397 ? -23.218 3.962 -3.159 1.00 80.38 397 ASP A CA 1
ATOM 3215 C C . ASP A 1 397 ? -22.638 2.572 -2.847 1.00 80.38 397 ASP A C 1
ATOM 3217 O O . ASP A 1 397 ? -23.363 1.665 -2.447 1.00 80.38 397 ASP A O 1
ATOM 3221 N N . GLY A 1 398 ? -21.324 2.403 -3.016 1.00 80.62 398 GLY A N 1
ATOM 3222 C CA . GLY A 1 398 ? -20.644 1.126 -2.840 1.00 80.62 398 GLY A CA 1
ATOM 3223 C C . GLY A 1 398 ? -20.848 0.148 -4.000 1.00 80.62 398 GLY A C 1
ATOM 3224 O O . GLY A 1 398 ? -20.574 -1.037 -3.839 1.00 80.62 398 GLY A O 1
ATOM 3225 N N . SER A 1 399 ? -21.270 0.608 -5.180 1.00 80.69 399 SER A N 1
ATOM 3226 C CA . SER A 1 399 ? -21.349 -0.219 -6.396 1.00 80.69 399 SER A CA 1
ATOM 3227 C C . SER A 1 399 ? -19.976 -0.609 -6.970 1.00 80.69 399 SER A C 1
ATOM 3229 O O . SER A 1 399 ? -19.875 -1.598 -7.704 1.00 80.69 399 SER A O 1
ATOM 3231 N N . LEU A 1 400 ? -18.918 0.137 -6.620 1.00 87.00 400 LEU A N 1
ATOM 3232 C CA . LEU A 1 400 ? -17.548 -0.082 -7.095 1.00 87.00 400 LEU A CA 1
ATOM 3233 C C . LEU A 1 400 ? -16.606 -0.488 -5.971 1.00 87.00 400 LEU A C 1
ATOM 3235 O O . LEU A 1 400 ? -16.588 0.104 -4.893 1.00 87.00 400 LEU A O 1
ATOM 3239 N N . ALA A 1 401 ? -15.804 -1.507 -6.256 1.00 88.19 401 ALA A N 1
ATOM 3240 C CA . ALA A 1 401 ? -14.899 -2.136 -5.308 1.00 88.19 401 ALA A CA 1
ATOM 3241 C C . ALA A 1 401 ? -13.608 -1.365 -5.047 1.00 88.19 401 ALA A C 1
ATOM 3243 O O . ALA A 1 401 ? -13.018 -1.503 -3.966 1.00 88.19 401 ALA A O 1
ATOM 3244 N N . TYR A 1 402 ? -13.170 -0.590 -6.034 1.00 94.00 402 TYR A N 1
ATOM 3245 C CA . TYR A 1 402 ? -11.875 0.065 -6.043 1.00 94.00 402 TYR A CA 1
ATOM 3246 C C . TYR A 1 402 ? -11.997 1.503 -6.519 1.00 94.00 402 TYR A C 1
ATOM 3248 O O . TYR A 1 402 ? -12.731 1.773 -7.468 1.00 94.00 402 TYR A O 1
ATOM 3256 N N . TYR A 1 403 ? -11.236 2.402 -5.897 1.00 96.19 403 TYR A N 1
ATOM 3257 C CA . TYR A 1 403 ? -11.141 3.801 -6.295 1.00 96.19 403 TYR A CA 1
ATOM 3258 C C . TYR A 1 403 ? -9.691 4.281 -6.343 1.00 96.19 403 TYR A C 1
ATOM 3260 O O . TYR A 1 403 ? -8.815 3.761 -5.652 1.00 96.19 403 TYR A O 1
ATOM 3268 N N . ARG A 1 404 ? -9.447 5.314 -7.148 1.00 96.62 404 ARG A N 1
ATOM 3269 C CA . ARG A 1 404 ? -8.209 6.100 -7.146 1.00 96.62 404 ARG A CA 1
ATOM 3270 C C . ARG A 1 404 ? -8.542 7.570 -7.280 1.00 96.62 404 ARG A C 1
ATOM 3272 O O . ARG A 1 404 ? -9.471 7.929 -8.000 1.00 96.62 404 ARG A O 1
ATOM 3279 N N . ILE A 1 405 ? -7.765 8.410 -6.614 1.00 97.12 405 ILE A N 1
ATOM 3280 C CA . ILE A 1 405 ? -7.959 9.857 -6.633 1.00 97.12 405 ILE A CA 1
ATOM 3281 C C . ILE A 1 405 ? -6.686 10.510 -7.160 1.00 97.12 405 ILE A C 1
ATOM 3283 O O . ILE A 1 405 ? -5.581 10.181 -6.726 1.00 97.12 405 ILE A O 1
ATOM 3287 N N . ILE A 1 406 ? -6.853 11.433 -8.105 1.00 97.19 406 ILE A N 1
ATOM 3288 C CA . ILE A 1 406 ? -5.772 12.227 -8.691 1.00 97.19 406 ILE A CA 1
ATOM 3289 C C . ILE A 1 406 ? -6.129 13.700 -8.516 1.00 97.19 406 ILE A C 1
ATOM 3291 O O . ILE A 1 406 ? -7.193 14.137 -8.957 1.00 97.19 406 ILE A O 1
ATOM 3295 N N . ALA A 1 407 ? -5.254 14.472 -7.875 1.00 95.44 407 ALA A N 1
ATOM 3296 C CA . ALA A 1 407 ? -5.429 15.914 -7.777 1.00 95.44 407 ALA A CA 1
ATOM 3297 C C . ALA A 1 407 ? -4.963 16.583 -9.076 1.00 95.44 407 ALA A C 1
ATOM 3299 O O . ALA A 1 407 ? -3.938 16.211 -9.644 1.00 95.44 407 ALA A O 1
ATOM 3300 N N . ARG A 1 408 ? -5.697 17.596 -9.529 1.00 95.00 408 ARG A N 1
ATOM 3301 C CA . ARG A 1 408 ? -5.386 18.411 -10.702 1.00 95.00 408 ARG A CA 1
ATOM 3302 C C . ARG A 1 408 ? -5.309 19.880 -10.314 1.00 95.00 408 ARG A C 1
ATOM 3304 O O . ARG A 1 408 ? -6.187 20.377 -9.615 1.00 95.00 408 ARG A O 1
ATOM 3311 N N . LYS A 1 409 ? -4.292 20.584 -10.814 1.00 92.62 409 LYS A N 1
ATOM 3312 C CA . LYS A 1 409 ? -4.166 22.049 -10.742 1.00 92.62 409 LYS A CA 1
ATOM 3313 C C . LYS A 1 409 ? -3.508 22.553 -12.013 1.00 92.62 409 LYS A C 1
ATOM 3315 O O . LYS A 1 409 ? -2.484 22.013 -12.414 1.00 92.62 409 LYS A O 1
ATOM 3320 N N . ASN A 1 410 ? -4.092 23.577 -12.635 1.00 89.81 410 ASN A N 1
ATOM 3321 C CA . ASN A 1 410 ? -3.542 24.226 -13.833 1.00 89.81 410 ASN A CA 1
ATOM 3322 C C . ASN A 1 410 ? -3.161 23.239 -14.962 1.00 89.81 410 ASN A C 1
ATOM 3324 O O . ASN A 1 410 ? -2.202 23.455 -15.686 1.00 89.81 410 ASN A O 1
ATOM 3328 N N . GLY A 1 411 ? -3.909 22.139 -15.108 1.00 87.25 411 GLY A N 1
ATOM 3329 C CA . GLY A 1 411 ? -3.653 21.111 -16.126 1.00 87.25 411 GLY A CA 1
ATOM 3330 C C . GLY A 1 411 ? -2.628 20.037 -15.743 1.00 87.25 411 GLY A C 1
ATOM 3331 O O . GLY A 1 411 ? -2.544 19.040 -16.451 1.00 87.25 411 GLY A O 1
ATOM 3332 N N . GLN A 1 412 ? -1.919 20.181 -14.619 1.00 92.88 412 GLN A N 1
ATOM 3333 C CA . GLN A 1 412 ? -1.006 19.167 -14.086 1.00 92.88 412 GLN A CA 1
ATOM 3334 C C . GLN A 1 412 ? -1.667 18.266 -13.052 1.00 92.88 412 GLN A C 1
ATOM 3336 O O . GLN A 1 412 ? -2.550 18.696 -12.302 1.00 92.88 412 GLN A O 1
ATOM 3341 N N . TYR A 1 413 ? -1.188 17.025 -12.995 1.00 95.69 413 TYR A N 1
ATOM 3342 C CA . TYR A 1 413 ? -1.745 15.958 -12.173 1.00 95.69 413 TYR A CA 1
ATOM 3343 C C . TYR A 1 413 ? -0.770 15.528 -11.078 1.00 95.69 413 TYR A C 1
ATOM 3345 O O . TYR A 1 413 ? 0.440 15.429 -11.293 1.00 95.69 413 TYR A O 1
ATOM 3353 N N . SER A 1 414 ? -1.298 15.234 -9.894 1.00 95.50 414 SER A N 1
ATOM 3354 C CA . SER A 1 414 ? -0.523 14.573 -8.850 1.00 95.50 414 SER A CA 1
ATOM 3355 C C . SER A 1 414 ? -0.109 13.166 -9.272 1.00 95.50 414 SER A C 1
ATOM 3357 O O . SER A 1 414 ? -0.659 12.577 -10.204 1.00 95.50 414 SER A O 1
ATOM 3359 N N . VAL A 1 415 ? 0.807 12.570 -8.509 1.00 96.12 415 VAL A N 1
ATOM 3360 C CA . VAL A 1 415 ? 0.892 11.106 -8.481 1.00 96.12 415 VAL A CA 1
ATOM 3361 C C . VAL A 1 415 ? -0.473 10.552 -8.024 1.00 96.12 415 VAL A C 1
ATOM 3363 O O . VAL A 1 415 ? -1.113 11.174 -7.164 1.00 96.12 415 VAL A O 1
ATOM 3366 N N . PRO A 1 416 ? -0.981 9.447 -8.600 1.00 96.56 416 PRO A N 1
ATOM 3367 C CA . PRO A 1 416 ? -2.227 8.844 -8.134 1.00 96.56 416 PRO A CA 1
ATOM 3368 C C . PRO A 1 416 ? -2.159 8.403 -6.672 1.00 96.56 416 PRO A C 1
ATOM 3370 O O . PRO A 1 416 ? -1.094 8.042 -6.175 1.00 96.56 416 PRO A O 1
ATOM 3373 N N . SER A 1 417 ? -3.308 8.377 -5.994 1.00 95.12 417 SER A N 1
ATOM 3374 C CA . SER A 1 417 ? -3.419 7.704 -4.700 1.00 95.12 417 SER A CA 1
ATOM 3375 C C . SER A 1 417 ? -3.095 6.210 -4.822 1.00 95.12 417 SER A C 1
ATOM 3377 O O . SER A 1 417 ? -3.335 5.594 -5.871 1.00 95.12 417 SER A O 1
ATOM 3379 N N . SER A 1 418 ? -2.667 5.597 -3.713 1.00 92.19 418 SER A N 1
ATOM 3380 C CA . SER A 1 418 ? -2.769 4.141 -3.545 1.00 92.19 418 SER A CA 1
ATOM 3381 C C . SER A 1 418 ? -4.190 3.665 -3.845 1.00 92.19 418 SER A C 1
ATOM 3383 O O . SER A 1 418 ? -5.149 4.438 -3.713 1.00 92.19 418 SER A O 1
ATOM 3385 N N . LEU A 1 419 ? -4.325 2.405 -4.257 1.00 94.44 419 LEU A N 1
ATOM 3386 C CA . LEU A 1 419 ? -5.630 1.806 -4.508 1.00 94.44 419 LEU A CA 1
ATOM 3387 C C . LEU A 1 419 ? -6.506 1.861 -3.249 1.00 94.44 419 LEU A C 1
ATOM 3389 O O . LEU A 1 419 ? -6.143 1.376 -2.179 1.00 94.44 419 LEU A O 1
ATOM 3393 N N . ILE A 1 420 ? -7.676 2.477 -3.378 1.00 93.19 420 ILE A N 1
ATOM 3394 C CA . ILE A 1 420 ? -8.648 2.596 -2.297 1.00 93.19 420 ILE A CA 1
ATOM 3395 C C . ILE A 1 420 ? -9.613 1.428 -2.424 1.00 93.19 420 ILE A C 1
ATOM 3397 O O . ILE A 1 420 ? -10.283 1.280 -3.444 1.00 93.19 420 ILE A O 1
ATOM 3401 N N . HIS A 1 421 ? -9.716 0.618 -1.377 1.00 90.12 421 HIS A N 1
ATOM 3402 C CA . HIS A 1 421 ? -10.645 -0.504 -1.331 1.00 90.12 421 HIS A CA 1
ATOM 3403 C C . HIS A 1 421 ? -11.903 -0.092 -0.575 1.00 90.12 421 HIS A C 1
ATOM 3405 O O . HIS A 1 421 ? -11.838 0.262 0.602 1.00 90.12 421 HIS A O 1
ATOM 3411 N N . VAL A 1 422 ? -13.052 -0.191 -1.233 1.00 87.25 422 VAL A N 1
ATOM 3412 C CA . VAL A 1 422 ? -14.358 -0.050 -0.585 1.00 87.25 422 VAL A CA 1
ATOM 3413 C C . VAL A 1 422 ? -14.810 -1.434 -0.157 1.00 87.25 422 VAL A C 1
ATOM 3415 O O . VAL A 1 422 ? -14.912 -2.308 -1.003 1.00 87.25 422 VAL A O 1
ATOM 3418 N N . TYR A 1 423 ? -15.041 -1.665 1.132 1.00 85.88 423 TYR A N 1
ATOM 3419 C CA . TYR A 1 423 ? -15.414 -2.979 1.663 1.00 85.88 423 TYR A CA 1
ATOM 3420 C C . TYR A 1 423 ? -16.326 -2.815 2.878 1.00 85.88 423 TYR A C 1
ATOM 3422 O O . TYR A 1 423 ? -16.108 -1.951 3.718 1.00 85.88 423 TYR A O 1
ATOM 3430 N N . ASP A 1 424 ? -17.342 -3.654 2.998 1.00 81.31 424 ASP A N 1
ATOM 3431 C CA . ASP A 1 424 ? -18.244 -3.693 4.151 1.00 81.31 424 ASP A CA 1
ATOM 3432 C C . ASP A 1 424 ? -18.910 -5.067 4.189 1.00 81.31 424 ASP A C 1
ATOM 3434 O O . ASP A 1 424 ? -18.994 -5.742 3.161 1.00 81.31 424 ASP A O 1
ATOM 3438 N N . GLU A 1 425 ? -19.412 -5.472 5.353 1.00 73.44 425 GLU A N 1
ATOM 3439 C CA . GLU A 1 425 ? -20.152 -6.730 5.481 1.00 73.44 425 GLU A CA 1
ATOM 3440 C C . GLU A 1 425 ? -21.432 -6.745 4.628 1.00 73.44 425 GLU A C 1
ATOM 3442 O O . GLU A 1 425 ? -21.810 -7.804 4.131 1.00 73.44 425 GLU A O 1
ATOM 3447 N N . GLU A 1 426 ? -22.047 -5.580 4.385 1.00 73.12 426 GLU A N 1
ATOM 3448 C CA . GLU A 1 426 ? -23.257 -5.440 3.562 1.00 73.12 426 GLU A CA 1
ATOM 3449 C C . GLU A 1 426 ? -22.971 -5.200 2.069 1.00 73.12 426 GLU A C 1
ATOM 3451 O O . GLU A 1 426 ? -23.899 -5.199 1.260 1.00 73.12 426 GLU A O 1
ATOM 3456 N N . LEU A 1 427 ? -21.709 -4.995 1.678 1.00 73.81 427 LEU A N 1
ATOM 3457 C CA . LEU A 1 427 ? -21.356 -4.683 0.294 1.00 73.81 427 LEU A CA 1
ATOM 3458 C C . LEU A 1 427 ? -21.070 -5.929 -0.537 1.00 73.81 427 LEU A C 1
ATOM 3460 O O . LEU A 1 427 ? -20.156 -6.701 -0.245 1.00 73.81 427 LEU A O 1
ATOM 3464 N N . ILE A 1 428 ? -21.793 -6.054 -1.651 1.00 69.38 428 ILE A N 1
ATOM 3465 C CA . ILE A 1 428 ? -21.617 -7.125 -2.633 1.00 69.38 428 ILE A CA 1
ATOM 3466 C C . ILE A 1 428 ? -21.185 -6.499 -3.955 1.00 69.38 428 ILE A C 1
ATOM 3468 O O . ILE A 1 428 ? -22.001 -6.020 -4.739 1.00 69.38 428 ILE A O 1
ATOM 3472 N N . GLN A 1 429 ? -19.880 -6.517 -4.199 1.00 72.19 429 GLN A N 1
ATOM 3473 C CA . GLN A 1 429 ? -19.286 -6.025 -5.437 1.00 72.19 429 GLN A CA 1
ATOM 3474 C C . GLN A 1 429 ? -18.620 -7.198 -6.146 1.00 72.19 429 GLN A C 1
ATOM 3476 O O . GLN A 1 429 ? -17.864 -7.934 -5.499 1.00 72.19 429 GLN A O 1
ATOM 3481 N N . PRO A 1 430 ? -18.844 -7.400 -7.454 1.00 73.38 430 PRO A N 1
ATOM 3482 C CA . PRO A 1 430 ? -17.988 -8.303 -8.194 1.00 73.38 430 PRO A CA 1
ATOM 3483 C C . PRO A 1 430 ? -16.591 -7.699 -8.202 1.00 73.38 430 PRO A C 1
ATOM 3485 O O . PRO A 1 430 ? -16.412 -6.531 -8.528 1.00 73.38 430 PRO A O 1
ATOM 3488 N N . ARG A 1 431 ? -15.600 -8.498 -7.840 1.00 82.12 431 ARG A N 1
ATOM 3489 C CA . ARG A 1 431 ? -14.203 -8.107 -7.956 1.00 82.12 431 ARG A CA 1
ATOM 3490 C C . ARG A 1 431 ? -13.562 -9.009 -8.972 1.00 82.12 431 ARG A C 1
ATOM 3492 O O . ARG A 1 431 ? -13.766 -10.219 -8.918 1.00 82.12 431 ARG A O 1
ATOM 3499 N N . ASN A 1 432 ? -12.825 -8.432 -9.902 1.00 84.75 432 ASN A N 1
ATOM 3500 C CA . ASN A 1 432 ? -12.148 -9.208 -10.922 1.00 84.75 432 ASN A CA 1
ATOM 3501 C C . ASN A 1 432 ? -10.725 -8.708 -11.154 1.00 84.75 432 ASN A C 1
ATOM 3503 O O . ASN A 1 432 ? -10.362 -7.609 -10.740 1.00 84.75 432 ASN A O 1
ATOM 3507 N N . VAL A 1 433 ? -9.936 -9.537 -11.820 1.00 88.88 433 VAL A N 1
ATOM 3508 C CA . VAL A 1 433 ? -8.582 -9.221 -12.269 1.00 88.88 433 VAL A CA 1
ATOM 3509 C C . VAL A 1 433 ? -8.258 -10.091 -13.484 1.00 88.88 433 VAL A C 1
ATOM 3511 O O . VAL A 1 433 ? -8.763 -11.210 -13.589 1.00 88.88 433 VAL A O 1
ATOM 3514 N N . LEU A 1 434 ? -7.462 -9.599 -14.435 1.00 88.69 434 LEU A N 1
ATOM 3515 C CA . LEU A 1 434 ? -6.949 -10.451 -15.511 1.00 88.69 434 LEU A CA 1
ATOM 3516 C C . LEU A 1 434 ? -5.941 -11.459 -14.956 1.00 88.69 434 LEU A C 1
ATOM 3518 O O . LEU A 1 434 ? -4.975 -11.088 -14.289 1.00 88.69 434 LEU A O 1
ATOM 3522 N N . GLN A 1 435 ? -6.163 -12.738 -15.241 1.00 87.31 435 GLN A N 1
ATOM 3523 C CA . GLN A 1 435 ? -5.282 -13.833 -14.835 1.00 87.31 435 GLN A CA 1
ATOM 3524 C C . GLN A 1 435 ? -5.125 -14.826 -15.980 1.00 87.31 435 GLN A C 1
ATOM 3526 O O . GLN A 1 435 ? -6.008 -14.955 -16.834 1.00 87.31 435 GLN A O 1
ATOM 3531 N N . VAL A 1 436 ? -3.999 -15.535 -15.986 1.00 84.56 436 VAL A N 1
ATOM 3532 C CA . VAL A 1 436 ? -3.808 -16.703 -16.850 1.00 84.56 436 VAL A CA 1
ATOM 3533 C C . VAL A 1 436 ? -4.728 -17.827 -16.363 1.00 84.56 436 VAL A C 1
ATOM 3535 O O . VAL A 1 436 ? -4.699 -18.166 -15.183 1.00 84.56 436 VAL A O 1
ATOM 3538 N N . VAL A 1 437 ? -5.560 -18.382 -17.251 1.00 78.81 437 VAL A N 1
ATOM 3539 C CA . VAL A 1 437 ? -6.572 -19.402 -16.895 1.00 78.81 437 VAL A CA 1
ATOM 3540 C C . VAL A 1 437 ? -6.287 -20.787 -17.461 1.00 78.81 437 VAL A C 1
ATOM 3542 O O . VAL A 1 437 ? -6.656 -21.779 -16.847 1.00 78.81 437 VAL A O 1
ATOM 3545 N N . GLU A 1 438 ? -5.633 -20.868 -18.617 1.00 74.56 438 GLU A N 1
ATOM 3546 C CA . GLU A 1 438 ? -5.271 -22.126 -19.269 1.00 74.56 438 GLU A CA 1
ATOM 3547 C C . GLU A 1 438 ? -3.888 -21.982 -19.908 1.00 74.56 438 GLU A C 1
ATOM 3549 O O . GLU A 1 438 ? -3.535 -20.926 -20.450 1.00 74.56 438 GLU A O 1
ATOM 3554 N N . GLN A 1 439 ? -3.123 -23.069 -19.824 1.00 63.72 439 GLN A N 1
ATOM 3555 C CA . GLN A 1 439 ? -1.854 -23.279 -20.509 1.00 63.72 439 GLN A CA 1
ATOM 3556 C C . GLN A 1 439 ? -1.811 -24.737 -20.992 1.00 63.72 439 GLN A C 1
ATOM 3558 O O . GLN A 1 439 ? -1.106 -25.567 -20.428 1.00 63.72 439 GLN A O 1
ATOM 3563 N N . GLU A 1 440 ? -2.600 -25.077 -22.008 1.00 50.12 440 GLU A N 1
ATOM 3564 C CA . GLU A 1 440 ? -2.462 -26.357 -22.717 1.00 50.12 440 GLU A CA 1
ATOM 3565 C C . GLU A 1 440 ? -1.994 -26.090 -24.155 1.00 50.12 440 GLU A C 1
ATOM 3567 O O . GLU A 1 440 ? -2.370 -25.094 -24.777 1.00 50.12 440 GLU A O 1
ATOM 3572 N N . ASP A 1 441 ? -1.097 -26.941 -24.659 1.00 55.59 441 ASP A N 1
ATOM 3573 C CA . ASP A 1 441 ? -0.481 -26.851 -25.994 1.00 55.59 441 ASP A CA 1
ATOM 3574 C C . ASP A 1 441 ? 0.259 -25.530 -26.307 1.00 55.59 441 ASP A C 1
ATOM 3576 O O . ASP A 1 441 ? 0.381 -25.122 -27.463 1.00 55.59 441 ASP A O 1
ATOM 3580 N N . GLY A 1 442 ? 0.789 -24.855 -25.279 1.00 62.62 442 GLY A N 1
ATOM 3581 C CA . GLY A 1 442 ? 1.611 -23.646 -25.433 1.00 62.62 442 GLY A CA 1
ATOM 3582 C C . GLY A 1 442 ? 0.828 -22.359 -25.706 1.00 62.62 442 GLY A C 1
ATOM 3583 O O . GLY A 1 442 ? 1.441 -21.311 -25.894 1.00 62.62 442 GLY A O 1
ATOM 3584 N N . LYS A 1 443 ? -0.510 -22.402 -25.695 1.00 72.62 443 LYS A N 1
ATOM 3585 C CA . LYS A 1 443 ? -1.348 -21.205 -25.823 1.00 72.62 443 LYS A CA 1
ATOM 3586 C C . LYS A 1 443 ? -1.646 -20.604 -24.458 1.00 72.62 443 LYS A C 1
ATOM 3588 O O . LYS A 1 443 ? -2.290 -21.233 -23.624 1.00 72.62 443 LYS A O 1
ATOM 3593 N N . GLN A 1 444 ? -1.225 -19.360 -24.252 1.00 83.31 444 GLN A N 1
ATOM 3594 C CA . GLN A 1 444 ? -1.576 -18.609 -23.052 1.00 83.31 444 GLN A CA 1
ATOM 3595 C C . GLN A 1 444 ? -2.958 -17.969 -23.223 1.00 83.31 444 GLN A C 1
ATOM 3597 O O . GLN A 1 444 ? -3.148 -17.123 -24.099 1.00 83.31 444 GLN A O 1
ATOM 3602 N N . ILE A 1 445 ? -3.912 -18.343 -22.370 1.00 86.50 445 ILE A N 1
ATOM 3603 C CA . ILE A 1 445 ? -5.234 -17.710 -22.322 1.00 86.50 445 ILE A CA 1
ATOM 3604 C C . ILE A 1 445 ? -5.317 -16.858 -21.058 1.00 86.50 445 ILE A C 1
ATOM 3606 O O . ILE A 1 445 ? -5.196 -17.371 -19.945 1.00 86.50 445 ILE A O 1
ATOM 3610 N N . ILE A 1 446 ? -5.551 -15.557 -21.231 1.00 87.50 446 ILE A N 1
ATOM 3611 C CA . ILE A 1 446 ? -5.728 -14.593 -20.140 1.00 87.50 446 ILE A CA 1
ATOM 3612 C C . ILE A 1 446 ? -7.172 -14.111 -20.166 1.00 87.50 446 ILE A C 1
ATOM 3614 O O . ILE A 1 446 ? -7.654 -13.645 -21.199 1.00 87.50 446 ILE A O 1
ATOM 3618 N N . LYS A 1 447 ? -7.879 -14.216 -19.041 1.00 87.19 447 LYS A N 1
ATOM 3619 C CA . LYS A 1 447 ? -9.280 -13.787 -18.924 1.00 87.19 447 LYS A CA 1
ATOM 3620 C C . LYS A 1 447 ? -9.528 -13.096 -17.592 1.00 87.19 447 LYS A C 1
ATOM 3622 O O . LYS A 1 447 ? -8.821 -13.320 -16.612 1.00 87.19 447 LYS A O 1
ATOM 3627 N N . ARG A 1 448 ? -10.547 -12.234 -17.567 1.00 85.50 448 ARG A N 1
ATOM 3628 C CA . ARG A 1 448 ? -11.052 -11.593 -16.346 1.00 85.50 448 ARG A CA 1
ATOM 3629 C C . ARG A 1 448 ? -11.558 -12.674 -15.407 1.00 85.50 448 ARG A C 1
ATOM 3631 O O . ARG A 1 448 ? -12.634 -13.205 -15.655 1.00 85.50 448 ARG A O 1
ATOM 3638 N N . MET A 1 449 ? -10.822 -12.975 -14.349 1.00 79.19 449 MET A N 1
ATOM 3639 C CA . MET A 1 449 ? -11.217 -13.919 -13.311 1.00 79.19 449 MET A CA 1
ATOM 3640 C C . MET A 1 449 ? -11.887 -13.176 -12.168 1.00 79.19 449 MET A C 1
ATOM 3642 O O . MET A 1 449 ? -11.405 -12.131 -11.734 1.00 79.19 449 MET A O 1
ATOM 3646 N N . LEU A 1 450 ? -13.004 -13.709 -11.676 1.00 74.06 450 LEU A N 1
ATOM 3647 C CA . LEU A 1 450 ? -13.578 -13.222 -10.429 1.00 74.06 450 LEU A CA 1
ATOM 3648 C C . LEU A 1 450 ? -12.628 -13.587 -9.288 1.00 74.06 450 LEU A C 1
ATOM 3650 O O . LEU A 1 450 ? -12.241 -14.747 -9.149 1.00 74.06 450 LEU A O 1
ATOM 3654 N N . LEU A 1 451 ? -12.283 -12.606 -8.455 1.00 70.56 451 LEU A N 1
ATOM 3655 C CA . LEU A 1 451 ? -11.718 -12.916 -7.148 1.00 70.56 451 LEU A CA 1
ATOM 3656 C C . LEU A 1 451 ? -12.746 -13.777 -6.401 1.00 70.56 451 LEU A C 1
ATOM 3658 O O . LEU A 1 451 ? -13.943 -13.486 -6.535 1.00 70.56 451 LEU A O 1
ATOM 3662 N N . PRO A 1 452 ? -12.316 -14.821 -5.663 1.00 55.25 452 PRO A N 1
ATOM 3663 C CA . PRO A 1 452 ? -13.217 -15.755 -5.005 1.00 55.25 452 PRO A CA 1
ATOM 3664 C C . PRO A 1 452 ? -14.364 -15.007 -4.337 1.00 55.25 452 PRO A C 1
ATOM 3666 O O . PRO A 1 452 ? -14.156 -14.186 -3.441 1.00 55.25 452 PRO A O 1
ATOM 3669 N N . LEU A 1 453 ? -15.580 -15.239 -4.842 1.00 48.12 453 LEU A N 1
ATOM 3670 C CA . LEU A 1 453 ? -16.769 -14.722 -4.198 1.00 48.12 453 LEU A CA 1
ATOM 3671 C C . LEU A 1 453 ? -16.823 -15.390 -2.837 1.00 48.12 453 LEU A C 1
ATOM 3673 O O . LEU A 1 453 ? -16.657 -16.596 -2.676 1.00 48.12 453 LEU A O 1
ATOM 3677 N N . SER A 1 454 ? -17.013 -14.555 -1.852 1.00 40.25 454 SER A N 1
ATOM 3678 C CA . SER A 1 454 ? -16.768 -14.898 -0.477 1.00 40.25 454 SER A CA 1
ATOM 3679 C C . SER A 1 454 ? -18.046 -14.466 0.245 1.00 40.25 454 SER A C 1
ATOM 3681 O O . SER A 1 454 ? -18.035 -13.581 1.085 1.00 40.25 454 SER A O 1
ATOM 3683 N N . TYR A 1 455 ? -19.205 -14.930 -0.257 1.00 48.69 455 TYR A N 1
ATOM 3684 C CA . TYR A 1 455 ? -20.522 -14.475 0.200 1.00 48.69 455 TYR A CA 1
ATOM 3685 C C . TYR A 1 455 ? -21.620 -15.538 0.058 1.00 48.69 455 TYR A C 1
ATOM 3687 O O . TYR A 1 455 ? -21.834 -16.064 -1.035 1.00 48.69 455 TYR A O 1
ATOM 3695 N N . PRO A 1 456 ? -22.414 -15.774 1.119 1.00 35.53 456 PRO A N 1
ATOM 3696 C CA . PRO A 1 456 ? -23.721 -16.399 1.018 1.00 35.53 456 PRO A CA 1
ATOM 3697 C C . PRO A 1 456 ? -24.783 -15.334 0.681 1.00 35.53 456 PRO A C 1
ATOM 3699 O O . PRO A 1 456 ? -24.797 -14.232 1.226 1.00 35.53 456 PRO A O 1
ATOM 3702 N N . TYR A 1 457 ? -25.691 -15.676 -0.228 1.00 35.19 457 TYR A N 1
ATOM 3703 C CA . TYR A 1 457 ? -26.781 -14.831 -0.713 1.00 35.19 457 TYR A CA 1
ATOM 3704 C C . TYR A 1 457 ? -27.689 -14.285 0.409 1.00 35.19 457 TYR A C 1
ATOM 3706 O O . TYR A 1 457 ? -28.335 -15.059 1.112 1.00 35.19 457 TYR A O 1
ATOM 3714 N N . PHE A 1 458 ? -27.881 -12.962 0.459 1.00 35.47 458 PHE A N 1
ATOM 3715 C CA . PHE A 1 458 ? -29.185 -12.377 0.790 1.00 35.47 458 PHE A CA 1
ATOM 3716 C C . PHE A 1 458 ? -29.726 -11.690 -0.467 1.00 35.47 458 PHE A C 1
ATOM 3718 O O . PHE A 1 458 ? -29.187 -10.693 -0.938 1.00 35.47 458 PHE A O 1
ATOM 3725 N N . GLN A 1 459 ? -30.803 -12.244 -1.027 1.00 33.53 459 GLN A N 1
ATOM 3726 C CA . GLN A 1 459 ? -31.468 -11.788 -2.259 1.00 33.53 459 GLN A CA 1
ATOM 3727 C C . GLN A 1 459 ? -31.945 -10.320 -2.240 1.00 33.53 459 GLN A C 1
ATOM 3729 O O . GLN A 1 459 ? -32.341 -9.803 -3.279 1.00 33.53 459 GLN A O 1
ATOM 3734 N N . SER A 1 460 ? -31.947 -9.648 -1.087 1.00 34.28 460 SER A N 1
ATOM 3735 C CA . SER A 1 460 ? -32.621 -8.361 -0.882 1.00 34.28 460 SER A CA 1
ATOM 3736 C C . SER A 1 460 ? -31.786 -7.110 -1.181 1.00 34.28 460 SER A C 1
ATOM 3738 O O . SER A 1 460 ? -32.336 -6.018 -1.089 1.00 34.28 460 SER A O 1
ATOM 3740 N N . PHE A 1 461 ? -30.500 -7.235 -1.531 1.00 38.28 461 PHE A N 1
ATOM 3741 C CA . PHE A 1 461 ? -29.581 -6.088 -1.671 1.00 38.28 461 PHE A CA 1
ATOM 3742 C C . PHE A 1 461 ? -28.830 -6.023 -3.008 1.00 38.28 461 PHE A C 1
ATOM 3744 O O . PHE A 1 461 ? -27.750 -5.447 -3.091 1.00 38.28 461 PHE A O 1
ATOM 3751 N N . LEU A 1 462 ? -29.392 -6.576 -4.087 1.00 37.44 462 LEU A N 1
ATOM 3752 C CA . LEU A 1 462 ? -28.928 -6.157 -5.411 1.00 37.44 462 LEU A CA 1
ATOM 3753 C C . LEU A 1 462 ? -29.371 -4.699 -5.636 1.00 37.44 462 LEU A C 1
ATOM 3755 O O . LEU A 1 462 ? -30.549 -4.406 -5.403 1.00 37.44 462 LEU A O 1
ATOM 3759 N N . PRO A 1 463 ? -28.481 -3.791 -6.080 1.00 35.00 463 PRO A N 1
ATOM 3760 C CA . PRO A 1 463 ? -28.870 -2.432 -6.440 1.00 35.00 463 PRO A CA 1
ATOM 3761 C C . PRO A 1 463 ? -30.049 -2.472 -7.418 1.00 35.00 463 PRO A C 1
ATOM 3763 O O . PRO A 1 463 ? -29.977 -3.133 -8.459 1.00 35.00 463 PRO A O 1
ATOM 3766 N N . GLN A 1 464 ? -31.155 -1.800 -7.085 1.00 32.84 464 GLN A N 1
ATOM 3767 C CA . GLN A 1 464 ? -32.235 -1.612 -8.049 1.00 32.84 464 GLN A CA 1
ATOM 3768 C C . GLN A 1 464 ? -31.762 -0.627 -9.116 1.00 32.84 464 GLN A C 1
ATOM 3770 O O . GLN A 1 464 ? -31.475 0.532 -8.830 1.00 32.84 464 GLN A O 1
ATOM 3775 N N . ILE A 1 465 ? -31.678 -1.124 -10.346 1.00 31.62 465 ILE A N 1
ATOM 3776 C CA . ILE A 1 465 ? -31.304 -0.365 -11.537 1.00 31.62 465 ILE A CA 1
ATOM 3777 C C . ILE A 1 465 ? -32.370 0.717 -11.768 1.00 31.62 465 ILE A C 1
ATOM 3779 O O . ILE A 1 465 ? -33.534 0.391 -12.017 1.00 31.62 465 ILE A O 1
ATOM 3783 N N . SER A 1 466 ? -31.997 1.998 -11.692 1.00 31.78 466 SER A N 1
ATOM 3784 C CA . SER A 1 466 ? -32.855 3.080 -12.177 1.00 31.78 466 SER A CA 1
ATOM 3785 C C . SER A 1 466 ? -32.756 3.148 -13.705 1.00 31.78 466 SER A C 1
ATOM 3787 O O . SER A 1 466 ? -31.675 3.145 -14.284 1.00 31.78 466 SER A O 1
ATOM 3789 N N . ASN A 1 467 ? -33.900 3.203 -14.390 1.00 30.72 467 ASN A N 1
ATOM 3790 C CA . ASN A 1 467 ? -33.975 3.310 -15.856 1.00 30.72 467 ASN A CA 1
ATOM 3791 C C . ASN A 1 467 ? -33.653 4.728 -16.385 1.00 30.72 467 ASN A C 1
ATOM 3793 O O . ASN A 1 467 ? -34.038 5.071 -17.503 1.00 30.72 467 ASN A O 1
ATOM 3797 N N . SER A 1 468 ? -33.014 5.587 -15.590 1.00 30.88 468 SER A N 1
ATOM 3798 C CA . SER A 1 468 ? -32.657 6.944 -16.006 1.00 30.88 468 SER A CA 1
ATOM 3799 C C . SER A 1 468 ? -31.241 6.951 -16.569 1.00 30.88 468 SER A C 1
ATOM 3801 O O . SER A 1 468 ? -30.300 6.586 -15.874 1.00 30.88 468 SER A O 1
ATOM 3803 N N . TYR A 1 469 ? -31.112 7.378 -17.824 1.00 33.09 469 TYR A N 1
ATOM 3804 C CA . TYR A 1 469 ? -29.866 7.563 -18.572 1.00 33.09 469 TYR A CA 1
ATOM 3805 C C . TYR A 1 469 ? -28.984 8.702 -18.016 1.00 33.09 469 TYR A C 1
ATOM 3807 O O . TYR A 1 469 ? -28.605 9.601 -18.758 1.00 33.09 469 TYR A O 1
ATOM 3815 N N . ASP A 1 470 ? -28.629 8.638 -16.734 1.00 29.38 470 ASP A N 1
ATOM 3816 C CA . ASP A 1 470 ? -27.526 9.398 -16.153 1.00 29.38 470 ASP A CA 1
ATOM 3817 C C . ASP A 1 470 ? -26.413 8.392 -15.825 1.00 29.38 470 ASP A C 1
ATOM 3819 O O . ASP A 1 470 ? -26.599 7.415 -15.103 1.00 29.38 470 ASP A O 1
ATOM 3823 N N . THR A 1 471 ? -25.279 8.558 -16.491 1.00 36.59 471 THR A N 1
ATOM 3824 C CA . THR A 1 471 ? -24.205 7.576 -16.671 1.00 36.59 471 THR A CA 1
ATOM 3825 C C . THR A 1 471 ? -23.576 7.059 -15.373 1.00 36.59 471 THR A C 1
ATOM 3827 O O . THR A 1 471 ? -22.764 7.755 -14.776 1.00 36.59 471 THR A O 1
ATOM 3830 N N . PHE A 1 472 ? -23.862 5.794 -15.041 1.00 36.75 472 PHE A N 1
ATOM 3831 C CA . PHE A 1 472 ? -22.975 4.816 -14.385 1.00 36.75 472 PHE A CA 1
ATOM 3832 C C . PHE A 1 472 ? -23.372 3.401 -14.855 1.00 36.75 472 PHE A C 1
ATOM 3834 O O . PHE A 1 472 ? -24.194 2.738 -14.228 1.00 36.75 472 PHE A O 1
ATOM 3841 N N . ASP A 1 473 ? -22.811 2.925 -15.973 1.00 37.59 473 ASP A N 1
ATOM 3842 C CA . ASP A 1 473 ? -22.941 1.521 -16.409 1.00 37.59 473 ASP A CA 1
ATOM 3843 C C . ASP A 1 473 ? -21.574 0.831 -16.321 1.00 37.59 473 ASP A C 1
ATOM 3845 O O . ASP A 1 473 ? -20.823 0.747 -17.291 1.00 37.59 473 ASP A O 1
ATOM 3849 N N . ASN A 1 474 ? -21.232 0.365 -15.118 1.00 46.03 474 ASN A N 1
ATOM 3850 C CA . ASN A 1 474 ? -20.037 -0.438 -14.862 1.00 46.03 474 ASN A CA 1
ATOM 3851 C C . ASN A 1 474 ? -20.333 -1.919 -15.107 1.00 46.03 474 ASN A C 1
ATOM 3853 O O . ASN A 1 474 ? -20.420 -2.665 -14.136 1.00 46.03 474 ASN A O 1
ATOM 3857 N N . SER A 1 475 ? -20.571 -2.290 -16.378 1.00 44.72 475 SER A N 1
ATOM 3858 C CA . SER A 1 475 ? -20.466 -3.618 -17.041 1.00 44.72 475 SER A CA 1
ATOM 3859 C C . SER A 1 475 ? -20.833 -4.901 -16.260 1.00 44.72 475 SER A C 1
ATOM 3861 O O . SER A 1 475 ? -20.618 -6.017 -16.734 1.00 44.72 475 SER A O 1
ATOM 3863 N N . LEU A 1 476 ? -21.513 -4.780 -15.125 1.00 42.78 476 LEU A N 1
ATOM 3864 C CA . LEU A 1 476 ? -21.892 -5.822 -14.176 1.00 42.78 476 LEU A CA 1
ATOM 3865 C C . LEU A 1 476 ? -22.850 -6.805 -14.845 1.00 42.78 476 LEU A C 1
ATOM 3867 O O . LEU A 1 476 ? -22.694 -8.017 -14.742 1.00 42.78 476 LEU A O 1
ATOM 3871 N N . ILE A 1 477 ? -23.790 -6.277 -15.635 1.00 38.31 477 ILE A N 1
ATOM 3872 C CA . ILE A 1 477 ? -24.773 -7.055 -16.395 1.00 38.31 477 ILE A CA 1
ATOM 3873 C C . ILE A 1 477 ? -24.118 -7.795 -17.570 1.00 38.31 477 ILE A C 1
ATOM 3875 O O . ILE A 1 477 ? -24.546 -8.901 -17.901 1.00 38.31 477 ILE A O 1
ATOM 3879 N N . LYS A 1 478 ? -23.089 -7.222 -18.212 1.00 45.19 478 LYS A N 1
ATOM 3880 C CA . LYS A 1 478 ? -22.347 -7.896 -19.292 1.00 45.19 478 LYS A CA 1
ATOM 3881 C C . LYS A 1 478 ? -21.478 -9.020 -18.735 1.00 45.19 478 LYS A C 1
ATOM 3883 O O . LYS A 1 478 ? -21.597 -10.136 -19.228 1.00 45.19 478 LYS A O 1
ATOM 3888 N N . LEU A 1 479 ? -20.703 -8.760 -17.681 1.00 44.94 479 LEU A N 1
ATOM 3889 C CA . LEU A 1 479 ? -19.876 -9.764 -17.002 1.00 44.94 479 LEU A CA 1
ATOM 3890 C C . LEU A 1 479 ? -20.731 -10.928 -16.484 1.00 44.94 479 LEU A C 1
ATOM 3892 O O . LEU A 1 479 ? -20.436 -12.085 -16.773 1.00 44.94 479 LEU A O 1
ATOM 3896 N N . TYR A 1 480 ? -21.860 -10.632 -15.832 1.00 44.12 480 TYR A N 1
ATOM 3897 C CA . TYR A 1 480 ? -22.801 -11.653 -15.364 1.00 44.12 480 TYR A CA 1
ATOM 3898 C C . TYR A 1 480 ? -23.380 -12.482 -16.530 1.00 44.12 480 TYR A C 1
ATOM 3900 O O . TYR A 1 480 ? -23.436 -13.708 -16.465 1.00 44.12 480 TYR A O 1
ATOM 3908 N N . LYS A 1 481 ? -23.751 -11.842 -17.651 1.00 40.94 481 LYS A N 1
ATOM 3909 C CA . LYS A 1 481 ? -24.261 -12.529 -18.857 1.00 40.94 481 LYS A CA 1
ATOM 3910 C C . LYS A 1 481 ? -23.203 -13.359 -19.594 1.00 40.94 481 LYS A C 1
ATOM 3912 O O . LYS A 1 481 ? -23.569 -14.370 -20.188 1.00 40.94 481 LYS A O 1
ATOM 3917 N N . ILE A 1 482 ? -21.939 -12.937 -19.593 1.00 44.94 482 ILE A N 1
ATOM 3918 C CA . ILE A 1 482 ? -20.817 -13.666 -20.205 1.00 44.94 482 ILE A CA 1
ATOM 3919 C C . ILE A 1 482 ? -20.541 -14.944 -19.408 1.00 44.94 482 ILE A C 1
ATOM 3921 O O . ILE A 1 482 ? -20.502 -16.028 -19.985 1.00 44.94 482 ILE A O 1
ATOM 3925 N N . TYR A 1 483 ? -20.470 -14.845 -18.081 1.00 43.41 483 TYR A N 1
ATOM 3926 C CA . TYR A 1 483 ? -20.217 -15.991 -17.207 1.00 43.41 483 TYR A CA 1
ATOM 3927 C C . TYR A 1 483 ? -21.350 -17.027 -17.199 1.00 43.41 483 TYR A C 1
ATOM 3929 O O . TYR A 1 483 ? -21.086 -18.223 -17.120 1.00 43.41 483 TYR A O 1
ATOM 3937 N N . HIS A 1 484 ? -22.605 -16.602 -17.370 1.00 41.91 484 HIS A N 1
ATOM 3938 C CA . HIS A 1 484 ? -23.740 -17.523 -17.509 1.00 41.91 484 HIS A CA 1
ATOM 3939 C C . HIS A 1 484 ? -23.818 -18.258 -18.860 1.00 41.91 484 HIS A C 1
ATOM 3941 O O . HIS A 1 484 ? -24.647 -19.157 -19.005 1.00 41.91 484 HIS A O 1
ATOM 3947 N N . ARG A 1 485 ? -23.008 -17.885 -19.860 1.00 39.38 485 ARG A N 1
ATOM 3948 C CA . ARG A 1 485 ? -23.008 -18.516 -21.195 1.00 39.38 485 ARG A CA 1
ATOM 3949 C C . ARG A 1 485 ? -21.910 -19.562 -21.387 1.00 39.38 485 ARG A C 1
ATOM 3951 O O . ARG A 1 485 ? -21.985 -20.324 -22.348 1.00 39.38 485 ARG A O 1
ATOM 3958 N N . THR A 1 486 ? -20.934 -19.634 -20.487 1.00 35.09 486 THR A N 1
ATOM 3959 C CA . THR A 1 486 ? -19.899 -20.676 -20.489 1.00 35.09 486 THR A CA 1
ATOM 3960 C C . THR A 1 486 ? -20.435 -21.911 -19.752 1.00 35.09 486 THR A C 1
ATOM 3962 O O . THR A 1 486 ? -21.015 -21.747 -18.676 1.00 35.09 486 THR A O 1
ATOM 3965 N N . PRO A 1 487 ? -20.287 -23.144 -20.277 1.00 34.84 487 PRO A N 1
ATOM 3966 C CA . PRO A 1 487 ? -20.676 -24.345 -19.552 1.00 34.84 487 PRO A CA 1
ATOM 3967 C C . PRO A 1 487 ? -19.755 -24.518 -18.341 1.00 34.84 487 PRO A C 1
ATOM 3969 O O . PRO A 1 487 ? -18.650 -25.029 -18.445 1.00 34.84 487 PRO A O 1
ATOM 3972 N N . VAL A 1 488 ? -20.234 -23.989 -17.217 1.00 33.47 488 VAL A N 1
ATOM 3973 C CA . VAL A 1 488 ? -19.985 -24.349 -15.821 1.00 33.47 488 VAL A CA 1
ATOM 3974 C C . VAL A 1 488 ? -18.837 -25.356 -15.633 1.00 33.47 488 VAL A C 1
ATOM 3976 O O . VAL A 1 488 ? -19.068 -26.563 -15.564 1.00 33.47 488 VAL A O 1
ATOM 3979 N N . LEU A 1 489 ? -17.612 -24.853 -15.421 1.00 31.64 489 LEU A N 1
ATOM 3980 C CA . LEU A 1 489 ? -16.773 -25.451 -14.377 1.00 31.64 489 LEU A CA 1
ATOM 3981 C C . LEU A 1 489 ? -17.655 -25.496 -13.124 1.00 31.64 489 LEU A C 1
ATOM 3983 O O . LEU A 1 489 ? -18.307 -24.480 -12.854 1.00 31.64 489 LEU A O 1
ATOM 3987 N N . PRO A 1 490 ? -17.773 -26.650 -12.436 1.00 35.28 490 PRO A N 1
ATOM 3988 C CA . PRO A 1 490 ? -18.720 -26.833 -11.344 1.00 35.28 490 PRO A CA 1
ATOM 3989 C C . PRO A 1 490 ? -18.571 -25.639 -10.424 1.00 35.28 490 PRO A C 1
ATOM 3991 O O . PRO A 1 490 ? -17.474 -25.418 -9.919 1.00 35.28 490 PRO A O 1
ATOM 3994 N N . LEU A 1 491 ? -19.644 -24.842 -10.329 1.00 35.84 491 LEU A N 1
ATOM 3995 C CA . LEU A 1 491 ? -19.746 -23.674 -9.465 1.00 35.84 491 LEU A CA 1
ATOM 3996 C C . LEU A 1 491 ? -19.050 -24.041 -8.164 1.00 35.84 491 LEU A C 1
ATOM 3998 O O . LEU A 1 491 ? -19.584 -24.848 -7.400 1.00 35.84 491 LEU A O 1
ATOM 4002 N N . ILE A 1 492 ? -17.828 -23.532 -7.979 1.00 35.53 492 ILE A N 1
ATOM 4003 C CA . ILE A 1 492 ? -17.106 -23.682 -6.728 1.00 35.53 492 ILE A CA 1
ATOM 4004 C C . ILE A 1 492 ? -18.089 -23.135 -5.717 1.00 35.53 492 ILE A C 1
ATOM 4006 O O . ILE A 1 492 ? -18.510 -21.983 -5.824 1.00 35.53 492 ILE A O 1
ATOM 4010 N N . GLU A 1 493 ? -18.563 -24.018 -4.847 1.00 34.81 493 GLU A N 1
ATOM 4011 C CA . GLU A 1 493 ? -19.511 -23.690 -3.804 1.00 34.81 493 GLU A CA 1
ATOM 4012 C C . GLU A 1 493 ? -18.954 -22.443 -3.110 1.00 34.81 493 GLU A C 1
ATOM 4014 O O . GLU A 1 493 ? -17.867 -22.479 -2.532 1.00 34.81 493 GLU A O 1
ATOM 4019 N N . ILE A 1 494 ? -19.627 -21.307 -3.313 1.00 37.97 494 ILE A N 1
ATOM 4020 C CA . ILE A 1 494 ? -19.198 -19.995 -2.833 1.00 37.97 494 ILE A CA 1
ATOM 4021 C C . ILE A 1 494 ? -19.362 -20.051 -1.324 1.00 37.97 494 ILE A C 1
ATOM 4023 O O . ILE A 1 494 ? -20.448 -19.838 -0.782 1.00 37.97 494 ILE A O 1
ATOM 4027 N N . LYS A 1 495 ? -18.301 -20.459 -0.640 1.00 40.81 495 LYS A N 1
ATOM 4028 C CA . LYS A 1 495 ? -18.343 -20.646 0.795 1.00 40.81 495 LYS A CA 1
ATOM 4029 C C . LYS A 1 495 ? -17.968 -19.324 1.439 1.00 40.81 495 LYS A C 1
ATOM 4031 O O . LYS A 1 495 ? -16.794 -18.968 1.489 1.00 40.81 495 LYS A O 1
ATOM 4036 N N . ALA A 1 496 ? -18.985 -18.673 2.006 1.00 55.09 496 ALA A N 1
ATOM 4037 C CA . ALA A 1 496 ? -18.808 -17.905 3.236 1.00 55.09 496 ALA A CA 1
ATOM 4038 C C . ALA A 1 496 ? -17.821 -18.645 4.150 1.00 55.09 496 ALA A C 1
ATOM 4040 O O . ALA A 1 496 ? -17.839 -19.881 4.102 1.00 55.09 496 ALA A O 1
ATOM 4041 N N . TYR A 1 497 ? -17.012 -17.948 4.960 1.00 69.75 497 TYR A N 1
ATOM 4042 C CA . TYR A 1 497 ? -15.934 -18.551 5.748 1.00 69.75 497 TYR A CA 1
ATOM 4043 C C . TYR A 1 497 ? -16.284 -19.973 6.156 1.00 69.75 497 TYR A C 1
ATOM 4045 O O . TYR A 1 497 ? -17.246 -20.207 6.898 1.00 69.75 497 TYR A O 1
ATOM 4053 N N . GLN A 1 498 ? -15.526 -20.929 5.626 1.00 70.75 498 GLN A N 1
ATOM 4054 C CA . GLN A 1 498 ? -15.780 -22.320 5.939 1.00 70.75 498 GLN A CA 1
ATOM 4055 C C . GLN A 1 498 ? -15.563 -22.488 7.432 1.00 70.75 498 GLN A C 1
ATOM 4057 O O . GLN A 1 498 ? -14.443 -22.330 7.922 1.00 70.75 498 GLN A O 1
ATOM 4062 N N . LYS A 1 499 ? -16.646 -22.774 8.161 1.00 85.19 499 LYS A N 1
ATOM 4063 C CA . LYS A 1 499 ? -16.547 -23.089 9.579 1.00 85.19 499 LYS A CA 1
ATOM 4064 C C . LYS A 1 499 ? -15.578 -24.259 9.719 1.00 85.19 499 LYS A C 1
ATOM 4066 O O . LYS A 1 499 ? -15.865 -25.364 9.262 1.00 85.19 499 LYS A O 1
ATOM 4071 N N . SER A 1 500 ? -14.460 -23.997 10.383 1.00 85.94 500 SER A N 1
ATOM 4072 C CA . SER A 1 500 ? -13.461 -25.002 10.732 1.00 85.94 500 SER A CA 1
ATOM 4073 C C . SER A 1 500 ? -14.109 -26.191 11.443 1.00 85.94 500 SER A C 1
ATOM 4075 O O . SER A 1 500 ? -14.922 -26.004 12.355 1.00 85.94 500 SER A O 1
ATOM 4077 N N . SER A 1 501 ? -13.691 -27.418 11.110 1.00 89.25 501 SER A N 1
ATOM 4078 C CA . SER A 1 501 ? -14.165 -28.614 11.826 1.00 89.25 501 SER A CA 1
ATOM 4079 C C . SER A 1 501 ? -13.778 -28.619 13.312 1.00 89.25 501 SER A C 1
ATOM 4081 O O . SER A 1 501 ? -14.323 -29.388 14.101 1.00 89.25 501 SER A O 1
ATOM 4083 N N . TYR A 1 502 ? -12.840 -27.753 13.706 1.00 91.81 502 TYR A N 1
ATOM 4084 C CA . TYR A 1 502 ? -12.360 -27.589 15.078 1.00 91.81 502 TYR A CA 1
ATOM 4085 C C . TYR A 1 502 ? -13.117 -26.511 15.869 1.00 91.81 502 TYR A C 1
ATOM 4087 O O . TYR A 1 502 ? -12.783 -26.262 17.032 1.00 91.81 502 TYR A O 1
ATOM 4095 N N . VAL A 1 503 ? -14.119 -25.863 15.264 1.00 92.75 503 VAL A N 1
ATOM 4096 C CA . VAL A 1 503 ? -14.950 -24.842 15.910 1.00 92.75 503 VAL A CA 1
ATOM 4097 C C . VAL A 1 503 ? -16.381 -25.370 16.093 1.00 92.75 503 VAL A C 1
ATOM 4099 O O . VAL A 1 503 ? -17.080 -25.612 15.109 1.00 92.75 503 VAL A O 1
ATOM 4102 N N . PRO A 1 504 ? -16.857 -25.523 17.344 1.00 94.38 504 PRO A N 1
ATOM 4103 C CA . PRO A 1 504 ? -18.256 -25.839 17.632 1.00 94.38 504 PRO A CA 1
ATOM 4104 C C . PRO A 1 504 ? -19.229 -24.809 17.041 1.00 94.38 504 PRO A C 1
ATOM 4106 O O . PRO A 1 504 ? -18.952 -23.610 17.091 1.00 94.38 504 PRO A O 1
ATOM 4109 N N . ASP A 1 505 ? -20.407 -25.256 16.587 1.00 91.88 505 ASP A N 1
ATOM 4110 C CA . ASP A 1 505 ? -21.446 -24.395 15.986 1.00 91.88 505 ASP A CA 1
ATOM 4111 C C . ASP A 1 505 ? -21.808 -23.191 16.855 1.00 91.88 505 ASP A C 1
ATOM 4113 O O . ASP A 1 505 ? -21.881 -22.065 16.377 1.00 91.88 505 ASP A O 1
ATOM 4117 N N . GLN A 1 506 ? -21.960 -23.412 18.161 1.00 94.31 506 GLN A N 1
ATOM 4118 C CA . GLN A 1 506 ? -22.294 -22.346 19.101 1.00 94.31 506 GLN A CA 1
ATOM 4119 C C . GLN A 1 506 ? -21.225 -21.242 19.142 1.00 94.31 506 GLN A C 1
ATOM 4121 O O . GLN A 1 506 ? -21.559 -20.066 19.271 1.00 94.31 506 GLN A O 1
ATOM 4126 N N . ILE A 1 507 ? -19.943 -21.609 19.042 1.00 94.88 507 ILE A N 1
ATOM 4127 C CA . ILE A 1 507 ? -18.843 -20.637 19.020 1.00 94.88 507 ILE A CA 1
ATOM 4128 C C . ILE A 1 507 ? -18.822 -19.925 17.671 1.00 94.88 507 ILE A C 1
ATOM 4130 O O . ILE A 1 507 ? -18.666 -18.707 17.631 1.00 94.88 507 ILE A O 1
ATOM 4134 N N . TRP A 1 508 ? -19.010 -20.673 16.581 1.00 92.88 508 TRP A N 1
ATOM 4135 C CA . TRP A 1 508 ? -19.057 -20.114 15.237 1.00 92.88 508 TRP A CA 1
ATOM 4136 C C . TRP A 1 508 ? -20.137 -19.043 15.102 1.00 92.88 508 TRP A C 1
ATOM 4138 O O . TRP A 1 508 ? -19.819 -17.911 14.756 1.00 92.88 508 TRP A O 1
ATOM 4148 N N . GLU A 1 509 ? -21.382 -19.355 15.468 1.00 90.62 509 GLU A N 1
ATOM 4149 C CA . GLU A 1 509 ? -22.495 -18.406 15.367 1.00 90.62 509 GLU A CA 1
ATOM 4150 C C . GLU A 1 509 ? -22.308 -17.168 16.246 1.00 90.62 509 GLU A C 1
ATOM 4152 O O . GLU A 1 509 ? -22.740 -16.079 15.877 1.00 90.62 509 GLU A O 1
ATOM 4157 N N . HIS A 1 510 ? -21.625 -17.304 17.384 1.00 92.88 510 HIS A N 1
ATOM 4158 C CA . HIS A 1 510 ? -21.322 -16.167 18.247 1.00 92.88 510 HIS A CA 1
ATOM 4159 C C . HIS A 1 510 ? -20.228 -15.260 17.666 1.00 92.88 510 HIS A C 1
ATOM 4161 O O . HIS A 1 510 ? -20.277 -14.043 17.821 1.00 92.88 510 HIS A O 1
ATOM 4167 N N . VAL A 1 511 ? -19.230 -15.841 16.999 1.00 93.56 511 VAL A N 1
ATOM 4168 C CA . VAL A 1 511 ? -18.098 -15.111 16.410 1.00 93.56 511 VAL A CA 1
ATOM 4169 C C . VAL A 1 511 ? -18.437 -14.537 15.033 1.00 93.56 511 VAL A C 1
ATOM 4171 O O . VAL A 1 511 ? -17.892 -13.498 14.664 1.00 93.56 511 VAL A O 1
ATOM 4174 N N . ARG A 1 512 ? -19.349 -15.172 14.290 1.00 90.31 512 ARG A N 1
ATOM 4175 C CA . ARG A 1 512 ? -19.735 -14.821 12.914 1.00 90.31 512 ARG A CA 1
ATOM 4176 C C . ARG A 1 512 ? -19.988 -13.317 12.683 1.00 90.31 512 ARG A C 1
ATOM 4178 O O . ARG A 1 512 ? -19.444 -12.807 11.709 1.00 90.31 512 ARG A O 1
ATOM 4185 N N . PRO A 1 513 ? -20.694 -12.571 13.562 1.00 89.62 513 PRO A N 1
ATOM 4186 C CA . PRO A 1 513 ? -20.940 -11.126 13.389 1.00 89.62 513 PRO A CA 1
ATOM 4187 C C . PRO A 1 513 ? -19.707 -10.225 13.576 1.00 89.62 513 PRO A C 1
ATOM 4189 O O . PRO A 1 513 ? -19.792 -9.003 13.472 1.00 89.62 513 PRO A O 1
ATOM 4192 N N . TYR A 1 514 ? -18.575 -10.807 13.962 1.00 93.50 514 TYR A N 1
ATOM 4193 C CA . TYR A 1 514 ? -17.326 -10.105 14.244 1.00 93.50 514 TYR A CA 1
ATOM 4194 C C . TYR A 1 514 ? -16.217 -10.494 13.267 1.00 93.50 514 TYR A C 1
ATOM 4196 O O . TYR A 1 514 ? -15.085 -10.024 13.418 1.00 93.50 514 TYR A O 1
ATOM 4204 N N . LEU A 1 515 ? -16.511 -11.374 12.306 1.00 91.94 515 LEU A N 1
ATOM 4205 C CA . LEU A 1 515 ? -15.534 -11.816 11.328 1.00 91.94 515 LEU A CA 1
ATOM 4206 C C . LEU A 1 515 ? -15.091 -10.651 10.438 1.00 91.94 515 LEU A C 1
ATOM 4208 O O . LEU A 1 515 ? -15.845 -9.723 10.153 1.00 91.94 515 LEU A O 1
ATOM 4212 N N . LEU A 1 516 ? -13.829 -10.698 10.026 1.00 90.62 516 LEU A N 1
ATOM 4213 C CA . LEU A 1 516 ? -13.270 -9.799 9.027 1.00 90.62 516 LEU A CA 1
ATOM 4214 C C . LEU A 1 516 ? -14.086 -9.948 7.740 1.00 90.62 516 LEU A C 1
ATOM 4216 O O . LEU A 1 516 ? -14.165 -11.083 7.265 1.00 90.62 516 LEU A O 1
ATOM 4220 N N . PRO A 1 517 ? -14.655 -8.864 7.172 1.00 84.88 517 PRO A N 1
ATOM 4221 C CA . PRO A 1 517 ? -15.426 -8.948 5.943 1.00 84.88 517 PRO A CA 1
ATOM 4222 C C . PRO A 1 517 ? -14.660 -9.718 4.883 1.00 84.88 517 PRO A C 1
ATOM 4224 O O . PRO A 1 517 ? -13.446 -9.578 4.734 1.00 84.88 517 PRO A O 1
ATOM 4227 N N . GLU A 1 518 ? -15.357 -10.572 4.159 1.00 76.19 518 GLU A N 1
ATOM 4228 C CA . GLU A 1 518 ? -14.677 -11.456 3.231 1.00 76.19 518 GLU A CA 1
ATOM 4229 C C . GLU A 1 518 ? -14.123 -10.721 1.997 1.00 76.19 518 GLU A C 1
ATOM 4231 O O . GLU A 1 518 ? -13.119 -11.126 1.419 1.00 76.19 518 GLU A O 1
ATOM 4236 N N . ASN A 1 519 ? -14.714 -9.575 1.656 1.00 73.75 519 ASN A N 1
ATOM 4237 C CA . ASN A 1 519 ? -14.219 -8.623 0.658 1.00 73.75 519 ASN A CA 1
ATOM 4238 C C . ASN A 1 519 ? -13.125 -7.673 1.191 1.00 73.75 519 ASN A C 1
ATOM 4240 O O . ASN A 1 519 ? -12.729 -6.741 0.489 1.00 73.75 519 ASN A O 1
ATOM 4244 N N . HIS A 1 520 ? -12.657 -7.858 2.428 1.00 85.69 520 HIS A N 1
ATOM 4245 C CA . HIS A 1 520 ? -11.682 -6.962 3.032 1.00 85.69 520 HIS A CA 1
ATOM 4246 C C . HIS A 1 520 ? -10.308 -7.095 2.337 1.00 85.69 520 HIS A C 1
ATOM 4248 O O . HIS A 1 520 ? -9.808 -8.214 2.203 1.00 85.69 520 HIS A O 1
ATOM 4254 N N . PRO A 1 521 ? -9.623 -5.986 1.980 1.00 83.88 521 PRO A N 1
ATOM 4255 C CA . PRO A 1 521 ? -8.352 -6.004 1.233 1.00 83.88 521 PRO A CA 1
ATOM 4256 C C . PRO A 1 521 ? -7.244 -6.833 1.886 1.00 83.88 521 PRO A C 1
ATOM 4258 O O . PRO A 1 521 ? -6.452 -7.485 1.222 1.00 83.88 521 PRO A O 1
ATOM 4261 N N . VAL A 1 522 ? -7.199 -6.840 3.218 1.00 86.69 522 VAL A N 1
ATOM 4262 C CA . VAL A 1 522 ? -6.207 -7.617 3.972 1.00 86.69 522 VAL A CA 1
ATOM 4263 C C . VAL A 1 522 ? -6.427 -9.136 3.915 1.00 86.69 522 VAL A C 1
ATOM 4265 O O . VAL A 1 522 ? -5.499 -9.887 4.208 1.00 86.69 522 VAL A O 1
ATOM 4268 N N . LYS A 1 523 ? -7.634 -9.617 3.577 1.00 85.69 523 LYS A N 1
ATOM 4269 C CA . LYS A 1 523 ? -7.978 -11.039 3.703 1.00 85.69 523 LYS A CA 1
ATOM 4270 C C . LYS A 1 523 ? -7.114 -11.940 2.810 1.00 85.69 523 LYS A C 1
ATOM 4272 O O . LYS A 1 523 ? -6.547 -12.870 3.373 1.00 85.69 523 LYS A O 1
ATOM 4277 N N . PRO A 1 524 ? -6.907 -11.674 1.504 1.00 78.50 524 PRO A N 1
ATOM 4278 C CA . PRO A 1 524 ? -6.034 -12.513 0.679 1.00 78.50 524 PRO A CA 1
ATOM 4279 C C . PRO A 1 524 ? -4.610 -12.637 1.241 1.00 78.50 524 PRO A C 1
ATOM 4281 O O . PRO A 1 524 ? -4.035 -13.723 1.235 1.00 78.50 524 PRO A O 1
ATOM 4284 N N . LYS A 1 525 ? -4.061 -11.549 1.804 1.00 82.00 525 LYS A N 1
ATOM 4285 C CA . LYS A 1 525 ? -2.741 -11.549 2.459 1.00 82.00 525 LYS A CA 1
ATOM 4286 C C . LYS A 1 525 ? -2.730 -12.448 3.702 1.00 82.00 525 LYS A C 1
ATOM 4288 O O . LYS A 1 525 ? -1.785 -13.206 3.916 1.00 82.00 525 LYS A O 1
ATOM 4293 N N . LEU A 1 526 ? -3.795 -12.407 4.509 1.00 87.31 526 LEU A N 1
ATOM 4294 C CA . LEU A 1 526 ? -3.961 -13.307 5.655 1.00 87.31 526 LEU A CA 1
ATOM 4295 C C . LEU A 1 526 ? -4.137 -14.765 5.214 1.00 87.31 526 LEU A C 1
ATOM 4297 O O . LEU A 1 526 ? -3.494 -15.643 5.788 1.00 87.31 526 LEU A O 1
ATOM 4301 N N . ASP A 1 527 ? -4.948 -15.024 4.190 1.00 82.69 527 ASP A N 1
ATOM 4302 C CA . ASP A 1 527 ? -5.159 -16.365 3.646 1.00 82.69 527 ASP A CA 1
ATOM 4303 C C . ASP A 1 527 ? -3.819 -16.969 3.204 1.00 82.69 527 ASP A C 1
ATOM 4305 O O . ASP A 1 527 ? -3.481 -18.069 3.645 1.00 82.69 527 ASP A O 1
ATOM 4309 N N . ARG A 1 528 ? -3.004 -16.232 2.432 1.00 75.50 528 ARG A N 1
ATOM 4310 C CA . ARG A 1 528 ? -1.656 -16.670 2.022 1.00 75.50 528 ARG A CA 1
ATOM 4311 C C . ARG A 1 528 ? -0.754 -16.953 3.226 1.00 75.50 528 ARG A C 1
ATOM 4313 O O . ARG A 1 528 ? -0.172 -18.031 3.327 1.00 75.50 528 ARG A O 1
ATOM 4320 N N . MET A 1 529 ? -0.681 -16.022 4.175 1.00 82.12 529 MET A N 1
ATOM 4321 C CA . MET A 1 529 ? 0.209 -16.126 5.334 1.00 82.12 529 MET A CA 1
ATOM 4322 C C . MET A 1 529 ? -0.147 -17.300 6.261 1.00 82.12 529 MET A C 1
ATOM 4324 O O . MET A 1 529 ? 0.731 -18.061 6.673 1.00 82.12 529 MET A O 1
ATOM 4328 N N . PHE A 1 530 ? -1.429 -17.457 6.597 1.00 85.69 530 PHE A N 1
ATOM 4329 C CA . PHE A 1 530 ? -1.895 -18.438 7.583 1.00 85.69 530 PHE A CA 1
ATOM 4330 C C . PHE A 1 530 ? -2.230 -19.811 6.987 1.00 85.69 530 PHE A C 1
ATOM 4332 O O . PHE A 1 530 ? -2.344 -20.768 7.754 1.00 85.69 530 PHE A O 1
ATOM 4339 N N . SER A 1 531 ? -2.347 -19.926 5.660 1.00 80.25 531 SER A N 1
ATOM 4340 C CA . SER A 1 531 ? -2.492 -21.219 4.971 1.00 80.25 531 SER A CA 1
ATOM 4341 C C . SER A 1 531 ? -1.146 -21.830 4.573 1.00 80.25 531 SER A C 1
ATOM 4343 O O . SER A 1 531 ? -1.053 -23.045 4.447 1.00 80.25 531 SER A O 1
ATOM 4345 N N . ALA A 1 532 ? -0.083 -21.028 4.434 1.00 70.56 532 ALA A N 1
ATOM 4346 C CA . ALA A 1 532 ? 1.248 -21.534 4.090 1.00 70.56 532 ALA A CA 1
ATOM 4347 C C . ALA A 1 532 ? 1.901 -22.329 5.234 1.00 70.56 532 ALA A C 1
ATOM 4349 O O . ALA A 1 532 ? 2.478 -23.395 5.032 1.00 70.56 532 ALA A O 1
ATOM 4350 N N . THR A 1 533 ? 1.832 -21.811 6.465 1.00 80.50 533 THR A N 1
ATOM 4351 C CA . THR A 1 533 ? 2.424 -22.448 7.652 1.00 80.50 533 THR A CA 1
ATOM 4352 C C . THR A 1 533 ? 1.570 -22.200 8.890 1.00 80.50 533 THR A C 1
ATOM 4354 O O . THR A 1 533 ? 0.745 -21.287 8.928 1.00 80.50 533 THR A O 1
ATOM 4357 N N . ARG A 1 534 ? 1.775 -22.991 9.954 1.00 91.75 534 ARG A N 1
ATOM 4358 C CA . ARG A 1 534 ? 1.128 -22.732 11.248 1.00 91.75 534 ARG A CA 1
ATOM 4359 C C . ARG A 1 534 ? 1.842 -21.581 11.962 1.00 91.75 534 ARG A C 1
ATOM 4361 O O . ARG A 1 534 ? 2.547 -21.785 12.947 1.00 91.75 534 ARG A O 1
ATOM 4368 N N . VAL A 1 535 ? 1.654 -20.365 11.453 1.00 92.38 535 VAL A N 1
ATOM 4369 C CA . VAL A 1 535 ? 2.331 -19.127 11.877 1.00 92.38 535 VAL A CA 1
ATOM 4370 C C . VAL A 1 535 ? 2.318 -18.934 13.397 1.00 92.38 535 VAL A C 1
ATOM 4372 O O . VAL A 1 535 ? 3.338 -18.592 13.995 1.00 92.38 535 VAL A O 1
ATOM 4375 N N . ILE A 1 536 ? 1.186 -19.217 14.047 1.00 95.38 536 ILE A N 1
ATOM 4376 C CA . ILE A 1 536 ? 1.001 -19.029 15.493 1.00 95.38 536 ILE A CA 1
ATOM 4377 C C . ILE A 1 536 ? 1.405 -20.240 16.347 1.00 95.38 536 ILE A C 1
ATOM 4379 O O . ILE A 1 536 ? 1.038 -20.292 17.517 1.00 95.38 536 ILE A O 1
ATOM 4383 N N . LEU A 1 537 ? 2.138 -21.222 15.817 1.00 95.31 537 LEU A N 1
ATOM 4384 C CA . LEU A 1 537 ? 2.507 -22.414 16.587 1.00 95.31 537 LEU A CA 1
ATOM 4385 C C . LEU A 1 537 ? 3.293 -22.057 17.866 1.00 95.31 537 LEU A C 1
ATOM 4387 O O . LEU A 1 537 ? 2.951 -22.519 18.959 1.00 95.31 537 LEU A O 1
ATOM 4391 N N . THR A 1 538 ? 4.321 -21.211 17.742 1.00 94.44 538 THR A N 1
ATOM 4392 C CA . THR A 1 538 ? 5.110 -20.650 18.853 1.00 94.44 538 THR A CA 1
ATOM 4393 C C . THR A 1 538 ? 5.485 -19.181 18.588 1.00 94.44 538 THR A C 1
ATOM 4395 O O . THR A 1 538 ? 5.379 -18.711 17.453 1.00 94.44 538 THR A O 1
ATOM 4398 N N . PRO A 1 539 ? 5.971 -18.429 19.596 1.00 93.44 539 PRO A N 1
ATOM 4399 C CA . PRO A 1 539 ? 6.554 -17.102 19.370 1.00 93.44 539 PRO A CA 1
ATOM 4400 C C . PRO A 1 539 ? 7.663 -17.086 18.307 1.00 93.44 539 PRO A C 1
ATOM 4402 O O . PRO A 1 539 ? 7.781 -16.138 17.537 1.00 93.44 539 PRO A O 1
ATOM 4405 N N . GLU A 1 540 ? 8.468 -18.143 18.222 1.00 90.88 540 GLU A N 1
ATOM 4406 C CA . GLU A 1 540 ? 9.555 -18.256 17.249 1.00 90.88 540 GLU A CA 1
ATOM 4407 C C . GLU A 1 540 ? 9.031 -18.464 15.827 1.00 90.88 540 GLU A C 1
ATOM 4409 O O . GLU A 1 540 ? 9.586 -17.879 14.898 1.00 90.88 540 GLU A O 1
ATOM 4414 N N . THR A 1 541 ? 7.967 -19.254 15.630 1.00 90.56 541 THR A N 1
ATOM 4415 C CA . THR A 1 541 ? 7.340 -19.380 14.302 1.00 90.56 541 THR A CA 1
ATOM 4416 C C . THR A 1 541 ? 6.682 -18.072 13.883 1.00 90.56 541 THR A C 1
ATOM 4418 O O . THR A 1 541 ? 6.803 -17.679 12.728 1.00 90.56 541 THR A O 1
ATOM 4421 N N . PHE A 1 542 ? 6.083 -17.350 14.833 1.00 90.50 542 PHE A N 1
ATOM 4422 C CA . PHE A 1 542 ? 5.504 -16.031 14.596 1.00 90.50 542 PHE A CA 1
ATOM 4423 C C . PHE A 1 542 ? 6.583 -15.020 14.171 1.00 90.50 542 PHE A C 1
ATOM 4425 O O . PHE A 1 542 ? 6.423 -14.330 13.169 1.00 90.50 542 PHE A O 1
ATOM 4432 N N . LYS A 1 543 ? 7.741 -15.005 14.852 1.00 88.00 543 LYS A N 1
ATOM 4433 C CA . LYS A 1 543 ? 8.913 -14.209 14.438 1.00 88.00 543 LYS A CA 1
ATOM 4434 C C . LYS A 1 543 ? 9.381 -14.577 13.028 1.00 88.00 543 LYS A C 1
ATOM 4436 O O . LYS A 1 543 ? 9.601 -13.692 12.209 1.00 88.00 543 LYS A O 1
ATOM 4441 N N . LYS A 1 544 ? 9.547 -15.876 12.751 1.00 82.12 544 LYS A N 1
ATOM 4442 C CA . LYS A 1 544 ? 10.013 -16.382 11.447 1.00 82.12 544 LYS A CA 1
ATOM 4443 C C . LYS A 1 544 ? 9.074 -16.009 10.303 1.00 82.12 544 LYS A C 1
ATOM 4445 O O . LYS A 1 544 ? 9.549 -15.790 9.199 1.00 82.12 544 LYS A O 1
ATOM 4450 N N . ALA A 1 545 ? 7.778 -15.902 10.583 1.00 81.62 545 ALA A N 1
ATOM 4451 C CA . ALA A 1 545 ? 6.780 -15.455 9.623 1.00 81.62 545 ALA A CA 1
ATOM 4452 C C . ALA A 1 545 ? 6.812 -13.939 9.349 1.00 81.62 545 ALA A C 1
ATOM 4454 O O . ALA A 1 545 ? 6.009 -13.487 8.554 1.00 81.62 545 ALA A O 1
ATOM 4455 N N . GLY A 1 546 ? 7.703 -13.159 9.983 1.00 83.00 546 GLY A N 1
ATOM 4456 C CA . GLY A 1 546 ? 7.871 -11.720 9.723 1.00 83.00 546 GLY A CA 1
ATOM 4457 C C . GLY A 1 546 ? 7.263 -10.789 10.780 1.00 83.00 546 GLY A C 1
ATOM 4458 O O . GLY A 1 546 ? 7.347 -9.566 10.660 1.00 83.00 546 GLY A O 1
ATOM 4459 N N . PHE A 1 547 ? 6.676 -11.322 11.856 1.00 87.94 547 PHE A N 1
ATOM 4460 C CA . PHE A 1 547 ? 6.072 -10.496 12.903 1.00 87.94 547 PHE A CA 1
ATOM 4461 C C . PHE A 1 547 ? 7.115 -9.917 13.871 1.00 87.94 547 PHE A C 1
ATOM 4463 O O . PHE A 1 547 ? 7.752 -10.636 14.647 1.00 87.94 547 PHE A O 1
ATOM 4470 N N . LYS A 1 548 ? 7.231 -8.583 13.885 1.00 84.06 548 LYS A N 1
ATOM 4471 C CA . LYS A 1 548 ? 8.250 -7.840 14.653 1.00 84.06 548 LYS A CA 1
ATOM 4472 C C . LYS A 1 548 ? 8.129 -8.010 16.175 1.00 84.06 548 LYS A C 1
ATOM 4474 O O . LYS A 1 548 ? 9.128 -8.133 16.878 1.00 84.06 548 LYS A O 1
ATOM 4479 N N . ARG A 1 549 ? 6.907 -8.011 16.718 1.00 83.88 549 ARG A N 1
ATOM 4480 C CA . ARG A 1 549 ? 6.625 -8.127 18.163 1.00 83.88 549 ARG A CA 1
ATOM 4481 C C . ARG A 1 549 ? 6.048 -9.498 18.490 1.00 83.88 549 ARG A C 1
ATOM 4483 O O . ARG A 1 549 ? 4.844 -9.676 18.651 1.00 83.88 549 ARG A O 1
ATOM 4490 N N . TYR A 1 550 ? 6.936 -10.470 18.607 1.00 79.38 550 TYR A N 1
ATOM 4491 C CA . TYR A 1 550 ? 6.563 -11.873 18.770 1.00 79.38 550 TYR A CA 1
ATOM 4492 C C . TYR A 1 550 ? 6.520 -12.353 20.224 1.00 79.38 550 TYR A C 1
ATOM 4494 O O . TYR A 1 550 ? 5.897 -13.368 20.521 1.00 79.38 550 TYR A O 1
ATOM 4502 N N . GLN A 1 551 ? 7.166 -11.645 21.150 1.00 79.88 551 GLN A N 1
ATOM 4503 C CA . GLN A 1 551 ? 7.176 -12.048 22.553 1.00 79.88 551 GLN A CA 1
ATOM 4504 C C . GLN A 1 551 ? 5.876 -11.664 23.262 1.00 79.88 551 GLN A C 1
ATOM 4506 O O . GLN A 1 551 ? 5.327 -10.578 23.065 1.00 79.88 551 GLN A O 1
ATOM 4511 N N . GLN A 1 552 ? 5.423 -12.550 24.146 1.00 78.31 552 GLN A N 1
ATOM 4512 C CA . GLN A 1 552 ? 4.368 -12.242 25.104 1.00 78.31 552 GLN A CA 1
ATOM 4513 C C . GLN A 1 552 ? 4.865 -11.164 26.079 1.00 78.31 552 GLN A C 1
ATOM 4515 O O . GLN A 1 552 ? 5.996 -11.215 26.566 1.00 78.31 552 GLN A O 1
ATOM 4520 N N . GLY A 1 553 ? 4.024 -10.174 26.378 1.00 67.62 553 GLY A N 1
ATOM 4521 C CA . GLY A 1 553 ? 4.355 -9.142 27.356 1.00 67.62 553 GLY A CA 1
ATOM 4522 C C . GLY A 1 553 ? 4.352 -9.688 28.788 1.00 67.62 553 GLY A C 1
ATOM 4523 O O . GLY A 1 553 ? 3.636 -10.634 29.105 1.00 67.62 553 GLY A O 1
ATOM 4524 N N . ARG A 1 554 ? 5.071 -9.028 29.711 1.00 65.12 554 ARG A N 1
ATOM 4525 C CA . ARG A 1 554 ? 5.114 -9.420 31.141 1.00 65.12 554 ARG A CA 1
ATOM 4526 C C . ARG A 1 554 ? 3.732 -9.584 31.792 1.00 65.12 554 ARG A C 1
ATOM 4528 O O . ARG A 1 554 ? 3.591 -10.370 32.719 1.00 65.12 554 ARG A O 1
ATOM 4535 N N . ALA A 1 555 ? 2.737 -8.828 31.327 1.00 66.19 555 ALA A N 1
ATOM 4536 C CA . ALA A 1 555 ? 1.373 -8.828 31.855 1.00 66.19 555 ALA A CA 1
ATOM 4537 C C . ALA A 1 555 ? 0.326 -9.387 30.872 1.00 66.19 555 ALA A C 1
ATOM 4539 O O . ALA A 1 555 ? -0.854 -9.430 31.210 1.00 66.19 555 ALA A O 1
ATOM 4540 N N . SER A 1 556 ? 0.723 -9.795 29.660 1.00 78.38 556 SER A N 1
ATOM 4541 C CA . SER A 1 556 ? -0.212 -10.262 28.633 1.00 78.38 556 SER A CA 1
ATOM 4542 C C . SER A 1 556 ? 0.383 -11.388 27.801 1.00 78.38 556 SER A C 1
ATOM 4544 O O . SER A 1 556 ? 1.461 -11.256 27.233 1.00 78.38 556 SER A O 1
ATOM 4546 N N . ARG A 1 557 ? -0.363 -12.488 27.685 1.00 85.56 557 ARG A N 1
ATOM 4547 C CA . ARG A 1 557 ? 0.033 -13.689 26.928 1.00 85.56 557 ARG A CA 1
ATOM 4548 C C . ARG A 1 557 ? -0.214 -13.563 25.419 1.00 85.56 557 ARG A C 1
ATOM 4550 O O . ARG A 1 557 ? 0.010 -14.507 24.668 1.00 85.56 557 ARG A O 1
ATOM 4557 N N . ILE A 1 558 ? -0.716 -12.414 24.975 1.00 90.62 558 ILE A N 1
ATOM 4558 C CA . ILE A 1 558 ? -1.011 -12.159 23.569 1.00 90.62 558 ILE A CA 1
ATOM 4559 C C . ILE A 1 558 ? 0.247 -11.683 22.838 1.00 90.62 558 ILE A C 1
ATOM 4561 O O . ILE A 1 558 ? 0.974 -10.821 23.333 1.00 90.62 558 ILE A O 1
ATOM 4565 N N . MET A 1 559 ? 0.488 -12.231 21.654 1.00 92.88 559 MET A N 1
ATOM 4566 C CA . MET A 1 559 ? 1.454 -11.713 20.691 1.00 92.88 559 MET A CA 1
ATOM 4567 C C . MET A 1 559 ? 0.743 -10.628 19.891 1.00 92.88 559 MET A C 1
ATOM 4569 O O . MET A 1 559 ? -0.257 -10.895 19.232 1.00 92.88 559 MET A O 1
ATOM 4573 N N . ALA A 1 560 ? 1.209 -9.393 20.020 1.00 89.25 560 ALA A N 1
ATOM 4574 C CA . ALA A 1 560 ? 0.581 -8.201 19.468 1.00 89.25 560 ALA A CA 1
ATOM 4575 C C . ALA A 1 560 ? 1.603 -7.512 18.561 1.00 89.25 560 ALA A C 1
ATOM 4577 O O . ALA A 1 560 ? 2.500 -6.829 19.065 1.00 89.25 560 ALA A O 1
ATOM 4578 N N . SER A 1 561 ? 1.475 -7.697 17.244 1.00 90.50 561 SER A N 1
ATOM 4579 C CA . SER A 1 561 ? 2.524 -7.340 16.292 1.00 90.50 561 SER A CA 1
ATOM 4580 C C . SER A 1 561 ? 2.036 -6.660 15.016 1.00 90.50 561 SER A C 1
ATOM 4582 O O . SER A 1 561 ? 1.024 -7.078 14.451 1.00 90.50 561 SER A O 1
ATOM 4584 N N . PRO A 1 562 ? 2.803 -5.676 14.503 1.00 90.25 562 PRO A N 1
ATOM 4585 C CA . PRO A 1 562 ? 2.721 -5.292 13.101 1.00 90.25 562 PRO A CA 1
ATOM 4586 C C . PRO A 1 562 ? 3.383 -6.361 12.216 1.00 90.25 562 PRO A C 1
ATOM 4588 O O . PRO A 1 562 ? 4.141 -7.207 12.713 1.00 90.25 562 PRO A O 1
ATOM 4591 N N . HIS A 1 563 ? 3.130 -6.276 10.914 1.00 88.25 563 HIS A N 1
ATOM 4592 C CA . HIS A 1 563 ? 3.783 -7.070 9.878 1.00 88.25 563 HIS A CA 1
ATOM 4593 C C . HIS A 1 563 ? 4.104 -6.160 8.676 1.00 88.25 563 HIS A C 1
ATOM 4595 O O . HIS A 1 563 ? 3.250 -5.328 8.365 1.00 88.25 563 HIS A O 1
ATOM 4601 N N . PRO A 1 564 ? 5.274 -6.290 8.018 1.00 81.38 564 PRO A N 1
ATOM 4602 C CA . PRO A 1 564 ? 5.644 -5.476 6.850 1.00 81.38 564 PRO A CA 1
ATOM 4603 C C . PRO A 1 564 ? 4.590 -5.498 5.736 1.00 81.38 564 PRO A C 1
ATOM 4605 O O . PRO A 1 564 ? 4.039 -4.457 5.409 1.00 81.38 564 PRO A O 1
ATOM 4608 N N . ASP A 1 565 ? 4.161 -6.690 5.302 1.00 80.69 565 ASP A N 1
ATOM 4609 C CA . ASP A 1 565 ? 3.110 -6.840 4.273 1.00 80.69 565 ASP A CA 1
ATOM 4610 C C . ASP A 1 565 ? 1.703 -6.362 4.718 1.00 80.69 565 ASP A C 1
ATOM 4612 O O . ASP A 1 565 ? 0.763 -6.339 3.922 1.00 80.69 565 ASP A O 1
ATOM 4616 N N . LEU A 1 566 ? 1.522 -5.994 5.998 1.00 87.06 566 LEU A N 1
ATOM 4617 C CA . LEU A 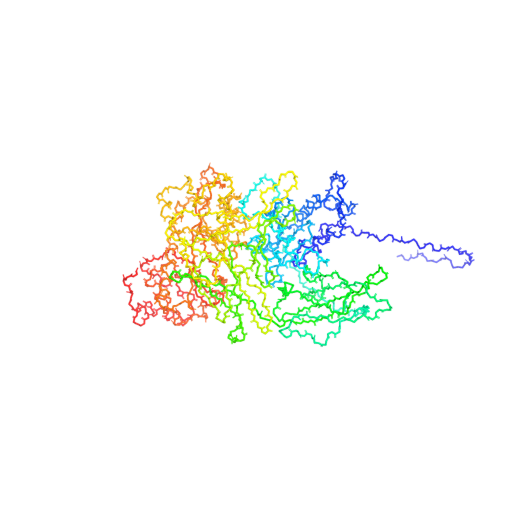1 566 ? 0.253 -5.524 6.572 1.00 87.06 566 LEU A CA 1
ATOM 4618 C C . LEU A 1 566 ? 0.408 -4.120 7.203 1.00 87.06 566 LEU A C 1
ATOM 4620 O O . LEU A 1 566 ? 0.078 -3.936 8.380 1.00 87.06 566 LEU A O 1
ATOM 4624 N N . PRO A 1 567 ? 0.873 -3.097 6.464 1.00 80.25 567 PRO A N 1
ATOM 4625 C CA . PRO A 1 567 ? 1.328 -1.825 7.045 1.00 80.25 567 PRO A CA 1
ATOM 4626 C C . PRO A 1 567 ? 0.214 -1.053 7.773 1.00 80.25 567 PRO A C 1
ATOM 4628 O O . PRO A 1 567 ? 0.455 -0.327 8.747 1.00 80.25 567 PRO A O 1
ATOM 4631 N N . HIS A 1 568 ? -1.032 -1.238 7.337 1.00 85.81 568 HIS A N 1
ATOM 4632 C CA . HIS A 1 568 ? -2.223 -0.597 7.900 1.00 85.81 568 HIS A CA 1
ATOM 4633 C C . HIS A 1 568 ? -2.933 -1.434 8.967 1.00 85.81 568 HIS A C 1
ATOM 4635 O O . HIS A 1 568 ? -3.934 -0.985 9.523 1.00 85.81 568 HIS A O 1
ATOM 4641 N N . HIS A 1 569 ? -2.409 -2.616 9.297 1.00 92.31 569 HIS A N 1
ATOM 4642 C CA . HIS A 1 569 ? -3.040 -3.539 10.230 1.00 92.31 569 HIS A CA 1
ATOM 4643 C C . HIS A 1 569 ? -2.083 -4.012 11.319 1.00 92.31 569 HIS A C 1
ATOM 4645 O O . HIS A 1 569 ? -0.862 -3.867 11.271 1.00 92.31 569 HIS A O 1
ATOM 4651 N N . PHE A 1 570 ? -2.682 -4.567 12.357 1.00 91.81 570 PHE A N 1
ATOM 4652 C CA . PHE A 1 570 ? -2.009 -5.063 13.531 1.00 91.81 570 PHE A CA 1
ATOM 4653 C C . PHE A 1 570 ? -2.662 -6.377 13.945 1.00 91.81 570 PHE A C 1
ATOM 4655 O O . PHE A 1 570 ? -3.882 -6.447 14.113 1.00 91.81 570 PHE A O 1
ATOM 4662 N N . ILE A 1 571 ? -1.853 -7.420 14.122 1.00 95.75 571 ILE A N 1
ATOM 4663 C CA . ILE A 1 571 ? -2.338 -8.760 14.451 1.00 95.75 571 ILE A CA 1
ATOM 4664 C C . ILE A 1 571 ? -2.158 -9.009 15.941 1.00 95.75 571 ILE A C 1
ATOM 4666 O O . ILE A 1 571 ? -1.073 -8.808 16.494 1.00 95.75 571 ILE A O 1
ATOM 4670 N N . LYS A 1 572 ? -3.226 -9.465 16.603 1.00 95.12 572 LYS A N 1
ATOM 4671 C CA . LYS A 1 572 ? -3.145 -10.008 17.959 1.00 95.12 572 LYS A CA 1
ATOM 4672 C C . LYS A 1 572 ? -3.517 -11.491 17.959 1.00 95.12 572 LYS A C 1
ATOM 4674 O O . LYS A 1 572 ? -4.636 -11.854 17.608 1.00 95.12 572 LYS A O 1
ATOM 4679 N N . ALA A 1 573 ? -2.595 -12.338 18.399 1.00 95.81 573 ALA A N 1
ATOM 4680 C CA . ALA A 1 573 ? -2.750 -13.789 18.407 1.00 95.81 573 ALA A CA 1
ATOM 4681 C C . ALA A 1 573 ? -2.262 -14.396 19.728 1.00 95.81 573 ALA A C 1
ATOM 4683 O O . ALA A 1 573 ? -1.359 -13.870 20.375 1.00 95.81 573 ALA A O 1
ATOM 4684 N N . PHE A 1 574 ? -2.840 -15.525 20.126 1.00 95.56 574 PHE A N 1
ATOM 4685 C CA . PHE A 1 574 ? -2.268 -16.379 21.169 1.00 95.56 574 PHE A CA 1
ATOM 4686 C C . PHE A 1 574 ? -1.542 -17.536 20.483 1.00 95.56 574 PHE A C 1
ATOM 4688 O O . PHE A 1 574 ? -2.091 -18.071 19.520 1.00 95.56 574 PHE A O 1
ATOM 4695 N N . PRO A 1 575 ? -0.335 -17.927 20.924 1.00 95.50 575 PRO A N 1
ATOM 4696 C CA . PRO A 1 575 ? 0.344 -19.046 20.297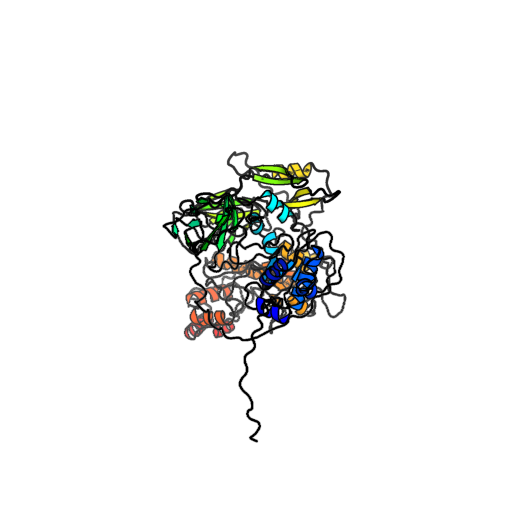 1.00 95.50 575 PRO A CA 1
ATOM 4697 C C . PRO A 1 575 ? -0.339 -20.368 20.668 1.00 95.50 575 PRO A C 1
ATOM 4699 O O . PRO A 1 575 ? -0.888 -20.499 21.766 1.00 95.50 575 PRO A O 1
ATOM 4702 N N . ASP A 1 576 ? -0.266 -21.371 19.793 1.00 96.62 576 ASP A N 1
ATOM 4703 C CA . ASP A 1 576 ? -0.773 -22.715 20.093 1.00 96.62 576 ASP A CA 1
ATOM 4704 C C . ASP A 1 576 ? -0.022 -23.334 21.286 1.00 96.62 576 ASP A C 1
ATOM 4706 O O . ASP A 1 576 ? -0.587 -24.130 22.030 1.00 96.62 576 ASP A O 1
ATOM 4710 N N . SER A 1 577 ? 1.233 -22.940 21.532 1.00 94.88 577 SER A N 1
ATOM 4711 C CA . SER A 1 577 ? 1.993 -23.339 22.727 1.00 94.88 577 SER A CA 1
ATOM 4712 C C . SER A 1 577 ? 1.456 -22.758 24.048 1.00 94.88 577 SER A C 1
ATOM 4714 O O . SER A 1 577 ? 1.897 -23.161 25.127 1.00 94.88 577 SER A O 1
ATOM 4716 N N . ASP A 1 578 ? 0.486 -21.835 24.010 1.00 93.12 578 ASP A N 1
ATOM 4717 C CA . ASP A 1 578 ? -0.196 -21.341 25.205 1.00 93.12 578 ASP A CA 1
ATOM 4718 C C . ASP A 1 578 ? -1.350 -22.268 25.624 1.00 93.12 578 ASP A C 1
ATOM 4720 O O . ASP A 1 578 ? -2.475 -22.180 25.124 1.00 93.12 578 ASP A O 1
ATOM 4724 N N . LEU A 1 579 ? -1.085 -23.112 26.622 1.00 92.75 579 LEU A N 1
ATOM 4725 C CA . LEU A 1 579 ? -2.055 -24.066 27.174 1.00 92.75 579 LEU A CA 1
ATOM 4726 C C . LEU A 1 579 ? -3.070 -23.444 28.156 1.00 92.75 579 LEU A C 1
ATOM 4728 O O . LEU A 1 579 ? -3.995 -24.127 28.601 1.00 92.75 579 LEU A O 1
ATOM 4732 N N . VAL A 1 580 ? -2.898 -22.172 28.534 1.00 91.88 580 VAL A N 1
ATOM 4733 C CA . VAL A 1 580 ? -3.737 -21.501 29.543 1.00 91.88 580 VAL A CA 1
ATOM 4734 C C . VAL A 1 580 ? -4.972 -20.874 28.899 1.00 91.88 580 VAL A C 1
ATOM 4736 O O . VAL A 1 580 ? -6.076 -20.970 29.437 1.00 91.88 580 VAL A O 1
ATOM 4739 N N . VAL A 1 581 ? -4.809 -20.230 27.743 1.00 90.00 581 VAL A N 1
ATOM 4740 C CA . VAL A 1 581 ? -5.905 -19.533 27.057 1.00 90.00 581 VAL A CA 1
ATOM 4741 C C . VAL A 1 581 ? -6.717 -20.528 26.232 1.00 90.00 581 VAL A C 1
ATOM 4743 O O . VAL A 1 581 ? -6.307 -20.906 25.143 1.00 90.00 581 VAL A O 1
ATOM 4746 N N . ARG A 1 582 ? -7.876 -20.956 26.743 1.00 84.94 582 ARG A N 1
ATOM 4747 C CA . ARG A 1 582 ? -8.736 -21.960 26.079 1.00 84.94 582 ARG A CA 1
ATOM 4748 C C . ARG A 1 582 ? -9.799 -21.388 25.139 1.00 84.94 582 ARG A C 1
ATOM 4750 O O . ARG A 1 582 ? -10.290 -22.107 24.283 1.00 84.94 582 ARG A O 1
ATOM 4757 N N . ALA A 1 583 ? -10.198 -20.138 25.355 1.00 88.56 583 ALA A N 1
ATOM 4758 C CA . ALA A 1 583 ? -11.283 -19.482 24.630 1.00 88.56 583 ALA A CA 1
ATOM 4759 C C . ALA A 1 583 ? -10.835 -18.084 24.189 1.00 88.56 583 ALA A C 1
ATOM 4761 O O . ALA A 1 583 ? -11.268 -17.065 24.730 1.00 88.56 583 ALA A O 1
ATOM 4762 N N . GLU A 1 584 ? -9.904 -18.030 23.238 1.00 94.00 584 GLU A N 1
ATOM 4763 C CA . GLU A 1 584 ? -9.381 -16.776 22.696 1.00 94.00 584 GLU A CA 1
ATOM 4764 C C . GLU A 1 584 ? -10.472 -15.917 22.050 1.00 94.00 584 GLU A C 1
ATOM 4766 O O . GLU A 1 584 ? -10.449 -14.694 22.196 1.00 94.00 584 GLU A O 1
ATOM 4771 N N . TRP A 1 585 ? -11.465 -16.556 21.423 1.00 95.50 585 TRP A N 1
ATOM 4772 C CA . TRP A 1 585 ? -12.567 -15.882 20.740 1.00 95.50 585 TRP A CA 1
ATOM 4773 C C . TRP A 1 585 ? -13.330 -14.929 21.664 1.00 95.50 585 TRP A C 1
ATOM 4775 O O . TRP A 1 585 ? -13.614 -13.805 21.267 1.00 95.50 585 TRP A O 1
ATOM 4785 N N . HIS A 1 586 ? -13.576 -15.315 22.922 1.00 95.19 586 HIS A N 1
ATOM 4786 C CA . HIS A 1 586 ? -14.304 -14.477 23.878 1.00 95.19 586 HIS A CA 1
ATOM 4787 C C . HIS A 1 586 ? -13.537 -13.179 24.149 1.00 95.19 586 HIS A C 1
ATOM 4789 O O . HIS A 1 586 ? -14.102 -12.091 24.136 1.00 95.19 586 HIS A O 1
ATOM 4795 N N . LYS A 1 587 ? -12.211 -13.263 24.317 1.00 94.56 587 LYS A N 1
ATOM 4796 C CA . LYS A 1 587 ? -11.363 -12.075 24.495 1.00 94.56 587 LYS A CA 1
ATOM 4797 C C . LYS A 1 587 ? -11.355 -11.180 23.256 1.00 94.56 587 LYS A C 1
ATOM 4799 O O . LYS A 1 587 ? -11.203 -9.968 23.382 1.00 94.56 587 LYS A O 1
ATOM 4804 N N . PHE A 1 588 ? -11.466 -11.754 22.061 1.00 96.88 588 PHE A N 1
ATOM 4805 C CA . PHE A 1 588 ? -11.530 -10.984 20.820 1.00 96.88 588 PHE A CA 1
ATOM 4806 C C . PHE A 1 588 ? -12.877 -10.291 20.635 1.00 96.88 588 PHE A C 1
ATOM 4808 O O . PHE A 1 588 ? -12.878 -9.092 20.364 1.00 96.88 588 PHE A O 1
ATOM 4815 N N . VAL A 1 589 ? -13.989 -10.987 20.882 1.00 97.25 589 VAL A N 1
ATOM 4816 C CA . VAL A 1 589 ? -15.341 -10.407 20.855 1.00 97.25 589 VAL A CA 1
ATOM 4817 C C . VAL A 1 589 ? -15.437 -9.219 21.812 1.00 97.25 589 VAL A C 1
ATOM 4819 O O . VAL A 1 589 ? -15.751 -8.117 21.369 1.00 97.25 589 VAL A O 1
ATOM 4822 N N . HIS A 1 590 ? -15.014 -9.384 23.072 1.00 95.50 590 HIS A N 1
ATOM 4823 C CA . HIS A 1 590 ? -15.017 -8.299 24.067 1.00 95.50 590 HIS A CA 1
ATOM 4824 C C . HIS A 1 590 ? -14.226 -7.067 23.615 1.00 95.50 590 HIS A C 1
ATOM 4826 O O . HIS A 1 590 ? -14.662 -5.935 23.811 1.00 95.50 590 HIS A O 1
ATOM 4832 N N . ARG A 1 591 ? -13.074 -7.262 22.958 1.00 95.75 591 ARG A N 1
ATOM 4833 C CA . ARG A 1 591 ? -12.287 -6.147 22.406 1.00 95.75 591 ARG A CA 1
ATOM 4834 C C . ARG A 1 591 ? -13.008 -5.439 21.266 1.00 95.75 591 ARG A C 1
ATOM 4836 O O . ARG A 1 591 ? -12.884 -4.219 21.157 1.00 95.75 591 ARG A O 1
ATOM 4843 N N . ILE A 1 592 ? -13.709 -6.170 20.403 1.00 97.00 592 ILE A N 1
ATOM 4844 C CA . ILE A 1 592 ? -14.456 -5.575 19.290 1.00 97.00 592 ILE A CA 1
ATOM 4845 C C . ILE A 1 592 ? -15.670 -4.810 19.820 1.00 97.00 592 ILE A C 1
ATOM 4847 O O . ILE A 1 592 ? -15.894 -3.674 19.407 1.00 97.00 592 ILE A O 1
ATOM 4851 N N . GLU A 1 593 ? -16.405 -5.379 20.772 1.00 96.31 593 GLU A N 1
ATOM 4852 C CA . GLU A 1 593 ? -17.544 -4.733 21.431 1.00 96.31 593 GLU A CA 1
ATOM 4853 C C . GLU A 1 593 ? -17.125 -3.462 22.166 1.00 96.31 593 GLU A C 1
ATOM 4855 O O . GLU A 1 593 ? -17.675 -2.396 21.893 1.00 96.31 593 GLU A O 1
ATOM 4860 N N . GLY A 1 594 ? -16.068 -3.526 22.982 1.00 96.50 594 GLY A N 1
ATOM 4861 C CA . GLY A 1 594 ? -15.533 -2.342 23.650 1.00 96.50 594 GLY A CA 1
ATOM 4862 C C . GLY A 1 594 ? -15.116 -1.259 22.651 1.00 96.50 594 GLY A C 1
ATOM 4863 O O . GLY A 1 594 ? -15.402 -0.082 22.849 1.00 96.50 594 GLY A O 1
ATOM 4864 N N . ALA A 1 595 ? -14.522 -1.638 21.514 1.00 96.81 595 ALA A N 1
ATOM 4865 C CA . ALA A 1 595 ? -14.193 -0.684 20.454 1.00 96.81 595 ALA A CA 1
ATOM 4866 C C . ALA A 1 595 ? -15.441 -0.061 19.800 1.00 96.81 595 ALA A C 1
ATOM 4868 O O . ALA A 1 595 ? -15.430 1.127 19.477 1.00 96.81 595 ALA A O 1
ATOM 4869 N N . LYS A 1 596 ? -16.510 -0.841 19.583 1.00 95.00 596 LYS A N 1
ATOM 4870 C CA . LYS A 1 596 ? -17.792 -0.354 19.043 1.00 95.00 596 LYS A CA 1
ATOM 4871 C C . LYS A 1 596 ? -18.439 0.649 20.005 1.00 95.00 596 LYS A C 1
ATOM 4873 O O . LYS A 1 596 ? -18.778 1.750 19.581 1.00 95.00 596 LYS A O 1
ATOM 4878 N N . VAL A 1 597 ? -18.531 0.317 21.294 1.00 95.50 597 VAL A N 1
ATOM 4879 C CA . VAL A 1 597 ? -19.142 1.190 22.311 1.00 95.50 597 VAL A CA 1
ATOM 4880 C C . VAL A 1 597 ? -18.369 2.506 22.457 1.00 95.50 597 VAL A C 1
ATOM 4882 O O . VAL A 1 597 ? -18.978 3.575 22.437 1.00 95.50 597 VAL A O 1
ATOM 4885 N N . ILE A 1 598 ? -17.031 2.458 22.505 1.00 96.75 598 ILE A N 1
ATOM 4886 C CA . ILE A 1 598 ? -16.206 3.674 22.595 1.00 96.75 598 ILE A CA 1
ATOM 4887 C C . ILE A 1 598 ? -16.378 4.552 21.348 1.00 96.75 598 ILE A C 1
ATOM 4889 O O . ILE A 1 598 ? -16.540 5.764 21.484 1.00 96.75 598 ILE A O 1
ATOM 4893 N N . ARG A 1 599 ? -16.396 3.977 20.133 1.00 95.06 599 ARG A N 1
ATOM 4894 C CA . ARG A 1 599 ? -16.643 4.751 18.898 1.00 95.06 599 ARG A CA 1
ATOM 4895 C C . ARG A 1 599 ? -17.997 5.453 18.920 1.00 95.06 599 ARG A C 1
ATOM 4897 O O . ARG A 1 599 ? -18.056 6.640 18.610 1.00 95.06 599 ARG A O 1
ATOM 4904 N N . ASN A 1 600 ? -19.052 4.749 19.326 1.00 92.88 600 ASN A N 1
ATOM 4905 C CA . ASN A 1 600 ? -20.393 5.323 19.419 1.00 92.88 600 ASN A CA 1
ATOM 4906 C C . ASN A 1 600 ? -20.439 6.469 20.437 1.00 92.88 600 ASN A C 1
ATOM 4908 O O . ASN A 1 600 ? -20.983 7.531 20.144 1.00 92.88 600 ASN A O 1
ATOM 4912 N N . TRP A 1 601 ? -19.810 6.298 21.604 1.00 95.50 601 TRP A N 1
ATOM 4913 C CA . TRP A 1 601 ? -19.720 7.361 22.605 1.00 95.50 601 TRP A CA 1
ATOM 4914 C C . TRP A 1 601 ? -18.944 8.577 22.078 1.00 95.50 601 TRP A C 1
ATOM 4916 O O . TRP A 1 601 ? -19.407 9.705 22.230 1.00 95.50 601 TRP A O 1
ATOM 4926 N N . ILE A 1 602 ? -17.804 8.373 21.405 1.00 95.31 602 ILE A N 1
ATOM 4927 C CA . ILE A 1 602 ? -17.015 9.463 20.803 1.00 95.31 602 ILE A CA 1
ATOM 4928 C C . ILE A 1 602 ? -17.849 10.225 19.771 1.00 95.31 602 ILE A C 1
ATOM 4930 O O . ILE A 1 602 ? -17.818 11.456 19.760 1.00 95.31 602 ILE A O 1
ATOM 4934 N N . ALA A 1 603 ? -18.596 9.507 18.928 1.00 90.19 603 ALA A N 1
ATOM 4935 C CA . ALA A 1 603 ? -19.445 10.107 17.910 1.00 90.19 603 ALA A CA 1
ATOM 4936 C C . ALA A 1 603 ? -20.582 10.932 18.525 1.00 90.19 603 ALA A C 1
ATOM 4938 O O . ALA A 1 603 ? -20.750 12.097 18.170 1.00 90.19 603 ALA A O 1
ATOM 4939 N N . ASN A 1 604 ? -21.286 10.375 19.515 1.00 91.94 604 ASN A N 1
ATOM 4940 C CA . ASN A 1 604 ? -22.377 11.051 20.223 1.00 91.94 604 ASN A CA 1
ATOM 4941 C C . ASN A 1 604 ? -21.918 12.314 20.972 1.00 91.94 604 ASN A C 1
ATOM 4943 O O . ASN A 1 604 ? -22.716 13.220 21.198 1.00 91.94 604 ASN A O 1
ATOM 4947 N N . ASN A 1 605 ? -20.637 12.382 21.347 1.00 93.25 605 ASN A N 1
ATOM 4948 C CA . ASN A 1 605 ? -20.045 13.523 22.045 1.00 93.25 605 ASN A CA 1
ATOM 4949 C C . ASN A 1 605 ? -19.245 14.468 21.125 1.00 93.25 605 ASN A C 1
ATOM 4951 O O . ASN A 1 605 ? -18.686 15.449 21.613 1.00 93.25 605 ASN A O 1
ATOM 4955 N N . ASN A 1 606 ? -19.197 14.217 19.809 1.00 92.75 606 ASN A N 1
ATOM 4956 C CA . ASN A 1 606 ? -18.436 15.000 18.822 1.00 92.75 606 ASN A CA 1
ATOM 4957 C C . ASN A 1 606 ? -16.926 15.111 19.135 1.00 92.75 606 ASN A C 1
ATOM 4959 O O . ASN A 1 606 ? -16.332 16.190 19.057 1.00 92.75 606 ASN A O 1
ATOM 4963 N N . LEU A 1 607 ? -16.293 14.000 19.530 1.00 95.19 607 LEU A N 1
ATOM 4964 C CA . LEU A 1 607 ? -14.887 13.955 19.965 1.00 95.19 607 LEU A CA 1
ATOM 4965 C C . LEU A 1 607 ? -13.935 13.246 18.984 1.00 95.19 607 LEU A C 1
ATOM 4967 O O . LEU A 1 607 ? -12.818 12.893 19.361 1.00 95.19 607 LEU A O 1
ATOM 4971 N N . GLN A 1 608 ? -14.325 13.069 17.720 1.00 90.56 608 GLN A N 1
ATOM 4972 C CA . GLN A 1 608 ? -13.537 12.398 16.668 1.00 90.56 608 GLN A CA 1
ATOM 4973 C C . GLN A 1 608 ? -12.222 13.131 16.330 1.00 90.56 608 GLN A C 1
ATOM 4975 O O . GLN A 1 608 ? -11.259 12.529 15.845 1.00 90.56 608 GLN A O 1
ATOM 4980 N N . ALA A 1 609 ? -12.162 14.442 16.590 1.00 88.19 609 ALA A N 1
ATOM 4981 C CA . ALA A 1 609 ? -10.939 15.235 16.464 1.00 88.19 609 ALA A CA 1
ATOM 4982 C C . ALA A 1 609 ? -9.949 14.984 17.619 1.00 88.19 609 ALA A C 1
ATOM 4984 O O . ALA A 1 609 ? -8.752 15.203 17.458 1.00 88.19 609 ALA A O 1
ATOM 4985 N N . THR A 1 610 ? -10.434 14.508 18.771 1.00 94.38 610 THR A N 1
ATOM 4986 C CA . THR A 1 610 ? -9.619 14.219 19.961 1.00 94.38 610 THR A CA 1
ATOM 4987 C C . THR A 1 610 ? -9.204 12.753 20.020 1.00 94.38 610 THR A C 1
ATOM 4989 O O . THR A 1 610 ? -8.051 12.428 20.321 1.00 94.38 610 THR A O 1
ATOM 4992 N N . PHE A 1 611 ? -10.160 11.860 19.776 1.00 96.38 611 PHE A N 1
ATOM 4993 C CA . PHE A 1 611 ? -10.028 10.435 20.018 1.00 96.38 611 PHE A CA 1
ATOM 4994 C C . PHE A 1 611 ? -10.126 9.633 18.732 1.00 96.38 611 PHE A C 1
ATOM 4996 O O . PHE A 1 611 ? -10.791 10.010 17.771 1.00 96.38 61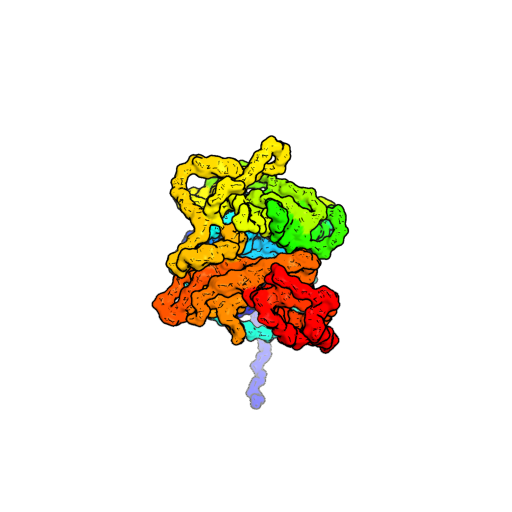1 PHE A O 1
ATOM 5003 N N . SER A 1 612 ? -9.472 8.483 18.750 1.00 93.25 612 SER A N 1
ATOM 5004 C CA . SER A 1 612 ? -9.499 7.510 17.674 1.00 93.25 612 SER A CA 1
ATOM 5005 C C . SER A 1 612 ? -9.598 6.105 18.262 1.00 93.25 612 SER A C 1
ATOM 5007 O O . SER A 1 612 ? -9.166 5.844 19.387 1.00 93.25 612 SER A O 1
ATOM 5009 N N . VAL A 1 613 ? -10.222 5.187 17.537 1.00 95.00 613 VAL A N 1
ATOM 5010 C CA . VAL A 1 613 ? -10.415 3.808 17.990 1.00 95.00 613 VAL A CA 1
ATOM 5011 C C . VAL A 1 613 ? -10.287 2.916 16.764 1.00 95.00 613 VAL A C 1
ATOM 5013 O O . VAL A 1 613 ? -11.026 3.144 15.808 1.00 95.00 613 VAL A O 1
ATOM 5016 N N . PRO A 1 614 ? -9.401 1.907 16.775 1.00 93.81 614 PRO A N 1
ATOM 5017 C CA . PRO A 1 614 ? -9.254 1.026 15.629 1.00 93.81 614 PRO A CA 1
ATOM 5018 C C . PRO A 1 614 ? -10.520 0.195 15.444 1.00 93.81 614 PRO A C 1
ATOM 5020 O O . PRO A 1 614 ? -11.062 -0.345 16.425 1.00 93.81 614 PRO A O 1
ATOM 5023 N N . LYS A 1 615 ? -10.942 0.025 14.190 1.00 92.81 615 LYS A N 1
ATOM 5024 C CA . LYS A 1 615 ? -11.798 -1.098 13.808 1.00 92.81 615 LYS A CA 1
ATOM 5025 C C . LYS A 1 615 ? -11.040 -2.401 14.070 1.00 92.81 615 LYS A C 1
ATOM 5027 O O . LYS A 1 615 ? -9.807 -2.467 14.024 1.00 92.81 615 LYS A O 1
ATOM 5032 N N . LYS A 1 616 ? -11.795 -3.419 14.468 1.00 95.38 616 LYS A N 1
ATOM 5033 C CA . LYS A 1 616 ? -11.276 -4.708 14.917 1.00 95.38 616 LYS A CA 1
ATOM 5034 C C . LYS A 1 616 ? -12.179 -5.805 14.377 1.00 95.38 616 LYS A C 1
ATOM 5036 O O . LYS A 1 616 ? -13.400 -5.665 14.431 1.00 95.38 616 LYS A O 1
ATOM 5041 N N . TRP A 1 617 ? -11.564 -6.890 13.940 1.00 96.62 617 TRP A N 1
ATOM 5042 C CA . TRP A 1 617 ? -12.224 -8.039 13.343 1.00 96.62 617 TRP A CA 1
ATOM 5043 C C . TRP A 1 617 ? -11.574 -9.337 13.802 1.00 96.62 617 TRP A C 1
ATOM 5045 O O . TRP A 1 617 ? -10.419 -9.353 14.235 1.00 96.62 617 TRP A O 1
ATOM 5055 N N . ILE A 1 618 ? -12.309 -10.434 13.684 1.00 97.12 618 ILE A N 1
ATOM 5056 C CA . ILE A 1 618 ? -11.799 -11.783 13.896 1.00 97.12 618 ILE A CA 1
ATOM 5057 C C . ILE A 1 618 ? -11.493 -12.417 12.541 1.00 97.12 618 ILE A C 1
ATOM 5059 O O . ILE A 1 618 ? -12.341 -12.443 11.657 1.00 97.12 618 ILE A O 1
ATOM 5063 N N . TYR A 1 619 ? -10.293 -12.968 12.392 1.00 95.69 619 TYR A N 1
ATOM 5064 C CA . TYR A 1 619 ? -9.953 -13.823 11.259 1.00 95.69 619 TYR A CA 1
ATOM 5065 C C . TYR A 1 619 ? -9.901 -15.287 11.734 1.00 95.69 619 TYR A C 1
ATOM 5067 O O . TYR A 1 619 ? -9.170 -15.582 12.692 1.00 95.69 619 TYR A O 1
ATOM 5075 N N . PRO A 1 620 ? -10.690 -16.198 11.134 1.00 94.00 620 PRO A N 1
ATOM 5076 C CA . PRO A 1 620 ? -10.654 -17.615 11.456 1.00 94.00 620 PRO A CA 1
ATOM 5077 C C . PRO A 1 620 ? -9.448 -18.276 10.786 1.00 94.00 620 PRO A C 1
ATOM 5079 O O . PRO A 1 620 ? -9.178 -18.079 9.606 1.00 94.00 620 PRO A O 1
ATOM 5082 N N . LEU A 1 621 ? -8.712 -19.073 11.552 1.00 93.25 621 LEU A N 1
ATOM 5083 C CA . LEU A 1 621 ? -7.563 -19.816 11.048 1.00 93.25 621 LEU A CA 1
ATOM 5084 C C . LEU A 1 621 ? -8.027 -21.061 10.280 1.00 93.25 621 LEU A C 1
ATOM 5086 O O . LEU A 1 621 ? -8.954 -21.736 10.743 1.00 93.25 621 LEU A O 1
ATOM 5090 N N . PRO A 1 622 ? -7.359 -21.417 9.168 1.00 87.56 622 PRO A N 1
ATOM 5091 C CA . PRO A 1 622 ? -7.734 -22.583 8.378 1.00 87.56 622 PRO A CA 1
ATOM 5092 C C . PRO A 1 622 ? -7.535 -23.889 9.161 1.00 87.56 622 PRO A C 1
ATOM 5094 O O . PRO A 1 622 ? -6.763 -23.960 10.128 1.00 87.56 622 PRO A O 1
ATOM 5097 N N . ASP A 1 623 ? -8.225 -24.954 8.742 1.00 88.19 623 ASP A N 1
ATOM 5098 C CA . ASP A 1 623 ? -8.058 -26.298 9.316 1.00 88.19 623 ASP A CA 1
ATOM 5099 C C . ASP A 1 623 ? -6.608 -26.768 9.193 1.00 88.19 623 ASP A C 1
ATOM 5101 O O . ASP A 1 623 ? -6.025 -27.233 10.180 1.00 88.19 623 ASP A O 1
ATOM 5105 N N . TYR A 1 624 ? -6.010 -26.520 8.026 1.00 83.38 624 TYR A N 1
ATOM 5106 C CA . TYR A 1 624 ? -4.625 -26.832 7.713 1.00 83.38 624 TYR A CA 1
ATOM 5107 C C . TYR A 1 624 ? -3.839 -25.576 7.318 1.00 83.38 624 TYR A C 1
ATOM 5109 O O . TYR A 1 624 ? -4.389 -24.712 6.641 1.00 83.38 624 TYR A O 1
ATOM 5117 N N . PRO A 1 625 ? -2.557 -25.489 7.708 1.00 89.31 625 PRO A N 1
ATOM 5118 C CA . PRO A 1 625 ? -1.837 -26.420 8.577 1.00 89.31 625 PRO A CA 1
ATOM 5119 C C . PRO A 1 625 ? -2.352 -26.365 10.026 1.00 89.31 625 PRO A C 1
ATOM 5121 O O . PRO A 1 625 ? -2.603 -25.299 10.588 1.00 89.31 625 PRO A O 1
ATOM 5124 N N . SER A 1 626 ? -2.505 -27.539 10.642 1.00 90.94 626 SER A N 1
ATOM 5125 C CA . SER A 1 626 ? -2.923 -27.697 12.042 1.00 90.94 626 SER A CA 1
ATOM 5126 C C . SER A 1 626 ? -1.692 -27.796 12.951 1.00 90.94 626 SER A C 1
ATOM 5128 O O . SER A 1 626 ? -0.665 -28.322 12.511 1.00 90.94 626 SER A O 1
ATOM 5130 N N . PRO A 1 627 ? -1.747 -27.350 14.222 1.00 94.19 627 PRO A N 1
ATOM 5131 C CA . PRO A 1 627 ? -0.669 -27.645 15.159 1.00 94.19 627 PRO A CA 1
ATOM 5132 C C . PRO A 1 627 ? -0.517 -29.167 15.355 1.00 94.19 627 PRO A C 1
ATOM 5134 O O . PRO A 1 627 ? -1.505 -29.900 15.215 1.00 94.19 627 PRO A O 1
ATOM 5137 N N . PRO A 1 628 ? 0.687 -29.658 15.712 1.00 93.62 628 PRO A N 1
ATOM 5138 C CA . PRO A 1 628 ? 0.912 -31.070 15.992 1.00 93.62 628 PRO A CA 1
ATOM 5139 C C . PRO A 1 628 ? -0.003 -31.577 17.108 1.00 93.62 628 PRO A C 1
ATOM 5141 O O . PRO A 1 628 ? -0.168 -30.911 18.134 1.00 93.62 628 PRO A O 1
ATOM 5144 N N . ASN A 1 629 ? -0.539 -32.787 16.941 1.00 89.94 629 ASN A N 1
ATOM 5145 C CA . ASN A 1 629 ? -1.364 -33.443 17.952 1.00 89.94 629 ASN A CA 1
ATOM 5146 C C . ASN A 1 629 ? -0.496 -33.903 19.139 1.00 89.94 629 ASN A C 1
ATOM 5148 O O . ASN A 1 629 ? -0.042 -35.044 19.200 1.00 89.94 629 ASN A O 1
ATOM 5152 N N . SER A 1 630 ? -0.200 -32.984 20.057 1.00 92.62 630 SER A N 1
ATOM 5153 C CA . SER A 1 630 ? 0.610 -33.239 21.248 1.00 92.62 630 SER A CA 1
ATOM 5154 C C . SER A 1 630 ? 0.137 -32.383 22.419 1.00 92.62 630 SER A C 1
ATOM 5156 O O . SER A 1 630 ? -0.355 -31.275 22.224 1.00 92.62 630 SER A O 1
ATOM 5158 N N . SER A 1 631 ? 0.384 -32.839 23.648 1.00 91.88 631 SER A N 1
ATOM 5159 C CA . SER A 1 631 ? 0.046 -32.099 24.874 1.00 91.88 631 SER A CA 1
ATOM 5160 C C . SER A 1 631 ? 0.794 -30.770 25.045 1.00 91.88 631 SER A C 1
ATOM 5162 O O . SER A 1 631 ? 0.472 -30.002 25.949 1.00 91.88 631 SER A O 1
ATOM 5164 N N . ARG A 1 632 ? 1.790 -30.487 24.194 1.00 93.81 632 ARG A N 1
ATOM 5165 C CA . ARG A 1 632 ? 2.533 -29.218 24.176 1.00 93.81 632 ARG A CA 1
ATOM 5166 C C . ARG A 1 632 ? 1.792 -28.099 23.450 1.00 93.81 632 ARG A C 1
ATOM 5168 O O . ARG A 1 632 ? 2.178 -26.944 23.605 1.00 93.81 632 ARG A O 1
ATOM 5175 N N . TYR A 1 633 ? 0.760 -28.432 22.675 1.00 95.31 633 TYR A N 1
ATOM 5176 C CA . TYR A 1 633 ? 0.015 -27.474 21.870 1.00 95.31 633 TYR A CA 1
ATOM 5177 C C . TYR A 1 633 ? -1.484 -27.564 22.148 1.00 95.31 633 TYR A C 1
ATOM 5179 O O . TYR A 1 633 ? -2.050 -28.633 22.363 1.00 95.31 633 TYR A O 1
ATOM 5187 N N . MET A 1 634 ? -2.134 -26.410 22.110 1.00 94.62 634 MET A N 1
ATOM 5188 C CA . MET A 1 634 ? -3.572 -26.237 22.169 1.00 94.62 634 MET A CA 1
ATOM 5189 C C . MET A 1 634 ? -3.983 -25.353 21.001 1.00 94.62 634 MET A C 1
ATOM 5191 O O . MET A 1 634 ? -3.722 -24.149 21.018 1.00 94.62 634 MET A O 1
ATOM 5195 N N . ARG A 1 635 ? -4.658 -25.961 20.022 1.00 94.50 635 ARG A N 1
ATOM 5196 C CA . ARG A 1 635 ? -5.121 -25.283 18.811 1.00 94.50 635 ARG A CA 1
ATOM 5197 C C . ARG A 1 635 ? -5.919 -24.026 19.151 1.00 94.50 635 ARG A C 1
ATOM 5199 O O . ARG A 1 635 ? -6.932 -24.110 19.840 1.00 94.50 635 ARG A O 1
ATOM 5206 N N . LYS A 1 636 ? -5.471 -22.885 18.629 1.00 96.44 636 LYS A N 1
ATOM 5207 C CA . LYS A 1 636 ? -6.294 -21.677 18.496 1.00 96.44 636 LYS A CA 1
ATOM 5208 C C . LYS A 1 636 ? -6.999 -21.689 17.149 1.00 96.44 636 LYS A C 1
ATOM 5210 O O . LYS A 1 636 ? -6.454 -22.172 16.157 1.00 96.44 636 LYS A O 1
ATOM 5215 N N . ASN A 1 637 ? -8.202 -21.149 17.105 1.00 96.25 637 ASN A N 1
ATOM 5216 C CA . ASN A 1 637 ? -9.021 -21.121 15.899 1.00 96.25 637 ASN A CA 1
ATOM 5217 C C . ASN A 1 637 ? -9.153 -19.715 15.316 1.00 96.25 637 ASN A C 1
ATOM 5219 O O . ASN A 1 637 ? -9.612 -19.571 14.189 1.00 96.25 637 ASN A O 1
ATOM 5223 N N . PHE A 1 638 ? -8.736 -18.685 16.054 1.00 97.44 638 PHE A N 1
ATOM 5224 C CA . PHE A 1 638 ? -8.943 -17.296 15.666 1.00 97.44 638 PHE A CA 1
ATOM 5225 C C . PHE A 1 638 ? -7.730 -16.420 15.977 1.00 97.44 638 PHE A C 1
ATOM 5227 O O . PHE A 1 638 ? -6.999 -16.657 16.942 1.00 97.44 638 PHE A O 1
ATOM 5234 N N . ILE A 1 639 ? -7.578 -15.351 15.201 1.00 97.50 639 ILE A N 1
ATOM 5235 C CA . ILE A 1 639 ? -6.734 -14.194 15.522 1.00 97.50 639 ILE A CA 1
ATOM 5236 C C . ILE A 1 639 ? -7.575 -12.919 15.454 1.00 97.50 639 ILE A C 1
ATOM 5238 O O . ILE A 1 639 ? -8.634 -12.887 14.826 1.00 97.50 639 ILE A O 1
ATOM 5242 N N . LEU A 1 640 ? -7.090 -11.853 16.086 1.00 97.81 640 LEU A N 1
ATOM 5243 C CA . LEU A 1 640 ? -7.677 -10.524 15.971 1.00 97.81 640 LEU A CA 1
ATOM 5244 C C . LEU A 1 640 ? -6.887 -9.692 14.963 1.00 97.81 640 LEU A C 1
ATOM 5246 O O . LEU A 1 640 ? -5.675 -9.524 15.111 1.00 97.81 640 LEU A O 1
ATOM 5250 N N . VAL A 1 641 ? -7.598 -9.117 14.004 1.00 97.50 641 VAL A N 1
ATOM 5251 C CA . VAL A 1 641 ? -7.095 -8.119 13.060 1.00 97.50 641 VAL A CA 1
ATOM 5252 C C . VAL A 1 641 ? -7.583 -6.754 13.533 1.00 97.50 641 VAL A C 1
ATOM 5254 O O . VAL A 1 641 ? -8.768 -6.584 13.810 1.00 97.50 641 VAL A O 1
ATOM 5257 N N . ALA A 1 642 ? -6.690 -5.781 13.676 1.00 95.56 642 ALA A N 1
ATOM 5258 C CA . ALA A 1 642 ? -7.036 -4.420 14.077 1.00 95.56 642 ALA A CA 1
ATOM 5259 C C . ALA A 1 642 ? -6.357 -3.397 13.166 1.00 95.56 642 ALA A C 1
ATOM 5261 O O . ALA A 1 642 ? -5.250 -3.644 12.694 1.00 95.56 642 ALA A O 1
ATOM 5262 N N . GLU A 1 643 ? -6.977 -2.240 12.960 1.00 92.69 643 GLU A N 1
ATOM 5263 C CA . GLU A 1 643 ? -6.328 -1.123 12.265 1.00 92.69 643 GLU A CA 1
ATOM 5264 C C . GLU A 1 643 ? -5.073 -0.646 13.020 1.00 92.69 643 GLU A C 1
ATOM 5266 O O . GLU A 1 643 ? -5.027 -0.584 14.256 1.00 92.69 643 GLU A O 1
ATOM 5271 N N . ASN A 1 644 ? -4.036 -0.284 12.266 1.00 89.75 644 ASN A N 1
ATOM 5272 C CA . ASN A 1 644 ? -2.808 0.283 12.804 1.00 89.75 644 ASN A CA 1
ATOM 5273 C C . ASN A 1 644 ? -2.951 1.801 13.000 1.00 89.75 644 ASN A C 1
ATOM 5275 O O . ASN A 1 644 ? -2.779 2.587 12.071 1.00 89.75 644 ASN A O 1
ATOM 5279 N N . MET A 1 645 ? -3.172 2.221 14.247 1.00 89.25 645 MET A N 1
ATOM 5280 C CA . MET A 1 645 ? -3.398 3.627 14.626 1.00 89.25 645 MET A CA 1
ATOM 5281 C C . MET A 1 645 ? -2.151 4.533 14.570 1.00 89.25 645 MET A C 1
ATOM 5283 O O . MET A 1 645 ? -2.202 5.671 15.033 1.00 89.25 645 MET A O 1
ATOM 5287 N N . ARG A 1 646 ? -1.006 4.051 14.056 1.00 87.38 646 ARG A N 1
ATOM 5288 C CA . ARG A 1 646 ? 0.252 4.824 13.935 1.00 87.38 646 ARG A CA 1
ATOM 5289 C C . ARG A 1 646 ? 0.641 5.530 15.246 1.00 87.38 646 ARG A C 1
ATOM 5291 O O . ARG A 1 646 ? 0.921 6.732 15.281 1.00 87.38 646 ARG A O 1
ATOM 5298 N N . ILE A 1 647 ? 0.634 4.773 16.340 1.00 91.50 647 ILE A N 1
ATOM 5299 C CA . ILE A 1 647 ? 0.908 5.277 17.692 1.00 91.50 647 ILE A CA 1
ATOM 5300 C C . ILE A 1 647 ? 2.371 5.716 17.857 1.00 91.50 647 ILE A C 1
ATOM 5302 O O . ILE A 1 647 ? 3.274 5.207 17.188 1.00 91.50 647 ILE A O 1
ATOM 5306 N N . LEU A 1 648 ? 2.620 6.655 18.771 1.00 90.88 648 LEU A N 1
ATOM 5307 C CA . LEU A 1 648 ? 3.975 7.029 19.172 1.00 90.88 648 LEU A CA 1
ATOM 5308 C C . LEU A 1 648 ? 4.698 5.842 19.833 1.00 90.88 648 LEU A C 1
ATOM 5310 O O . LEU A 1 648 ? 4.079 4.986 20.469 1.00 90.88 648 LEU A O 1
ATOM 5314 N N . SER A 1 649 ? 6.031 5.809 19.719 1.00 88.75 649 SER A N 1
ATOM 5315 C CA . SER A 1 649 ? 6.852 4.862 20.483 1.00 88.75 649 SER A CA 1
ATOM 5316 C C . SER A 1 649 ? 6.680 5.084 21.988 1.00 88.75 649 SER A C 1
ATOM 5318 O O . SER A 1 649 ? 6.293 6.173 22.411 1.00 88.75 649 SER A O 1
ATOM 5320 N N . HIS A 1 650 ? 6.985 4.067 22.800 1.00 88.75 650 HIS A N 1
ATOM 5321 C CA . HIS A 1 650 ? 6.770 4.095 24.251 1.00 88.75 650 HIS A CA 1
ATOM 5322 C C . HIS A 1 650 ? 7.323 5.373 24.912 1.00 88.75 650 HIS A C 1
ATOM 5324 O O . HIS A 1 650 ? 6.557 6.128 25.510 1.00 88.75 650 HIS A O 1
ATOM 5330 N N . ASP A 1 651 ? 8.601 5.689 24.688 1.00 91.38 651 ASP A N 1
ATOM 5331 C CA . ASP A 1 651 ? 9.253 6.861 25.289 1.00 91.38 651 ASP A CA 1
ATOM 5332 C C . ASP A 1 651 ? 8.660 8.188 24.803 1.00 91.38 651 ASP A C 1
ATOM 5334 O O . ASP A 1 651 ? 8.495 9.139 25.573 1.00 91.38 651 ASP A O 1
ATOM 5338 N N . LYS A 1 652 ? 8.318 8.273 23.509 1.00 95.38 652 LYS A N 1
ATOM 5339 C CA . LYS A 1 652 ? 7.682 9.467 22.931 1.00 95.38 652 LYS A CA 1
ATOM 5340 C C . LYS A 1 652 ? 6.271 9.651 23.486 1.00 95.38 652 LYS A C 1
ATOM 5342 O O . LYS A 1 652 ? 5.874 10.783 23.754 1.00 95.38 652 LYS A O 1
ATOM 5347 N N . ASN A 1 653 ? 5.538 8.560 23.695 1.00 96.75 653 ASN A N 1
ATOM 5348 C CA . ASN A 1 653 ? 4.203 8.577 24.276 1.00 96.75 653 ASN A CA 1
ATOM 5349 C C . ASN A 1 653 ? 4.230 9.013 25.747 1.00 96.75 653 ASN A C 1
ATOM 5351 O O . ASN A 1 653 ? 3.448 9.876 26.133 1.00 96.75 653 ASN A O 1
ATOM 5355 N N . GLU A 1 654 ? 5.158 8.500 26.563 1.00 94.62 654 GLU A N 1
ATOM 5356 C CA . GLU A 1 654 ? 5.287 8.946 27.958 1.00 94.62 654 GLU A CA 1
ATOM 5357 C C . GLU A 1 654 ? 5.635 10.438 28.058 1.00 94.62 654 GLU A C 1
ATOM 5359 O O . GLU A 1 654 ? 5.045 11.164 28.862 1.00 94.62 654 GLU A O 1
ATOM 5364 N N . LYS A 1 655 ? 6.537 10.933 27.199 1.00 95.88 655 LYS A N 1
ATOM 5365 C CA . LYS A 1 655 ? 6.817 12.375 27.090 1.00 95.88 655 LYS A CA 1
ATOM 5366 C C . LYS A 1 655 ? 5.570 13.158 26.668 1.00 95.88 655 LYS A C 1
ATOM 5368 O O . LYS A 1 655 ? 5.276 14.201 27.250 1.00 95.88 655 LYS A O 1
ATOM 5373 N N . ALA A 1 656 ? 4.811 12.660 25.693 1.00 96.50 656 ALA A N 1
ATOM 5374 C CA . ALA A 1 656 ? 3.574 13.295 25.250 1.00 96.50 656 ALA A CA 1
ATOM 5375 C C . ALA A 1 656 ? 2.532 13.373 26.379 1.00 96.50 656 ALA A C 1
ATOM 5377 O O . ALA A 1 656 ? 1.932 14.424 26.570 1.00 96.50 656 ALA A O 1
ATOM 5378 N N . TYR A 1 657 ? 2.376 12.331 27.195 1.00 97.25 657 TYR A N 1
ATOM 5379 C CA . TYR A 1 657 ? 1.501 12.359 28.371 1.00 97.25 657 TYR A CA 1
ATOM 5380 C C . TYR A 1 657 ? 1.905 13.418 29.409 1.00 97.25 657 TYR A C 1
ATOM 5382 O O . TYR A 1 657 ? 1.037 14.077 29.983 1.00 97.25 657 TYR A O 1
ATOM 5390 N N . LYS A 1 658 ? 3.209 13.637 29.614 1.00 95.94 658 LYS A N 1
ATOM 5391 C CA . LYS A 1 658 ? 3.707 14.676 30.531 1.00 95.94 658 LYS A CA 1
ATOM 5392 C C . LYS A 1 658 ? 3.495 16.095 30.004 1.00 95.94 658 LYS A C 1
ATOM 5394 O O . LYS A 1 658 ? 3.237 16.991 30.800 1.00 95.94 658 LYS A O 1
ATOM 5399 N N . HIS A 1 659 ? 3.615 16.308 28.694 1.00 95.12 659 HIS A N 1
ATOM 5400 C CA . HIS A 1 659 ? 3.701 17.659 28.122 1.00 95.12 659 HIS A CA 1
ATOM 5401 C C . HIS A 1 659 ? 2.486 18.099 27.298 1.00 95.12 659 HIS A C 1
ATOM 5403 O O . HIS A 1 659 ? 2.275 19.295 27.137 1.00 95.12 659 HIS A O 1
ATOM 5409 N N . ARG A 1 660 ? 1.693 17.163 26.767 1.00 96.12 660 ARG A N 1
ATOM 5410 C CA . ARG A 1 660 ? 0.548 17.447 25.883 1.00 96.12 660 ARG A CA 1
ATOM 5411 C C . ARG A 1 660 ? -0.811 17.253 26.558 1.00 96.12 660 ARG A C 1
ATOM 5413 O O . ARG A 1 660 ? -1.818 17.660 25.989 1.00 96.12 660 ARG A O 1
ATOM 5420 N N . MET A 1 661 ? -0.871 16.642 27.747 1.00 96.81 661 MET A N 1
ATOM 5421 C CA . MET A 1 661 ? -2.123 16.554 28.506 1.00 96.81 661 MET A CA 1
ATOM 5422 C C . MET A 1 661 ? -2.582 17.935 28.972 1.00 96.81 661 MET A C 1
ATOM 5424 O O . MET A 1 661 ? -1.816 18.696 29.558 1.00 96.81 661 MET A O 1
ATOM 5428 N N . THR A 1 662 ? -3.861 18.226 28.750 1.00 97.19 662 THR A N 1
ATOM 5429 C CA . THR A 1 662 ? -4.522 19.465 29.172 1.00 97.19 662 THR A CA 1
ATOM 5430 C C . THR A 1 662 ? -5.717 19.141 30.060 1.00 97.19 662 THR A C 1
ATOM 5432 O O . THR A 1 662 ? -6.235 18.027 30.022 1.00 97.19 662 THR A O 1
ATOM 5435 N N . ARG A 1 663 ? -6.212 20.122 30.825 1.00 98.06 663 ARG A N 1
ATOM 5436 C CA . ARG A 1 663 ? -7.421 19.942 31.653 1.00 98.06 663 ARG A CA 1
ATOM 5437 C C . ARG A 1 663 ? -8.620 19.473 30.826 1.00 98.06 663 ARG A C 1
ATOM 5439 O O . ARG A 1 663 ? -9.270 18.515 31.213 1.00 98.06 663 ARG A O 1
ATOM 5446 N N . LYS A 1 664 ? -8.826 20.068 29.644 1.00 97.00 664 LYS A N 1
ATOM 5447 C CA . LYS A 1 664 ? -9.886 19.675 28.702 1.00 97.00 664 LYS A CA 1
ATOM 5448 C C . LYS A 1 664 ? -9.760 18.210 28.269 1.00 97.00 664 LYS A C 1
ATOM 5450 O O . LYS A 1 664 ? -10.755 17.496 28.260 1.00 97.00 664 LYS A O 1
ATOM 5455 N N . LEU A 1 665 ? -8.548 17.758 27.933 1.00 97.00 665 LEU A N 1
ATOM 5456 C CA . LEU A 1 665 ? -8.307 16.353 27.586 1.00 97.00 665 LEU A CA 1
ATOM 5457 C C . LEU A 1 665 ? -8.576 15.428 28.776 1.00 97.00 665 LEU A C 1
ATOM 5459 O O . LEU A 1 665 ? -9.188 14.382 28.599 1.00 97.00 665 LEU A O 1
ATOM 5463 N N . LEU A 1 666 ? -8.154 15.812 29.982 1.00 98.00 666 LEU A N 1
ATOM 5464 C CA . LEU A 1 666 ? -8.401 15.026 31.190 1.00 98.00 666 LEU A CA 1
ATOM 5465 C C . LEU A 1 666 ? -9.890 14.931 31.530 1.00 98.00 666 LEU A C 1
ATOM 5467 O O . LEU A 1 666 ? -10.338 13.851 31.896 1.00 98.00 666 LEU A O 1
ATOM 5471 N N . ASP A 1 667 ? -10.658 16.006 31.351 1.00 97.88 667 ASP A N 1
ATOM 5472 C CA . ASP A 1 667 ? -12.115 15.975 31.510 1.00 97.88 667 ASP A CA 1
ATOM 5473 C C . ASP A 1 667 ? -12.733 14.949 30.551 1.00 97.88 667 ASP A C 1
ATOM 5475 O O . ASP A 1 667 ? -13.458 14.056 30.981 1.00 97.88 667 ASP A O 1
ATOM 5479 N N . GLN A 1 668 ? -12.364 15.014 29.267 1.00 97.06 668 GLN A N 1
ATOM 5480 C CA . GLN A 1 668 ? -12.866 14.113 28.226 1.00 97.06 668 GLN A CA 1
ATOM 5481 C C . GLN A 1 668 ? -12.455 12.648 28.460 1.00 97.06 668 GLN A C 1
ATOM 5483 O O . GLN A 1 668 ? -13.266 11.745 28.264 1.00 97.06 668 GLN A O 1
ATOM 5488 N N . ILE A 1 669 ? -11.217 12.401 28.911 1.00 97.31 669 ILE A N 1
ATOM 5489 C CA . ILE A 1 669 ? -10.726 11.062 29.284 1.00 97.31 669 ILE A CA 1
ATOM 5490 C C . ILE A 1 669 ? -11.484 10.529 30.503 1.00 97.31 669 ILE A C 1
ATOM 5492 O O . ILE A 1 669 ? -11.846 9.356 30.528 1.00 97.31 669 ILE A O 1
ATOM 5496 N N . TYR A 1 670 ? -11.724 11.366 31.516 1.00 97.31 670 TYR A N 1
ATOM 5497 C CA . TYR A 1 670 ? -12.479 10.954 32.697 1.00 97.31 670 TYR A CA 1
ATOM 5498 C C . TYR A 1 670 ? -13.895 10.531 32.309 1.00 97.31 670 TYR A C 1
ATOM 5500 O O . TYR A 1 670 ? -14.324 9.446 32.690 1.00 97.31 670 TYR A O 1
ATOM 5508 N N . GLN A 1 671 ? -14.585 11.360 31.522 1.00 95.94 671 GLN A N 1
ATOM 5509 C CA . GLN A 1 671 ? -15.960 11.113 31.090 1.00 95.94 671 GLN A CA 1
ATOM 5510 C C . GLN A 1 671 ? -16.090 9.785 30.343 1.00 95.94 671 GLN A C 1
ATOM 5512 O O . GLN A 1 671 ? -16.874 8.941 30.759 1.00 95.94 671 GLN A O 1
ATOM 5517 N N . VAL A 1 672 ? -15.273 9.543 29.311 1.00 96.00 672 VAL A N 1
ATOM 5518 C CA . VAL A 1 672 ? -15.353 8.287 28.539 1.00 96.00 672 VAL A CA 1
ATOM 5519 C C . VAL A 1 672 ? -14.976 7.061 29.368 1.00 96.00 672 VAL A C 1
ATOM 5521 O O . VAL A 1 672 ? -15.566 5.996 29.203 1.00 96.00 672 VAL A O 1
ATOM 5524 N N . PHE A 1 673 ? -14.009 7.191 30.281 1.00 96.44 673 PHE A N 1
ATOM 5525 C CA . PHE A 1 673 ? -13.636 6.093 31.169 1.00 96.44 673 PHE A CA 1
ATOM 5526 C C . PHE A 1 673 ? -14.765 5.755 32.142 1.00 96.44 673 PHE A C 1
ATOM 5528 O O . PHE A 1 673 ? -15.056 4.575 32.327 1.00 96.44 673 PHE A O 1
ATOM 5535 N N . ASP A 1 674 ? -15.375 6.768 32.760 1.00 95.81 674 ASP A N 1
ATOM 5536 C CA . ASP A 1 674 ? -16.432 6.593 33.753 1.00 95.81 674 ASP A CA 1
ATOM 5537 C C . ASP A 1 674 ? -17.755 6.152 33.125 1.00 95.81 674 ASP A C 1
ATOM 5539 O O . ASP A 1 674 ? -18.365 5.209 33.617 1.00 95.81 674 ASP A O 1
ATOM 5543 N N . ASP A 1 675 ? -18.174 6.770 32.021 1.00 95.50 675 ASP A N 1
ATOM 5544 C CA . ASP A 1 675 ? -19.431 6.438 31.342 1.00 95.50 675 ASP A CA 1
ATOM 5545 C C . ASP A 1 675 ? -19.429 5.012 30.796 1.00 95.50 675 ASP A C 1
ATOM 5547 O O . ASP A 1 675 ? -20.455 4.347 30.836 1.00 95.50 675 ASP A O 1
ATOM 5551 N N . LEU A 1 676 ? -18.284 4.528 30.305 1.00 95.81 676 LEU A N 1
ATOM 5552 C CA . LEU A 1 676 ? -18.187 3.212 29.667 1.00 95.81 676 LEU A CA 1
ATOM 5553 C C . LEU A 1 676 ? -17.516 2.151 30.546 1.00 95.81 676 LEU A C 1
ATOM 5555 O O . LEU A 1 676 ? -17.295 1.028 30.092 1.00 95.81 676 LEU A O 1
ATOM 5559 N N . GLY A 1 677 ? -17.130 2.486 31.780 1.00 95.44 677 GLY A N 1
ATOM 5560 C CA . GLY A 1 677 ? -16.490 1.552 32.710 1.00 95.44 677 GLY A CA 1
ATOM 5561 C C . GLY A 1 677 ? -15.192 0.945 32.169 1.00 95.44 677 GLY A C 1
ATOM 5562 O O . GLY A 1 677 ? -15.013 -0.274 32.228 1.00 95.44 677 GLY A O 1
ATOM 5563 N N . LEU A 1 678 ? -14.301 1.770 31.606 1.00 95.69 678 LEU A N 1
ATOM 5564 C CA . LEU A 1 678 ? -13.081 1.320 30.916 1.00 95.69 678 LEU A CA 1
ATOM 5565 C C . LEU A 1 678 ? -11.952 0.964 31.899 1.00 95.69 678 LEU A C 1
ATOM 5567 O O . LEU A 1 678 ? -11.001 1.721 32.116 1.00 95.69 678 LEU A O 1
ATOM 5571 N N . TYR A 1 679 ? -12.054 -0.214 32.510 1.00 94.50 679 TYR A N 1
ATOM 5572 C CA . TYR A 1 679 ? -11.193 -0.660 33.607 1.00 94.50 679 TYR A CA 1
ATOM 5573 C C . TYR A 1 679 ? -9.710 -0.810 33.227 1.00 94.50 679 TYR A C 1
ATOM 5575 O O . TYR A 1 679 ? -8.826 -0.575 34.057 1.00 94.50 679 TYR A O 1
ATOM 5583 N N . ASP A 1 680 ? -9.418 -1.223 31.994 1.00 90.50 680 ASP A N 1
ATOM 5584 C CA . ASP A 1 680 ? -8.063 -1.455 31.478 1.00 90.50 680 ASP A CA 1
ATOM 5585 C C . ASP A 1 680 ? -7.492 -0.282 30.671 1.00 90.50 680 ASP A C 1
ATOM 5587 O O . ASP A 1 680 ? -6.287 -0.244 30.427 1.00 90.50 680 ASP A O 1
ATOM 5591 N N . SER A 1 681 ? -8.300 0.719 30.322 1.00 94.25 681 SER A N 1
ATOM 5592 C CA . SER A 1 681 ? -7.841 1.896 29.569 1.00 94.25 681 SER A CA 1
ATOM 5593 C C . SER A 1 681 ? -7.019 2.881 30.414 1.00 94.25 681 SER A C 1
ATOM 5595 O O . SER A 1 681 ? -6.361 3.769 29.881 1.00 94.25 681 SER A O 1
ATOM 5597 N N . VAL A 1 682 ? -6.950 2.698 31.738 1.00 93.38 682 VAL A N 1
ATOM 5598 C CA . VAL A 1 682 ? -6.212 3.570 32.680 1.00 93.38 682 VAL A CA 1
ATOM 5599 C C . VAL A 1 682 ? -4.678 3.479 32.606 1.00 93.38 682 VAL A C 1
ATOM 5601 O O . VAL A 1 682 ? -3.975 3.899 33.529 1.00 93.38 682 VAL A O 1
ATOM 5604 N N . TYR A 1 683 ? -4.138 2.934 31.521 1.00 93.62 683 TYR A N 1
ATOM 5605 C CA . TYR A 1 683 ? -2.708 2.857 31.258 1.00 93.62 683 TYR A CA 1
ATOM 5606 C C . TYR A 1 683 ? -2.370 3.612 29.971 1.00 93.62 683 TYR A C 1
ATOM 5608 O O . TYR A 1 683 ? -2.984 3.380 28.933 1.00 93.62 683 TYR A O 1
ATOM 5616 N N . ALA A 1 684 ? -1.336 4.460 30.005 1.00 93.19 684 ALA A N 1
ATOM 5617 C CA . ALA A 1 684 ? -0.947 5.294 28.861 1.00 93.19 684 ALA A CA 1
ATOM 5618 C C . ALA A 1 684 ? -0.583 4.502 27.591 1.00 93.19 684 ALA A C 1
ATOM 5620 O O . ALA A 1 684 ? -0.648 5.038 26.490 1.00 93.19 684 ALA A O 1
ATOM 5621 N N . PHE A 1 685 ? -0.194 3.229 27.726 1.00 91.00 685 PHE A N 1
ATOM 5622 C CA . PHE A 1 685 ? 0.075 2.352 26.584 1.00 91.00 685 PHE A CA 1
ATOM 5623 C C . PHE A 1 685 ? -1.191 1.717 25.984 1.00 91.00 685 PHE A C 1
ATOM 5625 O O . PHE A 1 685 ? -1.111 1.223 24.868 1.00 91.00 685 PHE A O 1
ATOM 5632 N N . ASN A 1 686 ? -2.334 1.747 26.680 1.00 93.94 686 ASN A N 1
ATOM 5633 C CA . ASN A 1 686 ? -3.635 1.306 26.158 1.00 93.94 686 ASN A CA 1
ATOM 5634 C C . ASN A 1 686 ? -4.423 2.455 25.510 1.00 93.94 686 ASN A C 1
ATOM 5636 O O . ASN A 1 686 ? -5.275 2.195 24.660 1.00 93.94 686 ASN A O 1
ATOM 5640 N N . VAL A 1 687 ? -4.097 3.706 25.867 1.00 96.62 687 VAL A N 1
ATOM 5641 C CA . VAL A 1 687 ? -4.649 4.926 25.252 1.00 96.62 687 VAL A CA 1
ATOM 5642 C C . VAL A 1 687 ? -3.536 5.848 24.705 1.00 96.62 687 VAL A C 1
ATOM 5644 O O . VAL A 1 687 ? -3.444 7.004 25.097 1.00 96.62 687 VAL A O 1
ATOM 5647 N N . PRO A 1 688 ? -2.602 5.376 23.858 1.00 96.69 688 PRO A N 1
ATOM 5648 C CA . PRO A 1 688 ? -1.450 6.177 23.441 1.00 96.69 688 PRO A CA 1
ATOM 5649 C C . PRO A 1 688 ? -1.816 7.342 22.515 1.00 96.69 688 PRO A C 1
ATOM 5651 O O . PRO A 1 688 ? -2.807 7.313 21.786 1.00 96.69 688 PRO A O 1
ATOM 5654 N N . PHE A 1 689 ? -0.935 8.336 22.464 1.00 96.94 689 PHE A N 1
ATOM 5655 C CA . PHE A 1 689 ? -0.934 9.348 21.417 1.00 96.94 689 PHE A CA 1
ATOM 5656 C C . PHE A 1 689 ? -0.566 8.752 20.054 1.00 96.94 689 PHE A C 1
ATOM 5658 O O . PHE A 1 689 ? 0.371 7.960 19.926 1.00 96.94 689 PHE A O 1
ATOM 5665 N N . CYS A 1 690 ? -1.269 9.206 19.025 1.00 93.06 690 CYS A N 1
ATOM 5666 C CA . CYS A 1 690 ? -1.002 8.945 17.618 1.00 93.06 690 CYS A CA 1
ATOM 5667 C C . CYS A 1 690 ? -0.040 9.987 17.041 1.00 93.06 690 CYS A C 1
ATOM 5669 O O . CYS A 1 690 ? 0.104 11.089 17.581 1.00 93.06 690 CYS A O 1
ATOM 5671 N N . LYS A 1 691 ? 0.598 9.669 15.908 1.00 87.31 691 LYS A N 1
ATOM 5672 C CA . LYS A 1 691 ? 1.450 10.630 15.182 1.00 87.31 691 LYS A CA 1
ATOM 5673 C C . LYS A 1 691 ? 0.698 11.908 14.773 1.00 87.31 691 LYS A C 1
ATOM 5675 O O . LYS A 1 691 ? 1.300 12.974 14.811 1.00 87.31 691 LYS A O 1
ATOM 5680 N N . ASN A 1 692 ? -0.603 11.818 14.487 1.00 82.88 692 ASN A N 1
ATOM 5681 C CA . ASN A 1 692 ? -1.476 12.962 14.178 1.00 82.88 692 ASN A CA 1
ATOM 5682 C C . ASN A 1 692 ? -1.976 13.734 15.421 1.00 82.88 692 ASN A C 1
ATOM 5684 O O . ASN A 1 692 ? -2.796 14.636 15.302 1.00 82.88 692 ASN A O 1
ATOM 5688 N N . GLY A 1 693 ? -1.525 13.378 16.630 1.00 89.06 693 GLY A N 1
ATOM 5689 C CA . GLY A 1 693 ? -1.870 14.082 17.868 1.00 89.06 693 GLY A CA 1
ATOM 5690 C C . GLY A 1 693 ? -3.141 13.610 18.584 1.00 89.06 693 GLY A C 1
ATOM 5691 O O . GLY A 1 693 ? -3.326 13.997 19.738 1.00 89.06 693 GLY A O 1
ATOM 5692 N N . LYS A 1 694 ? -3.964 12.741 17.978 1.00 94.62 694 LYS A N 1
ATOM 5693 C CA . LYS A 1 694 ? -5.130 12.119 18.641 1.00 94.62 694 LYS A CA 1
ATOM 5694 C C . LYS A 1 694 ? -4.700 11.104 19.708 1.00 94.62 694 LYS A C 1
ATOM 5696 O O . LYS A 1 694 ? -3.587 10.583 19.662 1.00 94.62 694 LYS A O 1
ATOM 5701 N N . LEU A 1 695 ? -5.591 10.764 20.638 1.00 97.38 695 LEU A N 1
ATOM 5702 C CA . LEU A 1 695 ? -5.429 9.615 21.544 1.00 97.38 695 LEU A CA 1
ATOM 5703 C C . LEU A 1 695 ? -6.167 8.390 20.981 1.00 97.38 695 LEU A C 1
ATOM 5705 O O . LEU A 1 695 ? -7.323 8.506 20.578 1.00 97.38 695 LEU A O 1
ATOM 5709 N N . ALA A 1 696 ? -5.518 7.225 20.938 1.00 96.62 696 ALA A N 1
ATOM 5710 C CA . ALA A 1 696 ? -6.092 5.990 20.395 1.00 96.62 696 ALA A CA 1
ATOM 5711 C C . ALA A 1 696 ? -6.439 4.968 21.477 1.00 96.62 696 ALA A C 1
ATOM 5713 O O . ALA A 1 696 ? -5.553 4.553 22.208 1.00 96.62 696 ALA A O 1
ATOM 5714 N N . PHE A 1 697 ? -7.672 4.460 21.518 1.00 96.88 697 PHE A N 1
ATOM 5715 C CA . PHE A 1 697 ? -8.067 3.357 22.410 1.00 96.88 697 PHE A CA 1
ATOM 5716 C C . PHE A 1 697 ? -7.712 1.991 21.796 1.00 96.88 697 PHE A C 1
ATOM 5718 O O . PHE A 1 697 ? -8.516 1.370 21.092 1.00 96.88 697 PHE A O 1
ATOM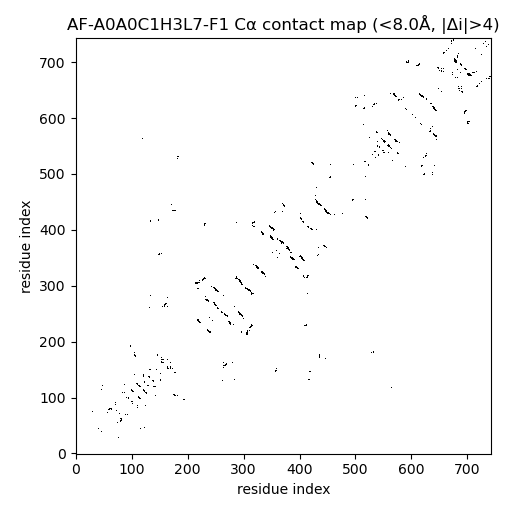 5725 N N . ILE A 1 698 ? -6.484 1.512 22.021 1.00 92.12 698 ILE A N 1
ATOM 5726 C CA . ILE A 1 698 ? -5.953 0.321 21.327 1.00 92.12 698 ILE A CA 1
ATOM 5727 C C . ILE A 1 698 ? -6.262 -1.011 22.025 1.00 92.12 698 ILE A C 1
ATOM 5729 O O . ILE A 1 698 ? -6.288 -2.064 21.369 1.00 92.12 698 ILE A O 1
ATOM 5733 N N . ASP A 1 699 ? -6.492 -0.984 23.338 1.00 87.75 699 ASP A N 1
ATOM 5734 C CA . ASP A 1 699 ? -6.979 -2.132 24.103 1.00 87.75 699 ASP A CA 1
ATOM 5735 C C . ASP A 1 699 ? -8.299 -1.780 24.773 1.00 87.75 699 ASP A C 1
ATOM 5737 O O . ASP A 1 699 ? -8.439 -0.725 25.385 1.00 87.75 699 ASP A O 1
ATOM 5741 N N . THR A 1 700 ? -9.284 -2.640 24.549 1.00 92.81 700 THR A N 1
ATOM 5742 C CA . THR A 1 700 ? -10.704 -2.359 24.785 1.00 92.81 700 THR A CA 1
ATOM 5743 C C . THR A 1 700 ? -11.415 -3.604 25.324 1.00 92.81 700 THR A C 1
ATOM 5745 O O . THR A 1 700 ? -12.602 -3.787 25.083 1.00 92.81 700 THR A O 1
ATOM 5748 N N . GLU A 1 701 ? -10.679 -4.510 25.984 1.00 92.25 701 GLU A N 1
ATOM 5749 C CA . GLU A 1 701 ? -11.208 -5.789 26.482 1.00 92.25 701 GLU A CA 1
ATOM 5750 C C . GLU A 1 701 ? -12.116 -5.580 27.699 1.00 92.25 701 GLU A C 1
ATOM 5752 O O . GLU A 1 701 ? -13.186 -6.176 27.771 1.00 92.25 701 GLU A O 1
ATOM 5757 N N . HIS A 1 702 ? -11.715 -4.741 28.657 1.00 93.19 702 HIS A N 1
ATOM 5758 C CA . HIS A 1 702 ? -12.433 -4.572 29.922 1.00 93.19 702 HIS A CA 1
ATOM 5759 C C . HIS A 1 702 ? -13.251 -3.276 29.965 1.00 93.19 702 HIS A C 1
ATOM 5761 O O . HIS A 1 702 ? -12.883 -2.315 30.643 1.00 93.19 702 HIS A O 1
ATOM 5767 N N . HIS A 1 703 ? -14.389 -3.295 29.271 1.00 93.88 703 HIS A N 1
ATOM 5768 C CA . HIS A 1 703 ? -15.422 -2.257 29.296 1.00 93.88 703 HIS A CA 1
ATOM 5769 C C . HIS A 1 703 ? -16.606 -2.662 30.200 1.00 93.88 703 HIS A C 1
ATOM 5771 O O . HIS A 1 703 ? -16.691 -3.810 30.642 1.00 93.88 703 HIS A O 1
ATOM 5777 N N . HIS A 1 704 ? -17.480 -1.706 30.528 1.00 94.69 704 HIS A N 1
ATOM 5778 C CA . HIS A 1 704 ? -18.607 -1.838 31.463 1.00 94.69 704 HIS A CA 1
ATOM 5779 C C . HIS A 1 704 ? -18.222 -2.450 32.821 1.00 94.69 704 HIS A C 1
ATOM 5781 O O . HIS A 1 704 ? -18.969 -3.222 33.430 1.00 94.69 704 HIS A O 1
ATOM 5787 N N . ARG A 1 705 ? -17.022 -2.119 33.314 1.00 94.06 705 ARG A N 1
ATOM 5788 C CA . ARG A 1 705 ? -16.488 -2.634 34.574 1.00 94.06 705 ARG A CA 1
ATOM 5789 C C . ARG A 1 705 ? -16.110 -1.501 35.521 1.00 94.06 705 ARG A C 1
ATOM 5791 O O . ARG A 1 705 ? -15.073 -0.855 35.387 1.00 94.06 705 ARG A O 1
ATOM 5798 N N . TRP A 1 706 ? -16.923 -1.351 36.559 1.00 93.62 706 TRP A N 1
ATOM 5799 C CA . TRP A 1 706 ? -16.728 -0.380 37.634 1.00 93.62 706 TRP A CA 1
ATOM 5800 C C . TRP A 1 706 ? -16.314 -1.051 38.957 1.00 93.62 706 TRP A C 1
ATOM 5802 O O . TRP A 1 706 ? -16.588 -2.237 39.156 1.00 93.62 706 TRP A O 1
ATOM 5812 N N . PRO A 1 707 ? -15.685 -0.306 39.888 1.00 93.62 707 PRO A N 1
ATOM 5813 C CA . PRO A 1 707 ? -15.183 1.059 39.716 1.00 93.62 707 PRO A CA 1
ATOM 5814 C C . PRO A 1 707 ? -13.940 1.104 38.817 1.00 93.62 707 PRO A C 1
ATOM 5816 O O . PRO A 1 707 ? -13.099 0.200 38.846 1.00 93.62 707 PRO A O 1
ATOM 5819 N N . VAL A 1 708 ? -13.809 2.177 38.036 1.00 95.88 708 VAL A N 1
ATOM 5820 C CA . VAL A 1 708 ? -12.635 2.396 37.185 1.00 95.88 708 VAL A CA 1
ATOM 5821 C C . VAL A 1 708 ? -11.441 2.808 38.056 1.00 95.88 708 VAL A C 1
ATOM 5823 O O . VAL A 1 708 ? -11.552 3.729 38.869 1.00 95.88 708 VAL A O 1
ATOM 5826 N N . PRO A 1 709 ? -10.267 2.164 37.921 1.00 96.06 709 PRO A N 1
ATOM 5827 C CA . PRO A 1 709 ? -9.110 2.444 38.765 1.00 96.06 709 PRO A CA 1
ATOM 5828 C C . PRO A 1 709 ? -8.320 3.674 38.278 1.00 96.06 709 PRO A C 1
ATOM 5830 O O . PRO A 1 709 ? -7.139 3.572 37.936 1.00 96.06 709 PRO A O 1
ATOM 5833 N N . PHE A 1 710 ? -8.953 4.855 38.286 1.00 96.38 710 PHE A N 1
ATOM 5834 C CA . PHE A 1 710 ? -8.409 6.123 37.765 1.00 96.38 710 PHE A CA 1
ATOM 5835 C C . PHE A 1 710 ? -7.014 6.489 38.298 1.00 96.38 710 PHE A C 1
ATOM 5837 O O . PHE A 1 710 ? -6.221 7.126 37.602 1.00 96.38 710 PHE A O 1
ATOM 5844 N N . GLN A 1 711 ? -6.675 6.055 39.516 1.00 95.56 711 GLN A N 1
ATOM 5845 C CA . GLN A 1 711 ? -5.373 6.315 40.142 1.00 95.56 711 GLN A CA 1
ATOM 5846 C C . GLN A 1 711 ? -4.186 5.773 39.330 1.00 95.56 711 GLN A C 1
ATOM 5848 O O . GLN A 1 711 ? -3.089 6.326 39.392 1.00 95.56 711 GLN A O 1
ATOM 5853 N N . LYS A 1 712 ? -4.388 4.727 38.518 1.00 95.31 712 LYS A N 1
ATOM 5854 C CA . LYS A 1 712 ? -3.311 4.114 37.726 1.00 95.31 712 LYS A CA 1
ATOM 5855 C C . LYS A 1 712 ? -2.785 5.014 36.605 1.00 95.31 712 LYS A C 1
ATOM 5857 O O . LYS A 1 712 ? -1.611 4.891 36.250 1.00 95.31 712 LYS A O 1
ATOM 5862 N N . LEU A 1 713 ? -3.614 5.928 36.093 1.00 95.12 713 LEU A N 1
ATOM 5863 C CA . LEU A 1 713 ? -3.233 6.840 35.012 1.00 95.12 713 LEU A CA 1
ATOM 5864 C C . LEU A 1 713 ? -2.426 8.046 35.527 1.00 95.12 713 LEU A C 1
ATOM 5866 O O . LEU A 1 713 ? -1.595 8.595 34.808 1.00 95.12 713 LEU A O 1
ATOM 5870 N N . LYS A 1 714 ? -2.603 8.413 36.804 1.00 95.44 714 LYS A N 1
ATOM 5871 C CA . LYS A 1 714 ? -2.013 9.610 37.424 1.00 95.44 714 LYS A CA 1
ATOM 5872 C C . LYS A 1 714 ? -0.500 9.721 37.206 1.00 95.44 714 LYS A C 1
ATOM 5874 O O . LYS A 1 714 ? -0.004 10.789 36.871 1.00 95.44 714 LYS A O 1
ATOM 5879 N N . LYS A 1 715 ? 0.236 8.614 37.338 1.00 95.06 715 LYS A N 1
ATOM 5880 C CA . LYS A 1 715 ? 1.711 8.590 37.264 1.00 95.06 715 LYS A CA 1
ATOM 5881 C C . LYS A 1 715 ? 2.307 9.059 35.927 1.00 95.06 715 LYS A C 1
ATOM 5883 O O . LYS A 1 715 ? 3.504 9.321 35.871 1.00 95.06 715 LYS A O 1
ATOM 5888 N N . TYR A 1 716 ? 1.508 9.132 34.861 1.00 95.88 716 TYR A N 1
ATOM 5889 C CA . TYR A 1 716 ? 1.978 9.530 33.531 1.00 95.88 716 TYR A CA 1
ATOM 5890 C C . TYR A 1 716 ? 1.955 11.051 33.309 1.00 95.88 716 TYR A C 1
ATOM 5892 O O . TYR A 1 716 ? 2.555 11.536 32.353 1.00 95.88 716 TYR A O 1
ATOM 5900 N N . PHE A 1 717 ? 1.282 11.815 34.172 1.00 97.25 717 PHE A N 1
ATOM 5901 C CA . PHE A 1 717 ? 1.048 13.246 33.975 1.00 97.25 717 PHE A CA 1
ATOM 5902 C C . PHE A 1 717 ? 2.134 14.138 34.596 1.00 97.25 717 PHE A C 1
ATOM 5904 O O . PHE A 1 717 ? 2.857 13.721 35.505 1.00 97.25 717 PHE A O 1
ATOM 5911 N N . SER A 1 718 ? 2.208 15.399 34.152 1.00 96.88 718 SER A N 1
ATOM 5912 C CA . SER A 1 718 ? 2.938 16.458 34.868 1.00 96.88 718 SER A CA 1
ATOM 5913 C C . SER A 1 718 ? 2.324 16.726 36.244 1.00 96.88 718 SER A C 1
ATOM 5915 O O . SER A 1 718 ? 1.149 16.438 36.462 1.00 96.88 718 SER A O 1
ATOM 5917 N N . ASN A 1 719 ? 3.086 17.316 37.167 1.00 97.31 719 ASN A N 1
ATOM 5918 C CA . ASN A 1 719 ? 2.624 17.576 38.538 1.00 97.31 719 ASN A CA 1
ATOM 5919 C C . ASN A 1 719 ? 1.295 18.356 38.583 1.00 97.31 719 ASN A C 1
ATOM 5921 O O . ASN A 1 719 ? 0.380 17.981 39.316 1.00 97.31 719 ASN A O 1
ATOM 5925 N N . ASP A 1 720 ? 1.143 19.379 37.742 1.00 97.25 720 ASP A N 1
ATOM 5926 C CA . ASP A 1 720 ? -0.091 20.170 37.669 1.00 97.25 720 ASP A CA 1
ATOM 5927 C C . ASP A 1 720 ? -1.286 19.337 37.194 1.00 97.25 720 ASP A C 1
ATOM 5929 O O . ASP A 1 720 ? -2.387 19.432 37.742 1.00 97.25 720 ASP A O 1
ATOM 5933 N N . MET A 1 721 ? -1.071 18.486 36.190 1.00 98.19 721 MET A N 1
ATOM 5934 C CA . MET A 1 721 ? -2.102 17.595 35.663 1.00 98.19 721 MET A CA 1
ATOM 5935 C C . MET A 1 721 ? -2.405 16.433 36.617 1.00 98.19 721 MET A C 1
ATOM 5937 O O . MET A 1 721 ? -3.551 16.004 36.693 1.00 98.19 721 MET A O 1
ATOM 5941 N N . GLN A 1 722 ? -1.439 15.973 37.420 1.00 98.06 722 GLN A N 1
ATOM 5942 C CA . GLN A 1 722 ? -1.682 15.014 38.504 1.00 98.06 722 GLN A CA 1
ATOM 5943 C C . GLN A 1 722 ? -2.614 15.587 39.571 1.00 98.06 722 GLN A C 1
ATOM 5945 O O . GLN A 1 722 ? -3.516 14.887 40.035 1.00 98.06 722 GLN A O 1
ATOM 5950 N N . ASN A 1 723 ? -2.407 16.852 39.948 1.00 97.88 723 ASN A N 1
ATOM 5951 C CA . ASN A 1 723 ? -3.261 17.546 40.908 1.00 97.88 723 ASN A CA 1
ATOM 5952 C C . ASN A 1 723 ? -4.674 17.730 40.351 1.00 97.88 723 ASN A C 1
ATOM 5954 O O . ASN A 1 723 ? -5.647 17.451 41.048 1.00 97.88 723 ASN A O 1
ATOM 5958 N N . TYR A 1 724 ? -4.797 18.140 39.086 1.00 98.44 724 TYR A N 1
ATOM 5959 C CA . TYR A 1 724 ? -6.101 18.268 38.438 1.00 98.44 724 TYR A CA 1
ATOM 5960 C C . TYR A 1 724 ? -6.825 16.919 38.314 1.00 98.44 724 TYR A C 1
ATOM 5962 O O . TYR A 1 724 ? -7.996 16.817 38.664 1.00 98.44 724 TYR A O 1
ATOM 5970 N N . TRP A 1 725 ? -6.122 15.860 37.905 1.00 98.19 725 TRP A N 1
ATOM 5971 C CA . TRP A 1 725 ? -6.685 14.511 37.826 1.00 98.19 725 TRP A CA 1
ATOM 5972 C C . TRP A 1 725 ? -7.183 14.010 39.184 1.00 98.19 725 TRP A C 1
ATOM 5974 O O . TRP A 1 725 ? -8.265 13.437 39.270 1.00 98.19 725 TRP A O 1
ATOM 5984 N N . GLN A 1 726 ? -6.439 14.278 40.263 1.00 98.19 726 GLN A N 1
ATOM 5985 C CA . GLN A 1 726 ? -6.890 13.953 41.616 1.00 98.19 726 GLN A CA 1
ATOM 5986 C C . GLN A 1 726 ? -8.186 14.695 41.973 1.00 98.19 726 GLN A C 1
ATOM 5988 O O . GLN A 1 726 ? -9.099 14.078 42.508 1.00 98.19 726 GLN A O 1
ATOM 5993 N N . GLN A 1 727 ? -8.309 15.976 41.609 1.00 97.69 727 GLN A N 1
ATOM 5994 C CA . GLN A 1 727 ? -9.546 16.733 41.832 1.00 97.69 727 GLN A CA 1
ATOM 5995 C C . GLN A 1 727 ? -10.743 16.139 41.083 1.00 97.69 727 GLN A C 1
ATOM 5997 O O . GLN A 1 727 ? -11.843 16.154 41.628 1.00 97.69 727 GLN A O 1
ATOM 6002 N N . LEU A 1 728 ? -10.550 15.626 39.861 1.00 97.81 728 LEU A N 1
ATOM 6003 C CA . LEU A 1 728 ? -11.611 14.924 39.131 1.00 97.81 728 LEU A CA 1
ATOM 6004 C C . LEU A 1 728 ? -12.030 13.649 39.868 1.00 97.81 728 LEU A C 1
ATOM 6006 O O . LEU A 1 728 ? -13.221 13.409 40.033 1.00 97.81 728 LEU A O 1
ATOM 6010 N N . ILE A 1 729 ? -11.073 12.864 40.370 1.00 96.56 729 ILE A N 1
ATOM 6011 C CA . ILE A 1 729 ? -11.369 11.652 41.148 1.00 96.56 729 ILE A CA 1
ATOM 6012 C C . ILE A 1 729 ? -12.160 11.994 42.415 1.00 96.56 729 ILE A C 1
ATOM 6014 O O . ILE A 1 729 ? -13.192 11.378 42.664 1.00 96.56 729 ILE A O 1
ATOM 6018 N N . ASP A 1 730 ? -11.713 12.990 43.181 1.00 96.56 730 ASP A N 1
ATOM 6019 C CA . ASP A 1 730 ? -12.329 13.358 44.461 1.00 96.56 730 ASP A CA 1
ATOM 6020 C C . ASP A 1 730 ? -13.748 13.927 44.288 1.00 96.56 730 ASP A C 1
ATOM 6022 O O . ASP A 1 730 ? -14.594 13.774 45.167 1.00 96.56 730 ASP A O 1
ATOM 6026 N N . LYS A 1 731 ? -14.017 14.583 43.152 1.00 94.88 731 LYS A N 1
ATOM 6027 C CA . LYS A 1 731 ? -15.318 15.195 42.832 1.00 94.88 731 LYS A CA 1
ATOM 6028 C C . LYS A 1 731 ? -16.260 14.283 42.045 1.00 94.88 731 LYS A C 1
ATOM 6030 O O . LYS A 1 731 ? -17.398 14.680 41.816 1.00 94.88 731 LYS A O 1
ATOM 6035 N N . GLY A 1 732 ? -15.806 13.101 41.627 1.00 93.19 732 GLY A N 1
ATOM 6036 C CA . GLY A 1 732 ? -16.585 12.214 40.762 1.00 93.19 732 GLY A CA 1
ATOM 6037 C C . GLY A 1 732 ? -16.734 12.728 39.324 1.00 93.19 732 GLY A C 1
ATOM 6038 O O . GLY A 1 732 ? -17.754 12.470 38.699 1.00 93.19 732 GLY A O 1
ATOM 6039 N N . GLY A 1 733 ? -15.751 13.476 38.815 1.00 94.50 733 GLY A N 1
ATOM 6040 C CA . GLY A 1 733 ? -15.682 13.964 37.436 1.00 94.50 733 GLY A CA 1
ATOM 6041 C C . GLY A 1 733 ? -15.642 15.489 37.288 1.00 94.50 733 GLY A C 1
ATOM 6042 O O . GLY A 1 733 ? -15.569 16.225 38.280 1.00 94.50 733 GLY A O 1
ATOM 6043 N N . PRO A 1 734 ? -15.627 15.993 36.039 1.00 95.38 734 PRO A N 1
ATOM 6044 C CA . PRO A 1 734 ? -15.671 17.426 35.767 1.00 95.38 734 PRO A CA 1
ATOM 6045 C C . PRO A 1 734 ? -17.011 18.038 36.197 1.00 95.38 734 PRO A C 1
ATOM 6047 O O . PRO A 1 734 ? -18.002 17.344 36.425 1.00 95.38 734 PRO A O 1
ATOM 6050 N N . LYS A 1 735 ? -17.063 19.369 36.328 1.00 91.31 735 LYS A N 1
ATOM 6051 C CA . LYS A 1 735 ? -18.273 20.064 36.796 1.00 91.31 735 LYS A CA 1
ATOM 6052 C C . LYS A 1 735 ? -19.467 19.740 35.886 1.00 91.31 735 LYS A C 1
ATOM 6054 O O . LYS A 1 735 ? -19.430 20.045 34.701 1.00 91.31 735 LYS A O 1
ATOM 6059 N N . GLY A 1 736 ? -20.536 19.203 36.474 1.00 87.69 736 GLY A N 1
ATOM 6060 C CA . GLY A 1 736 ? -21.754 18.822 35.752 1.00 87.69 736 GLY A CA 1
ATOM 6061 C C . GLY A 1 736 ? -21.731 17.405 35.176 1.00 87.69 736 GLY A C 1
ATOM 6062 O O . GLY A 1 736 ? -22.721 17.003 34.576 1.00 87.69 736 GLY A O 1
ATOM 6063 N N . HIS A 1 737 ? -20.648 16.644 35.375 1.00 91.69 737 HIS A N 1
ATOM 6064 C CA . HIS A 1 737 ? -20.615 15.224 35.038 1.00 91.69 737 HIS A CA 1
ATOM 6065 C C . HIS A 1 737 ? -21.559 14.442 35.945 1.00 91.69 737 HIS A C 1
ATOM 6067 O O . HIS A 1 737 ? -21.475 14.517 37.170 1.00 91.69 737 HIS A O 1
ATOM 6073 N N . VAL A 1 738 ? -22.449 13.683 35.322 1.00 86.38 738 VAL A N 1
ATOM 6074 C CA . VAL A 1 738 ? -23.277 12.674 35.970 1.00 86.38 738 VAL A CA 1
ATOM 6075 C C . VAL A 1 738 ? -23.194 11.463 35.066 1.00 86.38 738 VAL A C 1
ATOM 6077 O O . VAL A 1 738 ? -23.596 11.552 33.906 1.00 86.38 738 VAL A O 1
ATOM 6080 N N . ARG A 1 739 ? -22.665 10.353 35.590 1.00 84.94 739 ARG A N 1
ATOM 6081 C CA . ARG A 1 739 ? -22.534 9.112 34.825 1.00 84.94 739 ARG A CA 1
ATOM 6082 C C . ARG A 1 739 ? -23.881 8.743 34.218 1.00 84.94 739 ARG A C 1
ATOM 6084 O O . ARG A 1 739 ? -24.867 8.596 34.947 1.00 84.94 739 ARG A O 1
ATOM 6091 N N . ASN A 1 740 ? -23.919 8.589 32.901 1.00 75.00 740 ASN A N 1
ATOM 6092 C CA . ASN A 1 740 ? -25.141 8.200 32.213 1.00 75.00 740 ASN A CA 1
ATOM 6093 C C . ASN A 1 740 ? -25.444 6.718 32.514 1.00 75.00 740 ASN A C 1
ATOM 6095 O O . ASN A 1 740 ? -24.643 5.867 32.145 1.00 75.00 740 ASN A O 1
ATOM 6099 N N . PRO A 1 741 ? -26.572 6.381 33.170 1.00 68.62 741 PRO A N 1
ATOM 6100 C CA . PRO A 1 741 ? -26.890 5.000 33.535 1.00 68.62 741 PRO A CA 1
ATOM 6101 C C . PRO A 1 741 ? -27.340 4.133 32.347 1.00 68.62 741 PRO A C 1
ATOM 6103 O O . PRO A 1 741 ? -27.607 2.952 32.540 1.00 68.62 741 PRO A O 1
ATOM 6106 N N . ASN A 1 742 ? -27.491 4.721 31.153 1.00 65.38 742 ASN A N 1
ATOM 6107 C CA . ASN A 1 742 ? -27.942 4.029 29.943 1.00 65.38 742 ASN A CA 1
ATOM 6108 C C . ASN A 1 742 ? -26.791 3.474 29.080 1.00 65.38 742 ASN A C 1
ATOM 6110 O O . ASN A 1 742 ? -27.066 2.908 28.022 1.00 65.38 742 ASN A O 1
ATOM 6114 N N . TYR A 1 743 ? -25.537 3.666 29.502 1.00 61.28 743 TYR A N 1
ATOM 6115 C CA . TYR A 1 743 ? -24.362 2.938 29.009 1.00 61.28 743 TYR A CA 1
ATOM 6116 C C . TYR A 1 743 ? -23.987 1.874 30.042 1.00 61.28 743 TYR A C 1
ATOM 6118 O O . TYR A 1 743 ? -23.628 0.754 29.618 1.00 61.28 743 TYR A O 1
#

Sequence (743 aa):
MKLLHKTLIFLLGIVSFPLVVIALPQLEKKMTLDYLASQISQEQYPALALFKIWDSSIEIADQSKELSCTPLDLLNSVKICSQEQFAYQFIKLCHQLGIRTRLSSKQNAFAFDFGYDDEWIFIDLEKKQVYLTLDNQTLASSEDLMDDPFLALRSKDSLYDTDVDFEKSIIKLAQFSITEPFLVEQESGLYGQIFDTESEFNPFNIDEDDLKDPVPGDIQVGNQSQVFDFTSPCFYLIDLGEVPAEKIWWQISPNPTFNFIPSNFEQIEPFKTEVILSPTTETFFNAGSIYYFRIKGFSDGKWGAWSRIFAFTVEKPDPVALVEFEKKGQLFELSWERESIDDPAIEYLVFGSNSLDFIPTLYTNLQINAMEDGKITDIEINNNLVAIIKETKILVDGSLAYYRIIARKNGQYSVPSSLIHVYDEELIQPRNVLQVVEQEDGKQIIKRMLLPLSYPYFQSFLPQISNSYDTFDNSLIKLYKIYHRTPVLPLIEIKAYQKSSYVPDQIWEHVRPYLLPENHPVKPKLDRMFSATRVILTPETFKKAGFKRYQQGRASRIMASPHPDLPHHFIKAFPDSDLVVRAEWHKFVHRIEGAKVIRNWIANNNLQATFSVPKKWIYPLPDYPSPPNSSRYMRKNFILVAENMRILSHDKNEKAYKHRMTRKLLDQIYQVFDDLGLYDSVYAFNVPFCKNGKLAFIDTEHHHRWPVPFQKLKKYFSNDMQNYWQQLIDKGGPKGHVRNPNY

Radius of gyration: 31.23 Å; Cα contacts (8 Å, |Δi|>4): 1290; chains: 1; bounding box: 118×62×82 Å

Solvent-accessible surface area (backbone atoms only — not comparable to full-atom values): 42989 Å² total; per-residue (Å²): 133,86,88,90,79,92,86,83,86,90,83,90,81,94,77,92,72,84,83,76,79,72,77,74,74,80,78,76,79,77,72,44,71,70,56,53,46,62,68,24,72,83,44,97,48,38,68,59,52,48,44,54,56,52,59,77,47,42,48,75,40,97,80,54,74,95,69,97,69,52,52,57,42,36,66,62,74,61,32,61,33,30,70,66,55,51,46,54,33,48,54,54,44,33,47,77,68,50,42,47,73,45,81,38,63,39,59,99,52,82,34,38,26,37,50,51,97,80,46,51,30,28,46,38,71,85,75,73,40,72,42,45,38,83,80,59,77,46,64,26,24,55,68,48,38,66,72,32,31,53,44,48,45,56,42,32,87,47,43,68,48,94,63,62,51,55,68,62,27,47,58,58,55,18,35,39,52,74,74,54,76,59,77,70,76,90,76,77,99,74,88,73,70,86,72,85,77,88,70,97,73,84,89,76,80,85,74,83,78,79,75,65,80,68,74,68,17,46,29,43,77,64,62,88,68,48,63,27,75,38,47,81,67,65,47,34,44,42,81,70,44,95,58,73,51,59,26,34,40,41,39,39,17,78,45,91,82,54,89,58,62,56,54,65,33,36,37,44,46,69,54,60,60,55,49,75,69,50,79,56,47,54,47,62,52,55,51,69,41,62,34,27,36,38,34,23,29,27,37,95,94,41,75,54,44,54,22,69,75,46,63,33,32,39,40,41,34,62,44,59,38,76,72,45,81,46,81,55,88,85,34,31,37,44,35,47,44,58,96,76,79,87,61,89,73,38,35,35,40,33,28,44,34,38,39,67,64,60,70,57,44,91,75,38,58,62,38,83,46,27,31,50,66,93,37,83,76,37,72,46,78,39,79,32,69,71,48,78,40,70,62,60,54,48,81,41,76,57,78,42,32,30,35,37,41,30,28,33,32,78,90,21,59,17,23,58,32,70,73,38,74,56,65,49,84,88,56,85,48,74,40,30,36,63,27,66,76,48,75,65,97,83,40,47,32,33,35,61,37,66,44,76,64,48,53,68,89,67,89,86,72,68,83,81,82,71,94,62,97,67,95,79,83,80,57,57,70,56,55,53,53,55,61,72,70,50,88,68,71,77,75,72,77,52,56,36,82,75,79,36,93,90,54,56,68,73,58,46,68,69,46,56,90,42,43,52,42,66,73,32,84,64,42,65,59,49,51,35,55,45,46,59,37,54,37,48,44,36,48,66,43,27,36,73,72,54,28,79,37,28,66,56,49,99,90,38,76,47,23,60,21,48,36,63,96,37,76,63,33,30,42,38,35,58,34,16,52,43,77,79,70,84,61,62,62,60,58,46,50,36,27,35,51,30,35,50,54,51,49,53,52,33,59,78,66,73,33,67,86,52,43,44,59,49,61,55,25,35,44,76,50,57,68,53,46,59,73,70,97,44,96,70,45,37,84,67,58,59,34,32,43,28,47,47,73,57,58,48,55,71,72,59,28,50,51,40,39,39,72,68,67,42,71,71,56,51,42,55,52,48,49,57,31,61,38,44,12,32,44,62,43,37,35,67,85,23,41,29,37,23,77,88,69,28,34,30,51,79,49,32,54,46,45,75,34,76,84,53,57,63,73,64,37,42,83,49,40,32,73,70,53,32,54,51,50,48,52,27,62,78,63,66,38,50,95,87,57,67,76,56,88,92,97

Organism: NCBI:txid362787

Nearest PDB structures (foldseek):
  6xay-assembly3_C  TM=3.714E-01  e=3.856E-05  Homo sapiens
  6xay-assembly2_B  TM=3.740E-01  e=1.168E-04  Homo sapiens
  8iyk-assembly1_J  TM=3.481E-01  e=1.689E-04  Escherichia phage Lambda
  8xci-assembly1_J  TM=3.708E-01  e=1.015E-03  Escherichia phage Lambda
  3bpo-assembly1_C  TM=3.283E-01  e=1.912E-03  Homo sapiens

pLDDT: mean 80.79, std 20.81, range [22.14, 98.44]

Secondary structure (DSSP, 8-state):
--------------------------------HHHHHHHHTTSSSHHHHHHHHHHHH-EE-TT-------HHHIIIII-EE-HHHHHHHHHHHHHHTT--EEE-SBTTS--EEEEETTEEEEEETTTTEE-B-TTSSSBPPHHHHHH-THHHHTS-S-TT-SS--HHHHHHHHHTB-SSS-----S---------------------GGG---PPPPSEEE--S-SEEESS--EEEEEE--SS--SEEEEEEESSTT-S---GGGEEEEE--SEEE--TTGGGGPPTT-EEEEEEEEEETTEE-PPPPPEEEEEE-PPPPEEEEEEEETTEEEEEEE-SS---TT-EEEEEEESBTT---TTT-SEEEEEEETTEEEEEEE---EEEEESSSEEEE-S--SEEEEEEEETTEEPPPPPPEEP--TT-----EEEEEEEEETTEEEEEEEEP-------GGGSPPPP---SS---SHHHHHHHHTTS--S------SS---TTS-HHHHHHHGGGBPPTT-THHHHHHHHHHHS-TTSSHHHHHHTT-S--SPBTTB--EEE--TT-TTEEEEE--TT-SS-S-HHHHHHHHHHHHHHHHHHHHHTT-TTTEE---EEEEEPPSSSPPPSSTT-----EEEEEE---BPPHHHHHHHHHHH--HHHHHHHHHHHHHTT-SS--STTTSPBBTTS-EE----SS-S-SS--THHHHTTS-HHHHHHHHHHHHHTSSTT----TT-

Foldseek 3Di:
DDDDDDDDDDDDDDDDDDPPPPPDPPPPDQDDLVNLLVQQVPPQDSLLSSLVLLVVQAAADQPDDDDPDALSCCNGPVRYYHLVCSLVNSVVSCVVSQWDWDDAQFAPASWIWIDDDLATATARSVLRAWWDDLVLPDTDHSLLCLLQVLRQQLADSALADLHGDNLVSQVRSQRRPNQDFDPDPPDDPDPDDRDPPPDDDDDDDDPPPPPPPPPFAQKEWPDPDQEAAQHFDKTFIDGNDPFDFQKKWKAKALDPVPPDGGRLRTHIDGDDRMDTHDLSSLSSAAAFRKMWMKMWGDGPNDIIDIGPIRIHGYHWDAEWADWDWDDDPQKIKTATDDPDPDDQQKKKFKFFALESNDDPVSRPQKDQFKDKQSHGPDIDGDDGGPDIGRHRMDIGNLQTQWMKIWMGGPRHIHNIDGIDGDFDLLHDYFHWYWHFDDQDPNMTIIGTDTRQQQDDDDPPDDPDDDPDPDDDDRCPVVVVVVVVPDPDPPPPPSDNPDPAPPDDPVLCVVQVVQADRPSDSCNSVVSNLQQVDVCQQALVSVVVSSWPQSDADPVGQWRWGDGNSRNFKIKIDHHQLPPPDQCVSLLQVLQQVLLVVLVVVCVVVVNVVAEAEKHKGKYFHHNPPFHDPDPSGHDDGIMMMITDQQFDDPVVQLVCQAPVDDLVSLLVVLQSCQQWVQQPCLDCVCFTAHPSGHTYRHGRNDTPHDDRPNVSNLVSYHPVVSVSSVVCVVVVGDPPDDRDPVD